Protein AF-A0A7V2K0G4-F1 (afdb_monomer_lite)

Structure (mmCIF, N/CA/C/O backbone):
data_AF-A0A7V2K0G4-F1
#
_entry.id   AF-A0A7V2K0G4-F1
#
loop_
_atom_site.group_PDB
_atom_site.id
_atom_site.type_symbol
_atom_site.label_atom_id
_atom_site.label_alt_id
_atom_site.label_comp_id
_atom_site.label_asym_id
_atom_site.label_entity_id
_atom_site.label_seq_id
_atom_site.pdbx_PDB_ins_code
_atom_site.Cartn_x
_atom_site.Cartn_y
_atom_site.Cartn_z
_atom_site.occupancy
_atom_site.B_iso_or_equiv
_atom_site.auth_seq_id
_atom_site.auth_comp_id
_atom_site.auth_asym_id
_atom_site.auth_atom_id
_atom_site.pdbx_PDB_model_num
ATOM 1 N N . MET A 1 1 ? -8.821 -52.535 33.078 1.00 44.94 1 MET A N 1
ATOM 2 C CA . MET A 1 1 ? -9.977 -51.606 33.142 1.00 44.94 1 MET A CA 1
ATOM 3 C C . MET A 1 1 ? -10.225 -50.986 34.520 1.00 44.94 1 MET A C 1
ATOM 5 O O . MET A 1 1 ? -10.432 -49.785 34.563 1.00 44.94 1 MET A O 1
ATOM 9 N N . LYS A 1 2 ? -10.141 -51.710 35.651 1.00 36.44 2 LYS A N 1
ATOM 10 C CA . LYS A 1 2 ? -10.401 -51.117 36.988 1.00 36.44 2 LYS A CA 1
ATOM 11 C C . LYS A 1 2 ? -9.396 -50.042 37.465 1.00 36.44 2 LYS A C 1
ATOM 13 O O . LYS A 1 2 ? -9.764 -49.226 38.295 1.00 36.44 2 LYS A O 1
ATOM 18 N N . LYS A 1 3 ? -8.167 -49.990 36.927 1.00 36.97 3 LYS A N 1
ATOM 19 C CA . LYS A 1 3 ? -7.173 -48.943 37.264 1.00 36.97 3 LYS A CA 1
ATOM 20 C C . LYS A 1 3 ? -7.423 -47.587 36.581 1.00 36.97 3 LYS A C 1
ATOM 22 O O . LYS A 1 3 ? -7.094 -46.567 37.168 1.00 36.97 3 LYS A O 1
ATOM 27 N N . ASN A 1 4 ? -8.066 -47.559 35.411 1.00 40.53 4 ASN A N 1
ATOM 28 C CA . ASN A 1 4 ? -8.295 -46.307 34.672 1.00 40.53 4 ASN A CA 1
ATOM 29 C C . ASN A 1 4 ? -9.521 -45.541 35.190 1.00 40.53 4 ASN A C 1
ATOM 31 O O . ASN A 1 4 ? -9.543 -44.320 35.137 1.00 40.53 4 ASN A O 1
ATOM 35 N N . ILE A 1 5 ? -10.499 -46.247 35.766 1.00 45.12 5 ILE A N 1
ATOM 36 C CA . ILE A 1 5 ? -11.686 -45.627 36.374 1.00 45.12 5 ILE A CA 1
ATOM 37 C C . ILE A 1 5 ? -11.309 -44.877 37.660 1.00 45.12 5 ILE A C 1
ATOM 39 O O . ILE A 1 5 ? -11.819 -43.795 37.904 1.00 45.12 5 ILE A O 1
ATOM 43 N N . ILE A 1 6 ? -10.361 -45.396 38.448 1.00 45.94 6 ILE A N 1
ATOM 44 C CA . ILE A 1 6 ? -9.917 -44.735 39.685 1.00 45.94 6 ILE A CA 1
ATOM 45 C C . ILE A 1 6 ? -9.150 -43.443 39.369 1.00 45.94 6 ILE A C 1
ATOM 47 O O . ILE A 1 6 ? -9.389 -42.426 40.010 1.00 45.94 6 ILE A O 1
ATOM 51 N N . ILE A 1 7 ? -8.290 -43.453 38.344 1.00 52.94 7 ILE A N 1
ATOM 52 C CA . ILE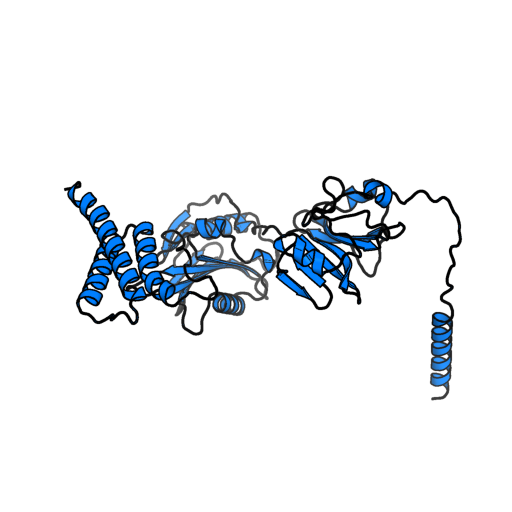 A 1 7 ? -7.558 -42.253 37.906 1.00 52.94 7 ILE A CA 1
ATOM 53 C C . ILE A 1 7 ? -8.528 -41.213 37.328 1.00 52.94 7 ILE A C 1
ATOM 55 O O . ILE A 1 7 ? -8.430 -40.044 37.682 1.00 52.94 7 ILE A O 1
ATOM 59 N N . PHE A 1 8 ? -9.514 -41.635 36.529 1.00 47.16 8 PHE A N 1
ATOM 60 C CA . PHE A 1 8 ? -10.543 -40.741 35.991 1.00 47.16 8 PHE A CA 1
ATOM 61 C C . PHE A 1 8 ? -11.424 -40.131 37.092 1.00 47.16 8 PHE A C 1
ATOM 63 O O . PHE A 1 8 ? -11.693 -38.936 37.067 1.00 47.16 8 PHE A O 1
ATOM 70 N N . CYS A 1 9 ? -11.809 -40.907 38.111 1.00 46.84 9 CYS A N 1
ATOM 71 C CA . CYS A 1 9 ? -12.566 -40.384 39.249 1.00 46.84 9 CYS A CA 1
ATOM 72 C C . CYS A 1 9 ? -11.743 -39.407 40.100 1.00 46.84 9 CYS A C 1
ATOM 74 O O . CYS A 1 9 ? -12.295 -38.408 40.547 1.00 46.84 9 CYS A O 1
ATOM 76 N N . ILE A 1 10 ? -10.438 -39.637 40.296 1.00 55.34 10 ILE A N 1
ATOM 77 C CA . ILE A 1 10 ? -9.559 -38.695 41.014 1.00 55.34 10 ILE A CA 1
ATOM 78 C C . ILE A 1 10 ? -9.403 -37.393 40.214 1.00 55.34 10 ILE A C 1
ATOM 80 O O . ILE A 1 10 ? -9.505 -36.316 40.794 1.00 55.34 10 ILE A O 1
ATOM 84 N N . TYR A 1 11 ? -9.244 -37.482 38.890 1.00 44.19 11 TYR A N 1
ATOM 85 C CA . TYR A 1 11 ? -9.133 -36.315 38.008 1.00 44.19 11 TYR A CA 1
ATOM 86 C C . TYR A 1 11 ? -10.432 -35.496 37.962 1.00 44.19 11 TYR A C 1
ATOM 88 O O . TYR A 1 11 ? -10.399 -34.273 38.063 1.00 44.19 11 TYR A O 1
ATOM 96 N N . LEU A 1 12 ? -11.587 -36.167 37.902 1.00 48.09 12 LEU A N 1
ATOM 97 C CA . LEU A 1 12 ? -12.902 -35.524 37.938 1.00 48.09 12 LEU A CA 1
ATOM 98 C C . LEU A 1 12 ? -13.208 -34.912 39.315 1.00 48.09 12 LEU A C 1
ATOM 100 O O . LEU A 1 12 ? -13.829 -33.858 39.390 1.00 48.09 12 LEU A O 1
ATOM 104 N N . SER A 1 13 ? -12.728 -35.528 40.401 1.00 42.12 13 SER A N 1
ATOM 105 C CA . SER A 1 13 ? -12.844 -34.977 41.761 1.00 42.12 13 SER A CA 1
ATOM 106 C C . SER A 1 13 ? -11.972 -33.733 41.945 1.00 42.12 13 SER A C 1
ATOM 108 O O . SER A 1 13 ? -12.404 -32.790 42.598 1.00 42.12 13 SER A O 1
ATOM 110 N N . PHE A 1 14 ? -10.775 -33.703 41.344 1.00 44.56 14 PHE A N 1
ATOM 111 C CA . PHE A 1 14 ? -9.916 -32.516 41.325 1.00 44.56 14 PHE A CA 1
ATOM 112 C C . PHE A 1 14 ? -10.513 -31.395 40.471 1.00 44.56 14 PHE A C 1
ATOM 114 O O . PHE A 1 14 ? -10.528 -30.260 40.925 1.00 44.56 14 PHE A O 1
ATOM 121 N N . MET A 1 15 ? -11.076 -31.707 39.299 1.00 40.72 15 MET A N 1
ATOM 122 C CA . MET A 1 15 ? -11.791 -30.737 38.457 1.00 40.72 15 MET A CA 1
ATOM 123 C C . MET A 1 15 ? -13.026 -30.160 39.159 1.00 40.72 15 MET A C 1
ATOM 125 O O . MET A 1 15 ? -13.210 -28.950 39.176 1.00 40.72 15 MET A O 1
ATOM 129 N N . LEU A 1 16 ? -13.843 -30.995 39.809 1.00 42.31 16 LEU A N 1
ATOM 130 C CA . LEU A 1 16 ? -15.018 -30.526 40.551 1.00 42.31 16 LEU A CA 1
ATOM 131 C C . LEU A 1 16 ? -14.640 -29.747 41.818 1.00 42.31 16 LEU A C 1
ATOM 133 O O . LEU A 1 16 ? -15.332 -28.793 42.154 1.00 42.31 16 LEU A O 1
ATOM 137 N N . ALA A 1 17 ? -13.538 -30.095 42.491 1.00 42.75 17 ALA A N 1
ATOM 138 C CA . ALA A 1 17 ? -13.001 -29.292 43.588 1.00 42.75 17 ALA A CA 1
ATOM 139 C C . ALA A 1 17 ? -12.455 -27.944 43.088 1.00 42.75 17 ALA A C 1
ATOM 141 O O . ALA A 1 17 ? -12.709 -26.931 43.724 1.00 42.75 17 ALA A O 1
ATOM 142 N N . TYR A 1 18 ? -11.795 -27.912 41.925 1.00 40.47 18 TYR A N 1
ATOM 143 C CA . TYR A 1 18 ? -11.271 -26.690 41.307 1.00 40.47 18 TYR A CA 1
ATOM 144 C C . TYR A 1 18 ? -12.393 -25.760 40.815 1.00 40.47 18 TYR A C 1
ATOM 146 O O . TYR A 1 18 ? -12.318 -24.552 41.009 1.00 40.47 18 TYR A O 1
ATOM 154 N N . CYS A 1 19 ? -13.487 -26.314 40.278 1.00 39.72 19 CYS A N 1
ATOM 155 C CA . CYS A 1 19 ? -14.686 -25.548 39.921 1.00 39.72 19 CYS A CA 1
ATOM 156 C C . CYS A 1 19 ? -15.515 -25.110 41.144 1.00 39.72 19 CYS A C 1
ATOM 158 O O . CYS A 1 19 ? -16.218 -24.107 41.068 1.00 39.72 19 CYS A O 1
ATOM 160 N N . ALA A 1 20 ? -15.448 -25.835 42.267 1.00 38.56 20 ALA A N 1
ATOM 161 C CA . ALA A 1 20 ? -16.166 -25.498 43.502 1.00 38.56 20 ALA A CA 1
ATOM 162 C C . ALA A 1 20 ? -15.373 -24.580 44.452 1.00 38.56 20 ALA A C 1
ATOM 164 O O . ALA A 1 20 ? -15.945 -24.047 45.402 1.00 38.56 20 ALA A O 1
ATOM 165 N N . THR A 1 21 ? -14.079 -24.365 44.206 1.00 37.62 21 THR A N 1
ATOM 166 C CA . THR A 1 21 ? -13.251 -23.400 44.937 1.00 37.62 21 THR A CA 1
ATOM 167 C C . THR A 1 21 ? -12.673 -22.358 43.990 1.00 37.62 21 THR A C 1
ATOM 169 O O . THR A 1 21 ? -11.459 -22.230 43.863 1.00 37.62 21 THR A O 1
ATOM 172 N N . SER A 1 22 ? -13.542 -21.565 43.366 1.00 31.09 22 SER A N 1
ATOM 173 C CA . SER A 1 22 ? -13.212 -20.151 43.223 1.00 31.09 22 SER A CA 1
ATOM 174 C C . SER A 1 22 ? -13.743 -19.472 44.482 1.00 31.09 22 SER A C 1
ATOM 176 O O . SER A 1 22 ? -14.961 -19.358 44.643 1.00 31.09 22 SER A O 1
ATOM 178 N N . PRO A 1 23 ? -12.890 -19.099 45.451 1.00 32.84 23 PRO A N 1
ATOM 179 C CA . PRO A 1 23 ? -13.336 -18.162 46.451 1.00 32.84 23 PRO A CA 1
ATOM 180 C C . PRO A 1 23 ? -13.654 -16.872 45.699 1.00 32.84 23 PRO A C 1
ATOM 182 O O . PRO A 1 23 ? -12.751 -16.232 45.158 1.00 32.84 23 PRO A O 1
ATOM 185 N N . GLN A 1 24 ? -14.928 -16.471 45.717 1.00 39.94 24 GLN A N 1
ATOM 186 C CA . GLN A 1 24 ? -15.249 -15.056 45.828 1.00 39.94 24 GLN A CA 1
ATOM 187 C C . GLN A 1 24 ? -14.396 -14.523 46.978 1.00 39.94 24 GLN A C 1
ATOM 189 O O . GLN A 1 24 ? -14.715 -14.680 48.156 1.00 39.94 24 GLN A O 1
ATOM 194 N N . LYS A 1 25 ? -13.251 -13.938 46.634 1.00 31.59 25 LYS A N 1
ATOM 195 C CA . LYS A 1 25 ? -12.659 -12.919 47.471 1.00 31.59 25 LYS A CA 1
ATOM 196 C C . LYS A 1 25 ? -13.595 -11.733 47.337 1.00 31.59 25 LYS A C 1
ATOM 198 O O . LYS A 1 25 ? -13.432 -10.897 46.454 1.00 31.59 25 LYS A O 1
ATOM 203 N N . ASP A 1 26 ? -14.572 -11.686 48.236 1.00 35.06 26 ASP A N 1
ATOM 204 C CA . ASP A 1 26 ? -15.063 -10.417 48.742 1.00 35.06 26 ASP A CA 1
ATOM 205 C C . ASP A 1 26 ? -13.840 -9.668 49.278 1.00 35.06 26 ASP A C 1
ATOM 207 O O . ASP A 1 26 ? -13.447 -9.783 50.440 1.00 35.06 26 ASP A O 1
ATOM 211 N N . HIS A 1 27 ? -13.192 -8.907 48.402 1.00 35.25 27 HIS A N 1
ATOM 212 C CA . HIS A 1 27 ? -12.350 -7.803 48.808 1.00 35.25 27 HIS A CA 1
ATOM 213 C C . HIS A 1 27 ? -13.270 -6.650 49.218 1.00 35.25 27 HIS A C 1
ATOM 215 O O . HIS A 1 27 ? -13.238 -5.565 48.654 1.00 35.25 27 HIS A O 1
ATOM 221 N N . SER A 1 28 ? -14.036 -6.855 50.295 1.00 37.47 28 SER A N 1
ATOM 222 C CA . SER A 1 28 ? -14.344 -5.764 51.217 1.00 37.47 28 SER A CA 1
ATOM 223 C C . SER A 1 28 ? -13.085 -5.495 52.052 1.00 37.47 28 SER A C 1
ATOM 225 O O . SER A 1 28 ? -13.043 -5.711 53.262 1.00 37.47 28 SER A O 1
ATOM 227 N N . ALA A 1 29 ? -12.011 -5.095 51.375 1.00 34.16 29 ALA A N 1
ATOM 228 C CA . ALA A 1 29 ? -10.875 -4.444 51.991 1.00 34.16 29 ALA A CA 1
ATOM 229 C C . ALA A 1 29 ? -11.018 -2.976 51.616 1.00 34.16 29 ALA A C 1
ATOM 231 O O . ALA A 1 29 ? -10.592 -2.523 50.561 1.00 34.16 29 ALA A O 1
ATOM 232 N N . GLN A 1 30 ? -11.718 -2.269 52.491 1.00 39.50 30 GLN A N 1
ATOM 233 C CA . GLN A 1 30 ? -11.756 -0.824 52.556 1.00 39.50 30 GLN A CA 1
ATOM 234 C C . GLN A 1 30 ? -10.331 -0.354 52.882 1.00 39.50 30 GLN A C 1
ATOM 236 O O . GLN A 1 30 ? -9.963 -0.182 54.041 1.00 39.50 30 GLN A O 1
ATOM 241 N N . SER A 1 31 ? -9.492 -0.271 51.856 1.00 34.03 31 SER A N 1
ATOM 242 C CA . SER A 1 31 ? -8.237 0.460 51.882 1.00 34.03 31 SER A CA 1
ATOM 243 C C . SER A 1 31 ? -8.454 1.711 51.056 1.00 34.03 31 SER A C 1
ATOM 245 O O . SER A 1 31 ? -8.855 1.607 49.897 1.00 34.03 31 SER A O 1
ATOM 247 N N . ASP A 1 32 ? -8.176 2.866 51.646 1.00 42.59 32 ASP A N 1
ATOM 248 C CA . ASP A 1 32 ? -7.944 4.113 50.925 1.00 42.59 32 ASP A CA 1
ATOM 249 C C . ASP A 1 32 ? -6.703 3.926 50.021 1.00 42.59 32 ASP A C 1
ATOM 251 O O . ASP A 1 32 ? -5.602 4.364 50.346 1.00 42.59 32 ASP A O 1
ATOM 255 N N . LEU A 1 33 ? -6.852 3.157 48.938 1.00 48.91 33 LEU A N 1
ATOM 256 C CA . LEU A 1 33 ? -5.844 2.964 47.905 1.00 48.91 33 LEU A CA 1
ATOM 257 C C . LEU A 1 33 ? -5.934 4.172 46.983 1.00 48.91 33 LEU A C 1
ATOM 259 O O . LEU A 1 33 ? -6.966 4.410 46.355 1.00 48.91 33 LEU A O 1
ATOM 263 N N . GLU A 1 34 ? -4.857 4.950 46.934 1.00 68.00 34 GLU A N 1
ATOM 264 C CA . GLU A 1 34 ? -4.667 5.958 45.897 1.00 68.00 34 GLU A CA 1
ATOM 265 C C . GLU A 1 34 ? -4.908 5.307 44.527 1.00 68.00 34 GLU A C 1
ATOM 267 O O . GLU A 1 34 ? -4.416 4.206 44.271 1.00 68.00 34 GLU A O 1
ATOM 272 N N . SER A 1 35 ? -5.690 5.966 43.662 1.00 77.50 35 SER A N 1
ATOM 273 C CA . SER A 1 35 ? -5.949 5.481 42.301 1.00 77.50 35 SER A CA 1
ATOM 274 C C . SER A 1 35 ? -4.628 5.116 41.612 1.00 77.50 35 SER A C 1
ATOM 276 O O . SER A 1 35 ? -3.656 5.861 41.770 1.00 77.50 35 SER A O 1
ATOM 278 N N . PRO A 1 36 ? -4.555 4.025 40.835 1.00 89.94 36 PRO A N 1
ATOM 279 C CA . PRO A 1 36 ? -3.327 3.653 40.144 1.00 89.94 36 PRO A CA 1
ATOM 280 C C . PRO A 1 36 ? -2.845 4.776 39.213 1.00 89.94 36 PRO A C 1
ATOM 282 O O . PRO A 1 36 ? -3.631 5.580 38.710 1.00 89.94 36 PRO A O 1
ATOM 285 N N . GLN A 1 37 ? -1.532 4.854 38.992 1.00 91.81 37 GLN A N 1
ATOM 286 C CA . GLN A 1 37 ? -0.899 5.990 38.311 1.00 91.81 37 GLN A CA 1
ATOM 287 C C . GLN A 1 37 ? -1.486 6.256 36.916 1.00 91.81 37 GLN A C 1
ATOM 289 O O . GLN A 1 37 ? -1.812 7.403 36.606 1.00 91.81 37 GLN A O 1
ATOM 294 N N . TYR A 1 38 ? -1.676 5.219 36.093 1.00 91.75 38 TYR A N 1
ATOM 295 C CA . TYR A 1 38 ? -2.274 5.374 34.763 1.00 91.75 38 TYR A CA 1
ATOM 296 C C . TYR A 1 38 ? -3.666 6.014 34.832 1.00 91.75 38 TYR A C 1
ATOM 298 O O . TYR A 1 38 ? -3.990 6.879 34.020 1.00 91.75 38 TYR A O 1
ATOM 306 N N . GLU A 1 39 ? -4.465 5.652 35.837 1.00 91.44 39 GLU A N 1
ATOM 307 C CA . GLU A 1 39 ? -5.792 6.213 36.044 1.00 91.44 39 GLU A CA 1
ATOM 308 C C . GLU A 1 39 ? -5.697 7.702 36.375 1.00 91.44 39 GLU A C 1
ATOM 310 O O . GLU A 1 39 ? -6.388 8.511 35.763 1.00 91.44 39 GLU A O 1
ATOM 315 N N . GLN A 1 40 ? -4.790 8.096 37.271 1.00 90.94 40 GLN A N 1
ATOM 316 C CA . GLN A 1 40 ? -4.571 9.509 37.597 1.00 90.94 40 GLN A CA 1
ATOM 317 C C . GLN A 1 40 ? -4.154 10.337 36.369 1.00 90.94 40 GLN A C 1
ATOM 319 O O . GLN A 1 40 ? -4.568 11.488 36.221 1.00 90.94 40 GLN A O 1
ATOM 324 N N . VAL A 1 41 ? -3.343 9.756 35.480 1.00 91.38 41 VAL A N 1
ATOM 325 C CA . VAL A 1 41 ? -2.816 10.428 34.282 1.00 91.38 41 VAL A CA 1
ATOM 326 C C . VAL A 1 41 ? -3.869 10.546 33.176 1.00 91.38 41 VAL A C 1
ATOM 328 O O . VAL A 1 41 ? -3.955 11.586 32.510 1.00 91.38 41 VAL A O 1
ATOM 331 N N . LEU A 1 42 ? -4.661 9.492 32.966 1.00 92.44 42 LEU A N 1
ATOM 332 C CA . LEU A 1 42 ? -5.564 9.355 31.820 1.00 92.44 42 LEU A CA 1
ATOM 333 C C . LEU A 1 42 ? -7.021 9.731 32.131 1.00 92.44 42 LEU A C 1
ATOM 335 O O . LEU A 1 42 ? -7.791 10.000 31.207 1.00 92.44 42 LEU A O 1
ATOM 339 N N . ARG A 1 43 ? -7.410 9.823 33.408 1.00 91.50 43 ARG A N 1
ATOM 340 C CA . ARG A 1 43 ? -8.768 10.209 33.816 1.00 91.50 43 ARG A CA 1
ATOM 341 C C . ARG A 1 43 ? -9.165 11.571 33.235 1.00 91.50 43 ARG A C 1
ATOM 343 O O . ARG A 1 43 ? -8.437 12.561 33.338 1.00 91.50 43 ARG A O 1
ATOM 350 N N . GLY A 1 44 ? -10.354 11.619 32.629 1.00 90.00 44 GLY A N 1
ATOM 351 C CA . GLY A 1 44 ? -10.913 12.827 32.013 1.00 90.00 44 GLY A CA 1
ATOM 352 C C . GLY A 1 44 ? -10.202 13.276 30.732 1.00 90.00 44 GLY A C 1
ATOM 353 O O . GLY A 1 44 ? -10.464 14.377 30.241 1.00 90.00 44 GLY A O 1
ATOM 354 N N . LYS A 1 45 ? -9.268 12.478 30.200 1.00 93.88 45 LYS A N 1
ATOM 355 C CA . LYS A 1 45 ? -8.609 12.767 28.925 1.00 93.88 45 LYS A CA 1
ATOM 356 C C . LYS A 1 45 ? -9.484 12.331 27.756 1.00 93.88 45 LYS A C 1
ATOM 358 O O . LYS A 1 45 ? -10.343 11.463 27.870 1.00 93.88 45 LYS A O 1
ATOM 363 N N . ILE A 1 46 ? -9.227 12.962 26.616 1.00 93.69 46 ILE A N 1
ATOM 364 C CA . ILE A 1 46 ? -9.915 12.666 25.364 1.00 93.69 46 ILE A CA 1
ATOM 365 C C . ILE A 1 46 ? -9.094 11.645 24.581 1.00 93.69 46 ILE A C 1
ATOM 367 O O . ILE A 1 46 ? -7.903 11.854 24.332 1.00 93.69 46 ILE A O 1
ATOM 371 N N . LEU A 1 47 ? -9.756 10.574 24.157 1.00 93.56 47 LEU A N 1
ATOM 372 C CA . LEU A 1 47 ? -9.208 9.544 23.292 1.00 93.56 47 LEU A CA 1
ATOM 373 C C . LEU A 1 47 ? -9.403 9.948 21.822 1.00 93.56 47 LEU A C 1
ATOM 375 O O . LEU A 1 47 ? -10.522 10.151 21.348 1.00 93.56 47 LEU A O 1
ATOM 379 N N . LYS A 1 48 ? -8.315 10.123 21.076 1.00 93.31 48 LYS A N 1
ATOM 380 C CA . LYS A 1 48 ? -8.373 10.546 19.672 1.00 93.31 48 LYS A CA 1
ATOM 381 C C . LYS A 1 48 ? -8.227 9.338 18.746 1.00 93.31 48 LYS A C 1
ATOM 383 O O . LYS A 1 48 ? -7.250 8.603 18.855 1.00 93.31 48 LYS A O 1
ATOM 388 N N . ALA A 1 49 ? -9.166 9.182 17.812 1.00 90.19 49 ALA A N 1
ATOM 389 C CA . ALA A 1 49 ? -9.117 8.164 16.758 1.00 90.19 49 ALA A CA 1
ATOM 390 C C . ALA A 1 49 ? -7.770 8.195 16.002 1.00 90.19 49 ALA A C 1
ATOM 392 O O . ALA A 1 49 ? -7.234 9.282 15.752 1.00 90.19 49 ALA A O 1
ATOM 393 N N . GLY A 1 50 ? -7.194 7.019 15.731 1.00 86.31 50 GLY A N 1
ATOM 394 C CA . GLY A 1 50 ? -5.933 6.853 14.998 1.00 86.31 50 GLY A CA 1
ATOM 395 C C . GLY A 1 50 ? -4.672 7.329 15.713 1.00 86.31 50 GLY A C 1
ATOM 396 O O . GLY A 1 50 ? -3.588 7.338 15.123 1.00 86.31 50 GLY A O 1
ATOM 397 N N . VAL A 1 51 ? -4.806 7.786 16.963 1.00 88.75 51 VAL A N 1
ATOM 398 C CA . VAL A 1 51 ? -3.715 8.391 17.732 1.00 88.75 51 VAL A CA 1
ATOM 399 C C . VAL A 1 51 ? -3.655 7.848 19.153 1.00 88.75 51 VAL A C 1
ATOM 401 O O . VAL A 1 51 ? -2.599 7.392 19.561 1.00 88.75 51 VAL A O 1
ATOM 404 N N . GLY A 1 52 ? -4.740 7.904 19.922 1.00 92.06 52 GLY A N 1
ATOM 405 C CA . GLY A 1 52 ? -4.757 7.586 21.352 1.00 92.06 52 GLY A CA 1
ATOM 406 C C . GLY A 1 52 ? -4.900 8.835 22.224 1.00 92.06 52 GLY A C 1
ATOM 407 O O . GLY A 1 52 ? -5.569 9.804 21.852 1.00 92.06 52 GLY A O 1
ATOM 408 N N . PHE A 1 53 ? -4.261 8.842 23.392 1.00 90.50 53 PHE A N 1
ATOM 409 C CA . PHE A 1 53 ? -4.259 9.971 24.322 1.00 90.50 53 PHE A CA 1
ATOM 410 C C . PHE A 1 53 ? -3.164 10.968 23.935 1.00 90.50 53 PHE A C 1
ATOM 412 O O . PHE A 1 53 ? -1.997 10.839 24.313 1.00 90.50 53 PHE A O 1
ATOM 419 N N . THR A 1 54 ? -3.542 11.979 23.149 1.00 85.38 54 THR A N 1
ATOM 420 C CA . THR A 1 54 ? -2.593 12.935 22.553 1.00 85.38 54 THR A CA 1
ATOM 421 C C . THR A 1 54 ? -1.705 13.595 23.616 1.00 85.38 54 THR A C 1
ATOM 423 O O . THR A 1 54 ? -2.203 14.177 24.578 1.00 85.38 54 THR A O 1
ATOM 426 N N . GLY A 1 55 ? -0.384 13.522 23.420 1.00 80.06 55 GLY A N 1
ATOM 427 C CA . GLY A 1 55 ? 0.616 14.086 24.335 1.00 80.06 55 GLY A CA 1
ATOM 428 C C . GLY A 1 55 ? 0.912 13.239 25.579 1.00 80.06 55 GLY A C 1
ATOM 429 O O . GLY A 1 55 ? 1.730 13.653 26.395 1.00 80.06 55 GLY A O 1
ATOM 430 N N . LEU A 1 56 ? 0.275 12.073 25.726 1.00 87.75 56 LEU A N 1
ATOM 431 C CA . LEU A 1 56 ? 0.472 11.158 26.853 1.00 87.75 56 LEU A CA 1
ATOM 432 C C . LEU A 1 56 ? 0.925 9.787 26.355 1.00 87.75 56 LEU A C 1
ATOM 434 O O . LEU A 1 56 ? 2.089 9.426 26.521 1.00 87.75 56 LEU A O 1
ATOM 438 N N . VAL A 1 57 ? 0.040 9.054 25.684 1.00 88.44 57 VAL A N 1
ATOM 439 C CA . VAL A 1 57 ? 0.333 7.747 25.087 1.00 88.44 57 VAL A CA 1
ATOM 440 C C . VAL A 1 57 ? -0.426 7.595 23.780 1.00 88.44 57 VAL A C 1
ATOM 442 O O . VAL A 1 57 ? -1.625 7.865 23.699 1.00 88.44 57 VAL A O 1
ATOM 445 N N . THR A 1 58 ? 0.295 7.187 22.748 1.00 90.38 58 THR A N 1
ATOM 446 C CA . THR A 1 58 ? -0.209 7.060 21.390 1.00 90.38 58 THR A CA 1
ATOM 447 C C . THR A 1 58 ? 0.168 5.717 20.782 1.00 90.38 58 THR A C 1
ATOM 449 O O . THR A 1 58 ? 1.150 5.097 21.183 1.00 90.38 58 THR A O 1
ATOM 452 N N . VAL A 1 59 ? -0.563 5.318 19.743 1.00 86.81 59 VAL A N 1
ATOM 453 C CA . VAL A 1 59 ? -0.276 4.154 18.876 1.00 86.81 59 VAL A CA 1
ATOM 454 C C . VAL A 1 59 ? 0.979 4.330 17.996 1.00 86.81 59 VAL A C 1
ATOM 456 O O . VAL A 1 59 ? 1.162 3.653 16.990 1.00 86.81 59 VAL A O 1
ATOM 459 N N . TYR A 1 60 ? 1.836 5.298 18.318 1.00 81.06 60 TYR A N 1
ATOM 460 C CA . TYR A 1 60 ? 3.128 5.518 17.661 1.00 81.06 60 TYR A CA 1
ATOM 461 C C . TYR A 1 60 ? 4.288 5.491 18.659 1.00 81.06 60 TYR A C 1
ATOM 463 O O . TYR A 1 60 ? 5.445 5.633 18.265 1.00 81.06 60 TYR A O 1
ATOM 471 N N . ASP A 1 61 ? 3.986 5.336 19.946 1.00 83.81 61 ASP A N 1
ATOM 472 C CA . ASP A 1 61 ? 4.980 5.314 21.003 1.00 83.81 61 ASP A CA 1
ATOM 473 C C . ASP A 1 61 ? 5.552 3.907 21.225 1.00 83.81 61 ASP A C 1
ATOM 475 O O . ASP A 1 61 ? 4.952 2.892 20.865 1.00 83.81 61 ASP A O 1
ATOM 479 N N . THR A 1 62 ? 6.715 3.848 21.875 1.00 82.50 62 THR A N 1
ATOM 480 C CA . THR A 1 62 ? 7.308 2.597 22.357 1.00 82.50 62 THR A CA 1
ATOM 481 C C . THR A 1 62 ? 6.899 2.332 23.815 1.00 82.50 62 THR A C 1
ATOM 483 O O . THR A 1 62 ? 6.833 3.278 24.610 1.00 82.50 62 THR A O 1
ATOM 486 N N . PRO A 1 63 ? 6.665 1.066 24.215 1.00 75.00 63 PRO A N 1
ATOM 487 C CA . PRO A 1 63 ? 6.242 0.718 25.579 1.00 75.00 63 PRO A CA 1
ATOM 488 C C . PRO A 1 63 ? 7.200 1.220 26.664 1.00 75.00 63 PRO A C 1
ATOM 490 O O . PRO A 1 63 ? 6.769 1.748 27.688 1.00 75.00 63 PRO A O 1
ATOM 493 N N . ALA A 1 64 ? 8.509 1.150 26.395 1.00 71.56 64 ALA A N 1
ATOM 494 C CA . ALA A 1 64 ? 9.556 1.552 27.333 1.00 71.56 64 ALA A CA 1
ATOM 495 C C . ALA A 1 64 ? 9.415 3.008 27.811 1.00 71.56 64 ALA A C 1
ATOM 497 O O . ALA A 1 64 ? 9.666 3.297 28.975 1.00 71.56 64 ALA A O 1
ATOM 498 N N . VAL A 1 65 ? 8.964 3.920 26.942 1.00 66.94 65 VAL A N 1
ATOM 499 C CA . VAL A 1 65 ? 8.772 5.341 27.286 1.00 66.94 65 VAL A CA 1
ATOM 500 C C . VAL A 1 65 ? 7.522 5.551 28.152 1.00 66.94 65 VAL A C 1
ATOM 502 O O . VAL A 1 65 ? 7.379 6.586 28.803 1.00 66.94 65 VAL A O 1
ATOM 505 N N . LYS A 1 66 ? 6.590 4.592 28.167 1.00 80.19 66 LYS A N 1
ATOM 506 C CA . LYS A 1 66 ? 5.271 4.745 28.798 1.00 80.19 66 LYS A CA 1
ATOM 507 C C . LYS A 1 66 ? 5.156 4.097 30.165 1.00 80.19 66 LYS A C 1
ATOM 509 O O . LYS A 1 66 ? 4.330 4.562 30.945 1.00 80.19 66 LYS A O 1
ATOM 514 N N . HIS A 1 67 ? 6.009 3.130 30.498 1.00 82.38 67 HIS A N 1
ATOM 515 C CA . HIS A 1 67 ? 6.044 2.553 31.846 1.00 82.38 67 HIS A CA 1
ATOM 516 C C . HIS A 1 67 ? 6.353 3.619 32.911 1.00 82.38 67 HIS A C 1
ATOM 518 O O . HIS A 1 67 ? 5.697 3.660 33.947 1.00 82.38 67 HIS A O 1
ATOM 524 N N . ASP A 1 68 ? 7.261 4.556 32.622 1.00 81.31 68 ASP A N 1
ATOM 525 C CA . ASP A 1 68 ? 7.576 5.663 33.538 1.00 81.31 68 ASP A CA 1
ATOM 526 C C . ASP A 1 68 ? 6.376 6.602 33.760 1.00 81.31 68 ASP A C 1
ATOM 528 O O . ASP A 1 68 ? 6.182 7.149 34.848 1.00 81.31 68 ASP A O 1
ATOM 532 N N . LEU A 1 69 ? 5.552 6.791 32.723 1.00 87.56 69 LEU A N 1
ATOM 533 C CA . LEU A 1 69 ? 4.402 7.693 32.756 1.00 87.56 69 LEU A CA 1
ATOM 534 C C . LEU A 1 69 ? 3.175 7.057 33.419 1.00 87.56 69 LEU A C 1
ATOM 536 O O . LEU A 1 69 ? 2.483 7.728 34.183 1.00 87.56 69 LEU A O 1
ATOM 540 N N . LEU A 1 70 ? 2.882 5.797 33.101 1.00 89.25 70 LEU A N 1
ATOM 541 C CA . LEU A 1 70 ? 1.632 5.119 33.465 1.00 89.25 70 LEU A CA 1
ATOM 542 C C . LEU A 1 70 ? 1.797 4.154 34.647 1.00 89.25 70 LEU A C 1
ATOM 544 O O . LEU A 1 70 ? 0.806 3.734 35.241 1.00 89.25 70 LEU A O 1
ATOM 548 N N . GLY A 1 71 ? 3.034 3.842 35.023 1.00 89.25 71 GLY A N 1
ATOM 549 C CA . GLY A 1 71 ? 3.365 2.795 35.980 1.00 89.25 71 GLY A CA 1
ATOM 550 C C . GLY A 1 71 ? 3.626 1.449 35.300 1.00 89.25 71 GLY A C 1
ATOM 551 O O . GLY A 1 71 ? 3.561 1.309 34.073 1.00 89.25 71 GLY A O 1
ATOM 552 N N . THR A 1 72 ? 3.940 0.449 36.123 1.00 89.31 72 THR A N 1
ATOM 553 C CA . THR A 1 72 ? 4.262 -0.908 35.670 1.00 89.31 72 THR A CA 1
ATOM 554 C C . THR A 1 72 ? 2.993 -1.645 35.229 1.00 89.31 72 THR A C 1
ATOM 556 O O . THR A 1 72 ? 2.100 -1.809 36.061 1.00 89.31 72 THR A O 1
ATOM 559 N N . PRO A 1 73 ? 2.902 -2.110 33.972 1.00 91.25 73 PRO A N 1
ATOM 560 C CA . PRO A 1 73 ? 1.778 -2.925 33.525 1.00 91.25 73 PRO A CA 1
ATOM 561 C C . PRO A 1 73 ? 1.859 -4.356 34.065 1.00 91.25 73 PRO A C 1
ATOM 563 O O . PRO A 1 73 ? 2.934 -4.852 34.417 1.00 91.25 73 PRO A O 1
ATOM 566 N N . ARG A 1 74 ? 0.726 -5.056 34.041 1.00 92.94 74 ARG A N 1
ATOM 567 C CA . ARG A 1 74 ? 0.692 -6.518 34.084 1.00 92.94 74 ARG A CA 1
ATOM 568 C C . ARG A 1 74 ? 1.024 -7.060 32.692 1.00 92.94 74 ARG A C 1
ATOM 570 O O . ARG A 1 74 ? 0.483 -6.596 31.693 1.00 92.94 74 ARG A O 1
ATOM 577 N N . GLU A 1 75 ? 1.894 -8.061 32.633 1.00 89.88 75 GLU A N 1
ATOM 578 C CA . GLU A 1 75 ? 2.226 -8.799 31.409 1.00 89.88 75 GLU A CA 1
ATOM 579 C C . GLU A 1 75 ? 1.676 -10.226 31.512 1.00 89.88 75 GLU A C 1
ATOM 581 O O . GLU A 1 75 ? 1.677 -10.819 32.596 1.00 89.88 75 GLU A O 1
ATOM 586 N N . ASP A 1 76 ? 1.204 -10.776 30.393 1.00 86.94 76 ASP A N 1
ATOM 587 C CA . ASP A 1 76 ? 0.691 -12.144 30.303 1.00 86.94 76 ASP A CA 1
ATOM 588 C C . ASP A 1 76 ? 1.503 -12.951 29.284 1.00 86.94 76 ASP A C 1
ATOM 590 O O . ASP A 1 76 ? 1.779 -12.487 28.179 1.00 86.94 76 ASP A O 1
ATOM 594 N N . LEU A 1 77 ? 1.887 -14.174 29.650 1.00 83.12 77 LEU A N 1
ATOM 595 C CA . LEU A 1 77 ? 2.646 -15.060 28.768 1.00 83.12 77 LEU A CA 1
ATOM 596 C C . LEU A 1 77 ? 1.794 -15.603 27.616 1.00 83.12 77 LEU A C 1
ATOM 598 O O . LEU A 1 77 ? 2.354 -15.984 26.589 1.00 83.12 77 LEU A O 1
ATOM 602 N N . GLU A 1 78 ? 0.470 -15.647 27.777 1.00 86.12 78 GLU A N 1
ATOM 603 C CA . GLU A 1 78 ? -0.448 -16.046 26.705 1.00 86.12 78 GLU A CA 1
ATOM 604 C C . GLU A 1 78 ? -0.605 -14.946 25.642 1.00 86.12 78 GLU A C 1
ATOM 606 O O . GLU A 1 78 ? -0.885 -15.250 24.482 1.00 86.12 78 GLU A O 1
ATOM 611 N N . PHE A 1 79 ? -0.341 -13.687 26.009 1.00 81.69 79 PHE A N 1
ATOM 612 C CA . PHE A 1 79 ? -0.436 -12.514 25.137 1.00 81.69 79 PHE A CA 1
ATOM 613 C C . PHE A 1 79 ? 0.894 -11.747 25.120 1.00 81.69 79 PHE A C 1
ATOM 615 O O . PHE A 1 79 ? 1.007 -10.665 25.705 1.00 81.69 79 PHE A O 1
ATOM 622 N N . PRO A 1 80 ? 1.935 -12.293 24.463 1.00 80.19 80 PRO A N 1
ATOM 623 C CA . PRO A 1 80 ? 3.241 -11.650 24.429 1.00 80.19 80 PRO A CA 1
ATOM 624 C C . PRO A 1 80 ? 3.143 -10.243 23.824 1.00 80.19 80 PRO A C 1
ATOM 626 O O . PRO A 1 80 ? 2.376 -10.004 22.894 1.00 80.19 80 PRO A O 1
ATOM 629 N N . PHE A 1 81 ? 3.941 -9.313 24.358 1.00 85.75 81 PHE A N 1
ATOM 630 C CA . PHE A 1 81 ? 3.982 -7.903 23.930 1.00 85.75 81 PHE A CA 1
ATOM 631 C C . PHE A 1 81 ? 2.657 -7.146 24.110 1.00 85.75 81 PHE A C 1
ATOM 633 O O . PHE A 1 81 ? 2.429 -6.113 23.477 1.00 85.75 81 PHE A O 1
ATOM 640 N N . THR A 1 82 ? 1.802 -7.647 25.002 1.00 90.44 82 THR A N 1
ATOM 641 C CA . THR A 1 82 ? 0.574 -6.984 25.431 1.00 90.44 82 THR A CA 1
ATOM 642 C C . THR A 1 82 ? 0.706 -6.560 26.889 1.00 90.44 82 THR A C 1
ATOM 644 O O . THR A 1 82 ? 1.101 -7.352 27.747 1.00 90.44 82 THR A O 1
ATOM 647 N N . TYR A 1 83 ? 0.393 -5.297 27.161 1.00 92.06 83 TYR A N 1
ATOM 648 C CA . TYR A 1 83 ? 0.571 -4.668 28.467 1.00 92.06 83 TYR A CA 1
ATOM 649 C C . TYR A 1 83 ? -0.783 -4.237 29.024 1.00 92.06 83 TYR A C 1
ATOM 651 O O . TYR A 1 83 ? -1.467 -3.416 28.410 1.00 92.06 83 TYR A O 1
ATOM 659 N N . PHE A 1 84 ? -1.156 -4.778 30.182 1.00 93.69 84 PHE A N 1
ATOM 660 C CA . PHE A 1 84 ? -2.461 -4.573 30.805 1.00 93.69 84 PHE A CA 1
ATOM 661 C C . PHE A 1 84 ? -2.361 -3.599 31.985 1.00 93.69 84 PHE A C 1
ATOM 663 O O . PHE A 1 84 ? -1.530 -3.761 32.880 1.00 93.69 84 PHE A O 1
ATOM 670 N N . TYR A 1 85 ? -3.234 -2.596 31.988 1.00 93.44 85 TYR A N 1
ATOM 671 C CA . TYR A 1 85 ? -3.456 -1.646 33.075 1.00 93.44 85 TYR A CA 1
ATOM 672 C C . TYR A 1 85 ? -4.904 -1.796 33.550 1.00 93.44 85 TYR A C 1
ATOM 674 O O . TYR A 1 85 ? -5.786 -1.085 33.075 1.00 93.44 85 TYR A O 1
ATOM 682 N N . ASP A 1 86 ? -5.160 -2.765 34.429 1.00 92.75 86 ASP A N 1
ATOM 683 C CA . ASP A 1 86 ? -6.501 -3.276 34.756 1.00 92.75 86 ASP A CA 1
ATOM 684 C C . ASP A 1 86 ? -6.868 -3.235 36.257 1.00 92.75 86 ASP A C 1
ATOM 686 O O . ASP A 1 86 ? -7.941 -3.700 36.653 1.00 92.75 86 ASP A O 1
ATOM 690 N N . ASP A 1 87 ? -6.022 -2.618 37.087 1.00 88.81 87 ASP A N 1
ATOM 691 C CA . ASP A 1 87 ? -6.200 -2.517 38.546 1.00 88.81 87 ASP A CA 1
ATOM 692 C C . ASP A 1 87 ? -7.113 -1.356 39.004 1.00 88.81 87 ASP A C 1
ATOM 694 O O . ASP A 1 87 ? -7.481 -1.267 40.178 1.00 88.81 87 ASP A O 1
ATOM 698 N N . GLY A 1 88 ? -7.454 -0.432 38.104 1.00 86.62 88 GLY A N 1
ATOM 699 C CA . GLY A 1 88 ? -8.184 0.806 38.393 1.00 86.62 88 GLY A CA 1
ATOM 700 C C . GLY A 1 88 ? -9.695 0.748 38.165 1.00 86.62 88 GLY A C 1
ATOM 701 O O . GLY A 1 88 ? -10.307 -0.310 37.998 1.00 86.62 88 GLY A O 1
ATOM 702 N N . SER A 1 89 ? -10.317 1.932 38.166 1.00 87.12 89 SER A N 1
ATOM 703 C CA . SER A 1 89 ? -11.732 2.097 37.800 1.00 87.12 89 SER A CA 1
ATOM 704 C C . SER A 1 89 ? -11.987 1.807 36.324 1.00 87.12 89 SER A C 1
ATOM 706 O O . SER A 1 89 ? -13.085 1.353 35.999 1.00 87.12 89 SER A O 1
ATOM 708 N N . PHE A 1 90 ? -10.964 1.996 35.480 1.00 90.75 90 PHE A N 1
ATOM 709 C CA . PHE A 1 90 ? -10.977 1.552 34.097 1.00 90.75 90 PHE A CA 1
ATOM 710 C C . PHE A 1 90 ? -9.769 0.757 33.653 1.00 90.75 90 PHE A C 1
ATOM 712 O O . PHE A 1 90 ? -8.701 0.884 34.242 1.00 90.75 90 PHE A O 1
ATOM 719 N N . SER A 1 91 ? -9.945 -0.052 32.611 1.00 93.00 91 SER A N 1
ATOM 720 C CA . SER A 1 91 ? -8.921 -0.947 32.082 1.00 93.00 91 SER A CA 1
ATOM 721 C C . SER A 1 91 ? -8.396 -0.443 30.741 1.00 93.00 91 SER A C 1
ATOM 723 O O . SER A 1 91 ? -9.164 -0.082 29.852 1.00 93.00 91 SER A O 1
ATOM 725 N N . ILE A 1 92 ? -7.074 -0.407 30.584 1.00 93.88 92 ILE A N 1
ATOM 726 C CA . ILE A 1 92 ? -6.429 -0.107 29.304 1.00 93.88 92 ILE A CA 1
ATOM 727 C C . ILE A 1 92 ? -5.436 -1.203 28.963 1.00 93.88 92 ILE A C 1
ATOM 729 O O . ILE A 1 92 ? -4.585 -1.557 29.775 1.00 93.88 92 ILE A O 1
ATOM 733 N N . THR A 1 93 ? -5.497 -1.666 27.724 1.00 94.94 93 THR A N 1
ATOM 734 C CA . THR A 1 93 ? -4.563 -2.643 27.177 1.00 94.94 93 THR A CA 1
ATOM 735 C C . THR A 1 93 ? -3.803 -2.025 26.011 1.00 94.94 93 THR A C 1
ATOM 737 O O . THR A 1 93 ? -4.395 -1.422 25.114 1.00 94.94 93 THR A O 1
ATOM 740 N N . PHE A 1 94 ? -2.480 -2.174 26.009 1.00 93.31 94 PHE A N 1
ATOM 741 C CA . PHE A 1 94 ? -1.635 -1.817 24.872 1.00 93.31 94 PHE A CA 1
ATOM 742 C C . PHE A 1 94 ? -1.130 -3.079 24.189 1.00 93.31 94 PHE A C 1
ATOM 744 O O . PHE A 1 94 ? -0.297 -3.791 24.751 1.00 93.31 94 PHE A O 1
ATOM 751 N N . ALA A 1 95 ? -1.601 -3.331 22.970 1.00 91.44 95 ALA A N 1
ATOM 752 C CA . ALA A 1 95 ? -1.061 -4.387 22.124 1.00 91.44 95 ALA A CA 1
ATOM 753 C C . ALA A 1 95 ? 0.051 -3.807 21.250 1.00 91.44 95 ALA A C 1
ATOM 755 O O . ALA A 1 95 ? -0.139 -2.797 20.558 1.00 91.44 95 ALA A O 1
ATOM 756 N N . CYS A 1 96 ? 1.225 -4.429 21.304 1.00 89.00 96 CYS A N 1
ATOM 757 C CA . CYS A 1 96 ? 2.404 -3.947 20.605 1.00 89.00 96 CYS A CA 1
ATOM 758 C C . CYS A 1 96 ? 2.803 -4.877 19.471 1.00 89.00 96 CYS A C 1
ATOM 760 O O . CYS A 1 96 ? 2.664 -6.093 19.548 1.00 89.00 96 CYS A O 1
ATOM 762 N N . GLU A 1 97 ? 3.371 -4.280 18.435 1.00 82.88 97 GLU A N 1
ATOM 763 C CA . GLU A 1 97 ? 3.914 -4.992 17.293 1.00 82.88 97 GLU A CA 1
ATOM 764 C C . GLU A 1 97 ? 5.409 -4.714 17.174 1.00 82.88 97 GLU A C 1
ATOM 766 O O . GLU A 1 97 ? 5.889 -3.613 17.471 1.00 82.88 97 GLU A O 1
ATOM 771 N N . PHE A 1 98 ? 6.157 -5.733 16.758 1.00 75.62 98 PHE A N 1
ATOM 772 C CA . PHE A 1 98 ? 7.577 -5.588 16.494 1.00 75.62 98 PHE A CA 1
ATOM 773 C C . PHE A 1 98 ? 7.791 -4.839 15.179 1.00 75.62 98 PHE A C 1
ATOM 775 O O . PHE A 1 98 ? 7.517 -5.359 14.097 1.00 75.62 98 PHE A O 1
ATOM 782 N N . ASN A 1 99 ? 8.331 -3.627 15.263 1.00 65.38 99 ASN A N 1
ATOM 783 C CA . ASN A 1 99 ? 8.737 -2.873 14.095 1.00 65.38 99 ASN A CA 1
ATOM 784 C C . ASN A 1 99 ? 10.151 -3.295 13.675 1.00 65.38 99 ASN A C 1
ATOM 786 O O . ASN A 1 99 ? 11.141 -3.054 14.367 1.00 65.38 99 ASN A O 1
ATOM 790 N N . ARG A 1 100 ? 10.244 -3.916 12.498 1.00 57.56 100 ARG A N 1
ATOM 791 C CA . ARG A 1 100 ? 11.516 -4.401 11.949 1.00 57.56 100 ARG A CA 1
ATOM 792 C C . ARG A 1 100 ? 12.456 -3.276 11.501 1.00 57.56 100 ARG A C 1
ATOM 794 O O . ARG A 1 100 ? 13.661 -3.492 11.468 1.00 57.56 100 ARG A O 1
ATOM 801 N N . LYS A 1 101 ? 11.939 -2.083 11.175 1.00 54.47 101 LYS A N 1
ATOM 802 C CA . LYS A 1 101 ? 12.743 -0.964 10.646 1.00 54.47 101 LYS A CA 1
ATOM 803 C C . LYS A 1 101 ? 13.645 -0.341 11.708 1.00 54.47 101 LYS A C 1
ATOM 805 O O . LYS A 1 101 ? 14.761 0.058 11.393 1.00 54.47 101 LYS A O 1
ATOM 810 N N . ASP A 1 102 ? 13.174 -0.244 12.947 1.00 60.81 102 ASP A N 1
ATOM 811 C CA . ASP A 1 102 ? 13.936 0.326 14.064 1.00 60.81 102 ASP A CA 1
ATOM 812 C C . ASP A 1 102 ? 14.250 -0.690 15.170 1.00 60.81 102 ASP A C 1
ATOM 814 O O . ASP A 1 102 ? 14.831 -0.320 16.190 1.00 60.81 102 ASP A O 1
ATOM 818 N N . MET A 1 103 ? 13.901 -1.963 14.952 1.00 64.94 103 MET A N 1
ATOM 819 C CA . MET A 1 103 ? 14.098 -3.075 15.883 1.00 64.94 103 MET A CA 1
ATOM 820 C C . MET A 1 103 ? 13.456 -2.836 17.260 1.00 64.94 103 MET A C 1
ATOM 822 O O . MET A 1 103 ? 13.961 -3.327 18.271 1.00 64.94 103 MET A O 1
ATOM 826 N N . ASN A 1 104 ? 12.343 -2.094 17.314 1.00 70.69 104 ASN A N 1
ATOM 827 C CA . ASN A 1 104 ? 11.621 -1.790 18.549 1.00 70.69 104 ASN A CA 1
ATOM 828 C C . ASN A 1 104 ? 10.173 -2.287 18.518 1.00 70.69 104 ASN A C 1
ATOM 830 O O . ASN A 1 104 ? 9.535 -2.370 17.473 1.00 70.69 104 ASN A O 1
ATOM 834 N N . PHE A 1 105 ? 9.616 -2.550 19.701 1.00 80.00 105 PHE A N 1
ATOM 835 C CA . PHE A 1 105 ? 8.174 -2.721 19.853 1.00 80.00 105 PHE A CA 1
ATOM 836 C C . PHE A 1 105 ? 7.492 -1.360 19.866 1.00 80.00 105 PHE A C 1
ATOM 838 O O . PHE A 1 105 ? 7.914 -0.449 20.585 1.00 80.00 105 PHE A O 1
ATOM 845 N N . ARG A 1 106 ? 6.422 -1.231 19.089 1.00 83.00 106 ARG A N 1
ATOM 846 C CA . ARG A 1 106 ? 5.570 -0.044 19.071 1.00 83.00 106 ARG A CA 1
ATOM 847 C C . ARG A 1 106 ? 4.162 -0.438 19.459 1.00 83.00 106 ARG A C 1
ATOM 849 O O . ARG A 1 106 ? 3.694 -1.504 19.069 1.00 83.00 106 ARG A O 1
ATOM 856 N N . ILE A 1 107 ? 3.493 0.427 20.210 1.00 88.50 107 ILE A N 1
ATOM 857 C CA . ILE A 1 107 ? 2.068 0.268 20.488 1.00 88.50 107 ILE A CA 1
ATOM 858 C C . ILE A 1 107 ? 1.353 0.334 19.141 1.00 88.50 107 ILE A C 1
ATOM 860 O O . ILE A 1 107 ? 1.444 1.352 18.469 1.00 88.50 107 ILE A O 1
ATOM 864 N N . ASN A 1 108 ? 0.674 -0.735 18.736 1.00 86.00 108 ASN A N 1
ATOM 865 C CA . ASN A 1 108 ? -0.139 -0.735 17.521 1.00 86.00 108 ASN A CA 1
ATOM 866 C C . ASN A 1 108 ? -1.616 -0.499 17.862 1.00 86.00 108 ASN A C 1
ATOM 868 O O . ASN A 1 108 ? -2.340 0.136 17.097 1.00 86.00 108 ASN A O 1
ATOM 872 N N . GLN A 1 109 ? -2.049 -0.940 19.048 1.00 92.88 109 GLN A N 1
ATOM 873 C CA . GLN A 1 109 ? -3.420 -0.759 19.513 1.00 92.88 109 GLN A CA 1
ATOM 874 C C . GLN A 1 109 ? -3.478 -0.302 20.972 1.00 92.88 109 GLN A C 1
ATOM 876 O O . GLN A 1 109 ? -2.685 -0.728 21.812 1.00 92.88 109 GLN A O 1
ATOM 881 N N . ILE A 1 110 ? -4.452 0.556 21.262 1.00 94.88 110 ILE A N 1
ATOM 882 C CA . ILE A 1 110 ? -4.887 0.946 22.599 1.00 94.88 110 ILE A CA 1
ATOM 883 C C . ILE A 1 110 ? -6.339 0.500 22.728 1.00 94.88 110 ILE A C 1
ATOM 885 O O . ILE A 1 110 ? -7.201 1.006 22.010 1.00 94.88 110 ILE A O 1
ATOM 889 N N . ILE A 1 111 ? -6.602 -0.419 23.643 1.00 96.12 111 ILE A N 1
ATOM 890 C CA . ILE A 1 111 ? -7.935 -0.941 23.930 1.00 96.12 111 ILE A CA 1
ATOM 891 C C . ILE A 1 111 ? -8.358 -0.360 25.274 1.00 96.12 111 ILE A C 1
ATOM 893 O O . ILE A 1 111 ? -7.616 -0.456 26.251 1.00 96.12 111 ILE A O 1
ATOM 897 N N . LEU A 1 112 ? -9.516 0.291 25.309 1.00 95.62 112 LEU A N 1
ATOM 898 C CA . LEU A 1 112 ? -10.139 0.793 26.527 1.00 95.62 112 LEU A CA 1
ATOM 899 C C . LEU A 1 112 ? -11.347 -0.081 26.852 1.00 95.62 112 LEU A C 1
ATOM 901 O O . LEU A 1 112 ? -12.261 -0.201 26.036 1.00 95.62 112 LEU A O 1
ATOM 905 N N . GLU A 1 113 ? -11.363 -0.612 28.066 1.00 94.00 113 GLU A N 1
ATOM 906 C CA . GLU A 1 113 ? -12.419 -1.459 28.612 1.00 94.00 113 GLU A CA 1
ATOM 907 C C . GLU A 1 113 ? -12.813 -0.944 29.996 1.00 94.00 113 GLU A C 1
ATOM 909 O O . GLU A 1 113 ? -12.022 -0.273 30.660 1.00 94.00 113 GLU A O 1
ATOM 914 N N . ARG A 1 114 ? -14.022 -1.301 30.452 1.00 85.88 114 ARG A N 1
ATOM 915 C CA . ARG A 1 114 ? -14.527 -1.028 31.809 1.00 85.88 114 ARG A CA 1
ATOM 916 C C . ARG A 1 114 ? -14.383 0.450 32.209 1.00 85.88 114 ARG A C 1
ATOM 918 O O . ARG A 1 114 ? -13.401 0.797 32.805 1.00 85.88 114 ARG A O 1
ATOM 925 N N . ASP A 1 115 ? -15.350 1.336 31.999 1.00 85.19 115 ASP A N 1
ATOM 926 C CA . ASP A 1 115 ? -15.305 2.698 32.588 1.00 85.19 115 ASP A CA 1
ATOM 927 C C . ASP A 1 115 ? -16.688 3.038 33.157 1.00 85.19 115 ASP A C 1
ATOM 929 O O . ASP A 1 115 ? -17.542 3.546 32.428 1.00 85.19 115 ASP A O 1
ATOM 933 N N . PRO A 1 116 ? -16.960 2.704 34.434 1.00 80.12 116 PRO A N 1
ATOM 934 C CA . PRO A 1 116 ? -18.302 2.812 35.007 1.00 80.12 116 PRO A CA 1
ATOM 935 C C . PRO A 1 116 ? -18.781 4.263 35.129 1.00 80.12 116 PRO A C 1
ATOM 937 O O . PRO A 1 116 ? -19.984 4.505 35.198 1.00 80.12 116 PRO A O 1
ATOM 940 N N . ASP A 1 117 ? -17.846 5.214 35.141 1.00 84.06 117 ASP A N 1
ATOM 941 C CA . ASP A 1 117 ? -18.116 6.642 35.275 1.00 84.06 117 ASP A CA 1
ATOM 942 C C . ASP A 1 117 ? -18.057 7.373 33.916 1.00 84.06 117 ASP A C 1
ATOM 944 O O . ASP A 1 117 ? -18.286 8.586 33.863 1.00 84.06 117 ASP A O 1
ATOM 948 N N . GLN A 1 118 ? -17.750 6.659 32.822 1.00 83.75 118 GLN A N 1
ATOM 949 C CA . GLN A 1 118 ? -17.635 7.190 31.457 1.00 83.75 118 GLN A CA 1
ATOM 950 C C . GLN A 1 118 ? -16.747 8.443 31.363 1.00 83.75 118 GLN A C 1
ATOM 952 O O . GLN A 1 118 ? -17.060 9.422 30.666 1.00 83.75 118 GLN A O 1
ATOM 957 N N . LEU A 1 119 ? -15.651 8.449 32.120 1.00 86.31 119 LEU A N 1
ATOM 958 C CA . LEU A 1 119 ? -14.777 9.611 32.259 1.00 86.31 119 LEU A CA 1
ATOM 959 C C . LEU A 1 119 ? -13.885 9.803 31.040 1.00 86.31 119 LEU A C 1
ATOM 961 O O . LEU A 1 119 ? -13.465 10.933 30.772 1.00 86.31 119 LEU A O 1
ATOM 965 N N . ILE A 1 120 ? -13.584 8.730 30.312 1.00 92.56 120 ILE A N 1
ATOM 966 C CA . ILE A 1 120 ? -12.810 8.790 29.078 1.00 92.56 120 ILE A CA 1
ATOM 967 C C . ILE A 1 120 ? -13.761 8.742 27.888 1.00 92.56 120 ILE A C 1
ATOM 969 O O . ILE A 1 120 ? -14.530 7.803 27.694 1.00 92.56 120 ILE A O 1
ATOM 973 N N . LYS A 1 121 ? -13.676 9.785 27.061 1.00 95.12 121 LYS A N 1
ATOM 974 C CA . LYS A 1 121 ? -14.492 9.947 25.857 1.00 95.12 121 LYS A CA 1
ATOM 975 C C . LYS A 1 121 ? -13.620 10.093 24.633 1.00 95.12 121 LYS A C 1
ATOM 977 O O . LYS A 1 121 ? -12.532 10.669 24.689 1.00 95.12 121 LYS A O 1
ATOM 982 N N . THR A 1 122 ? -14.133 9.641 23.500 1.00 95.94 122 THR A N 1
ATOM 983 C CA . THR A 1 122 ? -13.555 9.964 22.200 1.00 95.94 122 THR A CA 1
ATOM 984 C C . THR A 1 122 ? -13.673 11.461 21.904 1.00 95.94 122 THR A C 1
ATOM 986 O O . THR A 1 122 ? -14.481 12.175 22.503 1.00 95.94 122 THR A O 1
ATOM 989 N N . SER A 1 123 ? -12.930 11.959 20.914 1.00 92.94 123 SER A N 1
ATOM 990 C CA . SER A 1 123 ? -13.073 13.343 20.431 1.00 92.94 123 SER A CA 1
ATOM 991 C C . SER A 1 123 ? -14.476 13.688 19.913 1.00 92.94 123 SER A C 1
ATOM 993 O O . SER A 1 123 ? -14.826 14.866 19.862 1.00 92.94 123 SER A O 1
ATOM 995 N N . LYS A 1 124 ? -15.286 12.683 19.553 1.00 94.12 124 LYS A N 1
ATOM 996 C CA . LYS A 1 124 ? -16.694 12.846 19.160 1.00 94.12 124 LYS A CA 1
ATOM 997 C C . LYS A 1 124 ? -17.686 12.648 20.316 1.00 94.12 124 LYS A C 1
ATOM 999 O O . LYS A 1 124 ? -18.892 12.700 20.093 1.00 94.12 124 LYS A O 1
ATOM 1004 N N . GLY A 1 125 ? -17.191 12.458 21.540 1.00 94.88 125 GLY A N 1
ATOM 1005 C CA . GLY A 1 125 ? -17.996 12.381 22.759 1.00 94.88 125 GLY A CA 1
ATOM 1006 C C . GLY A 1 125 ? -18.508 10.989 23.133 1.00 94.88 125 GLY A C 1
ATOM 1007 O O . GLY A 1 125 ? -19.220 10.898 24.125 1.00 94.88 125 GLY A O 1
ATOM 1008 N N . ILE A 1 126 ? -18.135 9.945 22.385 1.00 96.44 126 ILE A N 1
ATOM 1009 C CA . ILE A 1 126 ? -18.506 8.545 22.659 1.00 96.44 126 ILE A CA 1
ATOM 1010 C C . ILE A 1 126 ? -17.682 7.980 23.826 1.00 96.44 126 ILE A C 1
ATOM 1012 O O . ILE A 1 126 ? -16.459 8.136 23.808 1.00 96.44 126 ILE A O 1
ATOM 1016 N N . ALA A 1 127 ? -18.324 7.311 24.780 1.00 95.88 127 ALA A N 1
ATOM 1017 C CA . ALA A 1 127 ? -17.727 6.567 25.894 1.00 95.88 127 ALA A CA 1
ATOM 1018 C C . ALA A 1 127 ? -18.159 5.090 25.900 1.00 95.88 127 ALA A C 1
ATOM 1020 O O . ALA A 1 127 ? -19.049 4.677 25.160 1.00 95.88 127 ALA A O 1
ATOM 1021 N N . LEU A 1 128 ? -17.539 4.296 26.777 1.00 94.31 128 LEU A N 1
ATOM 1022 C CA . LEU A 1 128 ? -18.026 2.957 27.109 1.00 94.31 128 LEU A CA 1
ATOM 1023 C C . LEU A 1 128 ? -19.451 3.018 27.677 1.00 94.31 128 LEU A C 1
ATOM 1025 O O . LEU A 1 128 ? -19.780 3.908 28.455 1.00 94.31 128 LEU A O 1
ATOM 1029 N N . GLY A 1 129 ? -20.299 2.070 27.291 1.00 93.31 129 GLY A N 1
ATOM 1030 C CA . GLY A 1 129 ? -21.713 2.003 27.664 1.00 93.31 129 GLY A CA 1
ATOM 1031 C C . GLY A 1 129 ? -22.655 2.880 26.831 1.00 93.31 129 GLY A C 1
ATOM 1032 O O . GLY A 1 129 ? -23.863 2.790 27.031 1.00 93.31 129 GLY A O 1
ATOM 1033 N N . ASP A 1 130 ? -22.152 3.703 25.904 1.00 95.19 130 ASP A N 1
ATOM 1034 C CA . ASP A 1 130 ? -23.012 4.388 24.929 1.00 95.19 130 ASP A CA 1
ATOM 1035 C C . ASP A 1 130 ? -23.580 3.391 23.903 1.00 95.19 130 ASP A C 1
ATOM 1037 O O . ASP A 1 130 ? -22.966 2.366 23.609 1.00 95.19 130 ASP A O 1
ATOM 1041 N N . ASP A 1 131 ? -24.739 3.700 23.318 1.00 94.50 131 ASP A N 1
ATOM 1042 C CA . ASP A 1 131 ? -25.367 2.850 22.300 1.00 94.50 131 ASP A CA 1
ATOM 1043 C C . ASP A 1 131 ? -24.597 2.872 20.971 1.00 94.50 131 ASP A C 1
ATOM 1045 O O . ASP A 1 131 ? -24.186 3.929 20.476 1.00 94.50 131 ASP A O 1
ATOM 1049 N N . ILE A 1 132 ? -24.519 1.723 20.290 1.00 91.75 132 ILE A N 1
ATOM 1050 C CA . ILE A 1 132 ? -23.892 1.627 18.960 1.00 91.75 132 ILE A CA 1
ATOM 1051 C C . ILE A 1 132 ? -24.579 2.525 17.915 1.00 91.75 132 ILE A C 1
ATOM 1053 O O . ILE A 1 132 ? -23.949 3.004 16.970 1.00 91.75 132 ILE A O 1
ATOM 1057 N N . ALA A 1 133 ? -25.872 2.808 18.098 1.00 91.25 133 ALA A N 1
ATOM 1058 C CA . ALA A 1 133 ? -26.618 3.735 17.253 1.00 91.25 133 ALA A CA 1
ATOM 1059 C C . ALA A 1 133 ? -26.043 5.161 17.321 1.00 91.25 133 ALA A C 1
ATOM 1061 O O . ALA A 1 133 ? -25.921 5.825 16.289 1.00 91.25 133 ALA A O 1
ATOM 1062 N N . LEU A 1 134 ? -25.619 5.605 18.510 1.00 94.06 134 LEU A N 1
ATOM 1063 C CA . LEU A 1 134 ? -24.975 6.904 18.697 1.00 94.06 134 LEU A CA 1
ATOM 1064 C C . LEU A 1 134 ? -23.612 6.951 17.995 1.00 94.06 134 LEU A C 1
ATOM 1066 O O . LEU A 1 134 ? -23.252 7.972 17.409 1.00 94.06 134 LEU A O 1
ATOM 1070 N N . VAL A 1 135 ? -22.870 5.839 17.992 1.00 92.62 135 VAL A N 1
ATOM 1071 C CA . VAL A 1 135 ? -21.607 5.730 17.244 1.00 92.62 135 VAL A CA 1
ATOM 1072 C C . VAL A 1 135 ? -21.843 5.967 15.761 1.00 92.62 135 VAL A C 1
ATOM 1074 O O . VAL A 1 135 ? -21.178 6.825 15.181 1.00 92.62 135 VAL A O 1
ATOM 1077 N N . LYS A 1 136 ? -22.809 5.261 15.160 1.00 90.19 136 LYS A N 1
ATOM 1078 C CA . LYS A 1 136 ? -23.155 5.418 13.737 1.00 90.19 136 LYS A CA 1
ATOM 1079 C C . LYS A 1 136 ? -23.619 6.846 13.423 1.00 90.19 136 LYS A C 1
ATOM 1081 O O . LYS A 1 136 ? -23.254 7.398 12.393 1.00 90.19 136 LYS A O 1
ATOM 1086 N N . GLU A 1 137 ? -24.343 7.499 14.333 1.00 92.62 137 GLU A N 1
ATOM 1087 C CA . GLU A 1 137 ? -24.717 8.913 14.178 1.00 92.62 137 GLU A CA 1
ATOM 1088 C C . GLU A 1 137 ? -23.486 9.840 14.157 1.00 92.62 137 GLU A C 1
ATOM 1090 O O . GLU A 1 137 ? -23.382 10.728 13.310 1.00 92.62 137 GLU A O 1
ATOM 1095 N N . LYS A 1 138 ? -22.534 9.655 15.081 1.00 93.12 138 LYS A N 1
ATOM 1096 C CA . LYS A 1 138 ? -21.363 10.540 15.207 1.00 93.12 138 LYS A CA 1
ATOM 1097 C C . LYS A 1 138 ? -20.270 10.254 14.180 1.00 93.12 138 LYS A C 1
ATOM 1099 O O . LYS A 1 138 ? -19.563 11.178 13.763 1.00 93.12 138 LYS A O 1
ATOM 1104 N N . TYR A 1 139 ? -20.073 8.995 13.808 1.00 87.06 139 TYR A N 1
ATOM 1105 C CA . TYR A 1 139 ? -19.004 8.556 12.912 1.00 87.06 139 TYR A CA 1
ATOM 1106 C C . TYR A 1 139 ? -19.459 8.315 11.470 1.00 87.06 139 TYR A C 1
ATOM 1108 O O . TYR A 1 139 ? -18.613 8.383 10.584 1.00 87.06 139 TYR A O 1
ATOM 1116 N N . GLY A 1 140 ? -20.763 8.188 11.221 1.00 86.12 140 GLY A N 1
ATOM 1117 C CA . GLY A 1 140 ? -21.335 7.988 9.894 1.00 86.12 140 GLY A CA 1
ATOM 1118 C C . GLY A 1 140 ? -21.527 6.509 9.556 1.00 86.12 140 GLY A C 1
ATOM 1119 O O . GLY A 1 140 ? -21.706 5.667 10.436 1.00 86.12 140 GLY A O 1
ATOM 1120 N N . LYS A 1 141 ? -21.515 6.196 8.256 1.00 78.69 141 LYS A N 1
ATOM 1121 C CA . LYS A 1 141 ? -21.604 4.815 7.767 1.00 78.69 141 LYS A CA 1
ATOM 1122 C C . LYS A 1 141 ? -20.332 4.065 8.176 1.00 78.69 141 LYS A C 1
ATOM 1124 O O . LYS A 1 141 ? -19.233 4.534 7.890 1.00 78.69 141 LYS A O 1
ATOM 1129 N N . ALA A 1 142 ? -20.489 2.936 8.862 1.00 73.31 142 ALA A N 1
ATOM 1130 C CA . ALA A 1 142 ? -19.369 2.059 9.180 1.00 73.31 142 ALA A CA 1
ATOM 1131 C C . ALA A 1 142 ? -18.802 1.447 7.892 1.00 73.31 142 ALA A C 1
ATOM 1133 O O . ALA A 1 142 ? -19.560 1.157 6.963 1.00 73.31 142 ALA A O 1
ATOM 1134 N N . TYR A 1 143 ? -17.480 1.287 7.845 1.00 62.41 143 TYR A N 1
ATOM 1135 C CA . TYR A 1 143 ? -16.796 0.680 6.701 1.00 62.41 143 TYR A CA 1
ATOM 1136 C C . TYR A 1 143 ? -16.862 -0.843 6.793 1.00 62.41 143 TYR A C 1
ATOM 1138 O O . TYR A 1 143 ? -17.255 -1.480 5.823 1.00 62.41 143 TYR A O 1
ATOM 1146 N N . ASP A 1 144 ? -16.620 -1.381 7.993 1.00 65.94 144 ASP A N 1
ATOM 1147 C CA . ASP A 1 144 ? -16.802 -2.795 8.309 1.00 65.94 144 ASP A CA 1
ATOM 1148 C C . ASP A 1 144 ? -17.726 -2.958 9.522 1.00 65.94 144 ASP A C 1
ATOM 1150 O O . ASP A 1 144 ? -17.493 -2.386 10.596 1.00 65.94 144 ASP A O 1
ATOM 1154 N N . GLU A 1 145 ? -18.786 -3.749 9.352 1.00 72.12 145 GLU A N 1
ATOM 1155 C CA . GLU A 1 145 ? -19.693 -4.153 10.428 1.00 72.12 145 GLU A CA 1
ATOM 1156 C C . GLU A 1 145 ? -19.500 -5.642 10.730 1.00 72.12 145 GLU A C 1
ATOM 1158 O O . GLU A 1 145 ? -19.674 -6.496 9.860 1.00 72.12 145 GLU A O 1
ATOM 1163 N N . TYR A 1 146 ? -19.178 -5.947 11.985 1.00 73.06 146 TYR A N 1
ATOM 1164 C CA . TYR A 1 146 ? -19.056 -7.306 12.504 1.00 73.06 146 TYR A CA 1
ATOM 1165 C C . TYR A 1 146 ? -20.260 -7.632 13.393 1.00 73.06 146 TYR A C 1
ATOM 1167 O O . TYR A 1 146 ? -21.006 -6.746 13.822 1.00 73.06 146 TYR A O 1
ATOM 1175 N N . SER A 1 147 ? -20.470 -8.916 13.702 1.00 69.38 147 SER A N 1
ATOM 1176 C CA . SER A 1 147 ? -21.570 -9.329 14.590 1.00 69.38 147 SER A CA 1
ATOM 1177 C C . SER A 1 147 ? -21.502 -8.674 15.975 1.00 69.38 147 SER A C 1
ATOM 1179 O O . SER A 1 147 ? -22.532 -8.467 16.616 1.00 69.38 147 SER A O 1
ATOM 1181 N N . ASP A 1 148 ? -20.297 -8.329 16.409 1.00 83.12 148 ASP A N 1
ATOM 1182 C CA . ASP A 1 148 ? -19.918 -7.824 17.721 1.00 83.12 148 ASP A CA 1
ATOM 1183 C C . ASP A 1 148 ? -19.391 -6.380 17.690 1.00 83.12 148 ASP A C 1
ATOM 1185 O O . ASP A 1 148 ? -18.984 -5.873 18.729 1.00 83.12 148 ASP A O 1
ATOM 1189 N N . GLY A 1 149 ? -19.439 -5.659 16.562 1.00 88.12 149 GLY A N 1
ATOM 1190 C CA . GLY A 1 149 ? -18.930 -4.286 16.545 1.00 88.12 149 GLY A CA 1
ATOM 1191 C C . GLY A 1 149 ? -18.959 -3.558 15.206 1.00 88.12 149 GLY A C 1
ATOM 1192 O O . GLY A 1 149 ? -19.457 -4.057 14.198 1.00 88.12 149 GLY A O 1
ATOM 1193 N N . VAL A 1 150 ? -18.418 -2.339 15.212 1.00 89.06 150 VAL A N 1
ATOM 1194 C CA . VAL A 1 150 ? -18.229 -1.500 14.017 1.00 89.06 150 VAL A CA 1
ATOM 1195 C C . VAL A 1 150 ? -16.817 -0.930 13.983 1.00 89.06 150 VAL A C 1
ATOM 1197 O O . VAL A 1 150 ? -16.273 -0.530 15.017 1.00 89.06 150 VAL A O 1
ATOM 1200 N N . VAL A 1 151 ? -16.230 -0.857 12.790 1.00 87.75 151 VAL A N 1
ATOM 1201 C CA . VAL A 1 151 ? -14.846 -0.412 12.594 1.00 87.75 151 VAL A CA 1
ATOM 1202 C C . VAL A 1 151 ? -14.775 0.691 11.534 1.00 87.75 151 VAL A C 1
ATOM 1204 O O . VAL A 1 151 ? -15.504 0.685 10.540 1.00 87.75 151 VAL A O 1
ATOM 1207 N N . TYR A 1 152 ? -13.888 1.663 11.770 1.00 85.69 152 TYR A N 1
ATOM 1208 C CA . TYR A 1 152 ? -13.579 2.774 10.867 1.00 85.69 152 TYR A CA 1
ATOM 1209 C C . TYR A 1 152 ? -12.067 2.810 10.565 1.00 85.69 152 TYR A C 1
ATOM 1211 O O . TYR A 1 152 ? -11.359 3.625 11.171 1.00 85.69 152 TYR A O 1
ATOM 1219 N N . PRO A 1 153 ? -11.566 1.944 9.656 1.00 79.56 153 PRO A N 1
ATOM 1220 C CA . PRO A 1 153 ? -10.134 1.750 9.386 1.00 79.56 153 PRO A CA 1
ATOM 1221 C C . PRO A 1 153 ? -9.377 3.049 9.109 1.00 79.56 153 PRO A C 1
ATOM 1223 O O . PRO A 1 153 ? -8.391 3.357 9.778 1.00 79.56 153 PRO A O 1
ATOM 1226 N N . GLU A 1 154 ? -9.929 3.879 8.227 1.00 77.00 154 GLU A N 1
ATOM 1227 C CA . GLU A 1 154 ? -9.361 5.172 7.822 1.00 77.00 154 GLU A CA 1
ATOM 1228 C C . GLU A 1 154 ? -9.239 6.185 8.968 1.00 77.00 154 GLU A C 1
ATOM 1230 O O . GLU A 1 154 ? -8.449 7.128 8.921 1.00 77.00 154 GLU A O 1
ATOM 1235 N N . LEU A 1 155 ? -10.040 6.010 10.021 1.00 83.88 155 LEU A N 1
ATOM 1236 C CA . LEU A 1 155 ? -10.006 6.856 11.209 1.00 83.88 155 LEU A CA 1
ATOM 1237 C C . LEU A 1 155 ? -9.155 6.252 12.329 1.00 83.88 155 LEU A C 1
ATOM 1239 O O . LEU A 1 155 ? -8.873 6.956 13.299 1.00 83.88 155 LEU A O 1
ATOM 1243 N N . GLY A 1 156 ? -8.760 4.981 12.230 1.00 89.31 156 GLY A N 1
ATOM 1244 C CA . GLY A 1 156 ? -7.982 4.296 13.257 1.00 89.31 156 GLY A CA 1
ATOM 1245 C C . GLY A 1 156 ? -8.770 4.035 14.543 1.00 89.31 156 GLY A C 1
ATOM 1246 O O . GLY A 1 156 ? -8.247 4.255 15.640 1.00 89.31 156 GLY A O 1
ATOM 1247 N N . ILE A 1 157 ? -10.058 3.689 14.433 1.00 94.69 157 ILE A N 1
ATOM 1248 C CA . ILE A 1 157 ? -10.927 3.431 15.591 1.00 94.69 157 ILE A CA 1
ATOM 1249 C C . ILE A 1 157 ? -11.947 2.317 15.329 1.00 94.69 157 ILE A C 1
ATOM 1251 O O . ILE A 1 157 ? -12.459 2.166 14.219 1.00 94.69 157 ILE A O 1
ATOM 1255 N N . GLY A 1 158 ? -12.253 1.539 16.362 1.00 94.69 158 GLY A N 1
ATOM 1256 C CA . GLY A 1 158 ? -13.291 0.514 16.377 1.00 94.69 158 GLY A CA 1
ATOM 1257 C C . GLY A 1 158 ? -14.043 0.499 17.705 1.00 94.69 158 GLY A C 1
ATOM 1258 O O . GLY A 1 158 ? -13.545 0.993 18.720 1.00 94.69 158 GLY A O 1
ATOM 1259 N N . PHE A 1 159 ? -15.254 -0.047 17.675 1.00 95.69 159 PHE A N 1
ATOM 1260 C CA . PHE A 1 159 ? -16.147 -0.150 18.825 1.00 95.69 159 PHE A CA 1
ATOM 1261 C C . PHE A 1 159 ? -16.730 -1.560 18.883 1.00 95.69 159 PHE A C 1
ATOM 1263 O O . PHE A 1 159 ? -17.429 -1.966 17.950 1.00 95.69 159 PHE A O 1
ATOM 1270 N N . ILE A 1 160 ? -16.462 -2.277 19.972 1.00 95.00 160 ILE A N 1
ATOM 1271 C CA . ILE A 1 160 ? -17.036 -3.600 20.245 1.00 95.00 160 ILE A CA 1
ATOM 1272 C C . ILE A 1 160 ? -18.233 -3.417 21.173 1.00 95.00 160 ILE A C 1
ATOM 1274 O O . ILE A 1 160 ? -18.177 -2.625 22.118 1.00 95.00 160 ILE A O 1
ATOM 1278 N N . LYS A 1 161 ? -19.330 -4.116 20.886 1.00 92.75 161 LYS A N 1
ATOM 1279 C CA . LYS A 1 161 ? -20.594 -4.015 21.618 1.00 92.75 161 LYS A CA 1
ATOM 1280 C C . LYS A 1 161 ? -20.856 -5.251 22.476 1.00 92.75 161 LYS A C 1
ATOM 1282 O O . LYS A 1 161 ? -20.441 -6.357 22.139 1.00 92.75 161 LYS A O 1
ATOM 1287 N N . ASP A 1 162 ? -21.593 -5.067 23.563 1.00 91.44 162 ASP A N 1
ATOM 1288 C CA . ASP A 1 162 ? -22.120 -6.162 24.371 1.00 91.44 162 ASP A CA 1
ATOM 1289 C C . ASP A 1 162 ? -23.446 -6.711 23.805 1.00 91.44 162 ASP A C 1
ATOM 1291 O O . ASP A 1 162 ? -23.949 -6.292 22.760 1.00 91.44 162 ASP A O 1
ATOM 1295 N N . ALA A 1 163 ? -24.054 -7.658 24.525 1.00 90.69 163 ALA A N 1
ATOM 1296 C CA . ALA A 1 163 ? -25.341 -8.245 24.150 1.00 90.69 163 ALA A CA 1
ATOM 1297 C C . ALA A 1 163 ? -26.519 -7.246 24.145 1.00 90.69 163 ALA A C 1
ATOM 1299 O O . ALA A 1 163 ? -27.591 -7.589 23.646 1.00 90.69 163 ALA A O 1
ATOM 1300 N N . ASN A 1 164 ? -26.342 -6.045 24.702 1.00 91.56 164 ASN A N 1
ATOM 1301 C CA . ASN A 1 164 ? -27.351 -4.990 24.758 1.00 91.56 164 ASN A CA 1
ATOM 1302 C C . ASN A 1 164 ? -27.117 -3.894 23.706 1.00 91.56 164 ASN A C 1
ATOM 1304 O O . ASN A 1 164 ? -27.748 -2.845 23.791 1.00 91.56 164 ASN A O 1
ATOM 1308 N N . ASP A 1 165 ? -26.227 -4.124 22.732 1.00 91.25 165 ASP A N 1
ATOM 1309 C CA . ASP A 1 165 ? -25.813 -3.143 21.717 1.00 91.25 165 ASP A CA 1
ATOM 1310 C C . ASP A 1 165 ? -25.158 -1.870 22.302 1.00 91.25 165 ASP A C 1
ATOM 1312 O O . ASP A 1 165 ? -25.098 -0.827 21.640 1.00 91.25 165 ASP A O 1
ATOM 1316 N N . THR A 1 166 ? -24.609 -1.965 23.516 1.00 94.00 166 THR A N 1
ATOM 1317 C CA . THR A 1 166 ? -23.833 -0.892 24.155 1.00 94.00 166 THR A CA 1
ATOM 1318 C C . THR A 1 166 ? -22.342 -1.138 23.992 1.00 94.00 166 THR A C 1
ATOM 1320 O O . THR A 1 166 ? -21.899 -2.281 23.904 1.00 94.00 166 THR A O 1
ATOM 1323 N N . ILE A 1 167 ? -21.542 -0.078 23.930 1.00 94.62 167 ILE A N 1
ATOM 1324 C CA . ILE A 1 167 ? -20.098 -0.187 23.699 1.00 94.62 167 ILE A CA 1
ATOM 1325 C C . ILE A 1 167 ? -19.419 -0.811 24.922 1.00 94.62 167 ILE A C 1
ATOM 1327 O O . ILE A 1 167 ? -19.338 -0.190 25.982 1.00 94.62 167 ILE A O 1
ATOM 1331 N N . ALA A 1 168 ? -18.887 -2.016 24.758 1.00 94.50 168 ALA A N 1
ATOM 1332 C CA . ALA A 1 168 ? -18.082 -2.702 25.761 1.00 94.50 168 ALA A CA 1
ATOM 1333 C C . ALA A 1 168 ? -16.605 -2.294 25.686 1.00 94.50 168 ALA A C 1
ATOM 1335 O O . ALA A 1 168 ? -15.947 -2.191 26.723 1.00 94.50 168 ALA A O 1
ATOM 1336 N N . GLU A 1 169 ? -16.109 -2.021 24.474 1.00 96.50 169 GLU A N 1
ATOM 1337 C CA . GLU A 1 169 ? -14.699 -1.713 24.228 1.00 96.50 169 GLU A CA 1
ATOM 1338 C C . GLU A 1 169 ? -14.541 -0.631 23.156 1.00 96.50 169 GLU A C 1
ATOM 1340 O O . GLU A 1 169 ? -15.268 -0.600 22.155 1.00 96.50 169 GLU A O 1
ATOM 1345 N N . ILE A 1 170 ? -13.550 0.242 23.345 1.00 96.94 170 ILE A N 1
ATOM 1346 C CA . ILE A 1 170 ? -13.094 1.189 22.321 1.00 96.94 170 ILE A CA 1
ATOM 1347 C C . ILE A 1 170 ? -11.665 0.828 21.951 1.00 96.94 170 ILE A C 1
ATOM 1349 O O . ILE A 1 170 ? -10.769 0.867 22.793 1.00 96.94 170 ILE A O 1
ATOM 1353 N N . ILE A 1 171 ? -11.445 0.543 20.673 1.00 96.44 171 ILE A N 1
ATOM 1354 C CA . ILE A 1 171 ? -10.141 0.163 20.140 1.00 96.44 171 ILE A CA 1
ATOM 1355 C C . ILE A 1 171 ? -9.620 1.317 19.293 1.00 96.44 171 ILE A C 1
ATOM 1357 O O . ILE A 1 171 ? -10.258 1.730 18.327 1.00 96.44 171 ILE A O 1
ATOM 1361 N N . ILE A 1 172 ? -8.447 1.839 19.633 1.00 95.44 172 ILE A N 1
ATOM 1362 C CA . ILE A 1 172 ? -7.694 2.777 18.801 1.00 95.44 172 ILE A CA 1
ATOM 1363 C C . ILE A 1 172 ? -6.523 2.021 18.215 1.00 95.44 172 ILE A C 1
ATOM 1365 O O . ILE A 1 172 ? -5.704 1.497 18.961 1.00 95.44 172 ILE A O 1
ATOM 1369 N N . TYR A 1 173 ? -6.406 2.010 16.900 1.00 91.56 173 TYR A N 1
ATOM 1370 C CA . TYR A 1 173 ? -5.263 1.419 16.221 1.00 91.56 173 TYR A CA 1
ATOM 1371 C C . TYR A 1 173 ? -4.543 2.474 15.402 1.00 91.56 173 TYR A C 1
ATOM 1373 O O . TYR A 1 173 ? -5.095 3.524 15.056 1.00 91.56 173 TYR A O 1
ATOM 1381 N N . ARG A 1 174 ? -3.269 2.212 15.131 1.00 83.88 174 ARG A N 1
ATOM 1382 C CA . ARG A 1 174 ? -2.483 3.019 14.209 1.00 83.88 174 ARG A CA 1
ATOM 1383 C C . ARG A 1 174 ? -3.200 3.061 12.864 1.00 83.88 174 ARG A C 1
ATOM 1385 O O . ARG A 1 174 ? -3.522 2.014 12.318 1.00 83.88 174 ARG A O 1
ATOM 1392 N N . ILE A 1 175 ? -3.423 4.260 12.325 1.00 77.00 175 ILE A N 1
ATOM 1393 C CA . ILE A 1 175 ? -3.781 4.380 10.910 1.00 77.00 175 ILE A CA 1
ATOM 1394 C C . ILE A 1 175 ? -2.517 3.966 10.156 1.00 77.00 175 ILE A C 1
ATOM 1396 O O . ILE A 1 175 ? -1.494 4.654 10.314 1.00 77.00 175 ILE A O 1
ATOM 1400 N N . PRO A 1 176 ? -2.525 2.849 9.409 1.00 58.94 176 PRO A N 1
ATOM 1401 C CA . PRO A 1 176 ? -1.412 2.536 8.539 1.00 58.94 176 PRO A CA 1
ATOM 1402 C C . PRO A 1 176 ? -1.331 3.686 7.539 1.00 58.94 176 PRO A C 1
ATOM 1404 O O . PRO A 1 176 ? -2.188 3.863 6.681 1.00 58.94 176 PRO A O 1
ATOM 1407 N N . LYS A 1 177 ? -0.328 4.550 7.701 1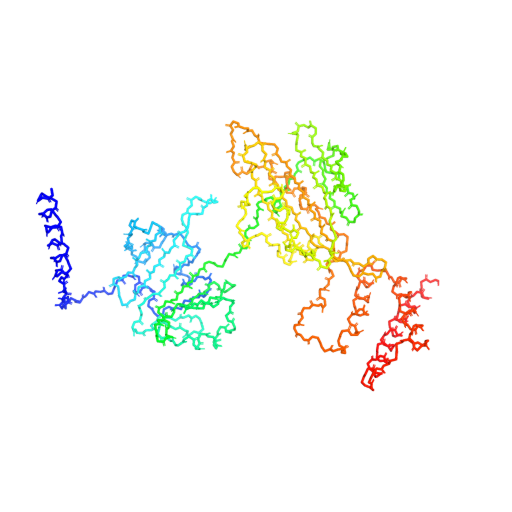.00 55.53 177 LYS A N 1
ATOM 1408 C CA . LYS A 1 177 ? 0.120 5.319 6.550 1.00 55.53 177 LYS A CA 1
ATOM 1409 C C . LYS A 1 177 ? 0.779 4.288 5.654 1.00 55.53 177 LYS A C 1
ATOM 1411 O O . LYS A 1 177 ? 1.648 3.604 6.199 1.00 55.53 177 LYS A O 1
ATOM 1416 N N . PRO A 1 178 ? 0.424 4.207 4.363 1.00 53.44 178 PRO A N 1
ATOM 1417 C CA . PRO A 1 178 ? 1.173 3.394 3.425 1.00 53.44 178 PRO A CA 1
ATOM 1418 C C . PRO A 1 178 ? 2.646 3.754 3.573 1.00 53.44 178 PRO A C 1
ATOM 1420 O O . PRO A 1 178 ? 3.059 4.880 3.274 1.00 53.44 178 PRO A O 1
ATOM 1423 N N . GLU A 1 179 ? 3.426 2.859 4.173 1.00 62.44 179 GLU A N 1
ATOM 1424 C CA . GLU A 1 179 ? 4.859 3.060 4.276 1.00 62.44 179 GLU A CA 1
ATOM 1425 C C . GLU A 1 179 ? 5.415 2.581 2.947 1.00 62.44 179 GLU A C 1
ATOM 1427 O O . GLU A 1 179 ? 5.537 1.380 2.721 1.00 62.44 179 GLU A O 1
ATOM 1432 N N . LEU A 1 180 ? 5.717 3.532 2.060 1.00 66.62 180 LEU A N 1
ATOM 1433 C CA . LEU A 1 180 ? 6.314 3.217 0.770 1.00 66.62 180 LEU A CA 1
ATOM 1434 C C . LEU A 1 180 ? 7.502 2.271 0.975 1.00 66.62 180 LEU A C 1
ATOM 1436 O O . LEU A 1 180 ? 8.353 2.530 1.838 1.00 66.62 180 LEU A O 1
ATOM 1440 N N . PRO A 1 181 ? 7.581 1.169 0.214 1.00 81.75 181 PRO A N 1
ATOM 1441 C CA . PRO A 1 181 ? 8.807 0.401 0.144 1.00 81.75 181 PRO A CA 1
ATOM 1442 C C . PRO A 1 181 ? 9.965 1.332 -0.211 1.00 81.75 181 PRO A C 1
ATOM 1444 O O . PRO A 1 181 ? 9.803 2.236 -1.029 1.00 81.75 181 PRO A O 1
ATOM 1447 N N . LYS A 1 182 ? 11.144 1.104 0.378 1.00 84.75 182 LYS A N 1
ATOM 1448 C CA . LYS A 1 182 ? 12.319 1.971 0.166 1.00 84.75 182 LYS A CA 1
ATOM 1449 C C . LYS A 1 182 ? 12.641 2.167 -1.316 1.00 84.75 182 LYS A C 1
ATOM 1451 O O . LYS A 1 182 ? 12.987 3.257 -1.736 1.00 84.75 182 LYS A O 1
ATOM 1456 N N . TRP A 1 183 ? 12.443 1.135 -2.130 1.00 88.75 183 TRP A N 1
ATOM 1457 C CA . TRP A 1 183 ? 12.673 1.196 -3.572 1.00 88.75 183 TRP A CA 1
ATOM 1458 C C . TRP A 1 183 ? 11.647 2.051 -4.345 1.00 88.75 183 TRP A C 1
ATOM 1460 O O . TRP A 1 183 ? 11.809 2.247 -5.539 1.00 88.75 183 TRP A O 1
ATOM 1470 N N . LEU A 1 184 ? 10.610 2.598 -3.704 1.00 86.38 184 LEU A N 1
ATOM 1471 C CA . LEU A 1 184 ? 9.755 3.656 -4.263 1.00 86.38 184 LEU A CA 1
ATOM 1472 C C . LEU A 1 184 ? 10.087 5.049 -3.706 1.00 86.38 184 LEU A C 1
ATOM 1474 O O . LEU A 1 184 ? 9.514 6.046 -4.155 1.00 86.38 184 LEU A O 1
ATOM 1478 N N . GLU A 1 185 ? 11.014 5.152 -2.753 1.00 85.81 185 GLU A N 1
ATOM 1479 C CA . GLU A 1 185 ? 11.565 6.427 -2.289 1.00 85.81 185 GLU A CA 1
ATOM 1480 C C . GLU A 1 185 ? 12.629 6.946 -3.266 1.00 85.81 185 GLU A C 1
ATOM 1482 O O . GLU A 1 185 ? 12.916 6.328 -4.282 1.00 85.81 185 GLU A O 1
ATOM 1487 N N . TYR A 1 186 ? 13.140 8.168 -3.081 1.00 83.38 186 TYR A N 1
ATOM 1488 C CA . TYR A 1 186 ? 14.141 8.704 -4.016 1.00 83.38 186 TYR A CA 1
ATOM 1489 C C . TYR A 1 186 ? 15.517 8.216 -3.611 1.00 83.38 186 TYR A C 1
ATOM 1491 O O . TYR A 1 186 ? 16.002 8.589 -2.543 1.00 83.38 186 TYR A O 1
ATOM 1499 N N . HIS A 1 187 ? 16.159 7.478 -4.506 1.00 87.62 187 HIS A N 1
ATOM 1500 C CA . HIS A 1 187 ? 17.549 7.087 -4.369 1.00 87.62 187 HIS A CA 1
ATOM 1501 C C . HIS A 1 187 ? 18.365 7.613 -5.547 1.00 87.62 187 HIS A C 1
ATOM 1503 O O . HIS A 1 187 ? 17.919 7.601 -6.694 1.00 87.62 187 HIS A O 1
ATOM 1509 N N . LEU A 1 188 ? 19.562 8.117 -5.245 1.00 85.44 188 LEU A N 1
ATOM 1510 C CA . LEU A 1 188 ? 20.515 8.507 -6.272 1.00 85.44 188 LEU A CA 1
ATOM 1511 C C . LEU A 1 188 ? 21.156 7.236 -6.824 1.00 85.44 188 LEU A C 1
ATOM 1513 O O . LEU A 1 188 ? 21.841 6.541 -6.084 1.00 85.44 188 LEU A O 1
ATOM 1517 N N . TYR A 1 189 ? 20.975 6.972 -8.113 1.00 90.62 189 TYR A N 1
ATOM 1518 C CA . TYR A 1 189 ? 21.666 5.881 -8.786 1.00 90.62 189 TYR A CA 1
ATOM 1519 C C . TYR A 1 189 ? 22.912 6.419 -9.509 1.00 90.62 189 TYR A C 1
ATOM 1521 O O . TYR A 1 189 ? 22.815 7.436 -10.203 1.00 90.62 189 TYR A O 1
ATOM 1529 N N . PRO A 1 190 ? 24.099 5.821 -9.298 1.00 87.88 190 PRO A N 1
ATOM 1530 C CA . PRO A 1 190 ? 25.366 6.410 -9.732 1.00 87.88 190 PRO A CA 1
ATOM 1531 C C . PRO A 1 190 ? 25.692 6.201 -11.216 1.00 87.88 190 PRO A C 1
ATOM 1533 O O . PRO A 1 190 ? 26.599 6.863 -11.724 1.00 87.88 190 PRO A O 1
ATOM 1536 N N . GLU A 1 191 ? 25.011 5.280 -11.899 1.00 90.31 191 GLU A N 1
ATOM 1537 C CA . GLU A 1 191 ? 25.296 4.943 -13.295 1.00 90.31 191 GLU A CA 1
ATOM 1538 C C . GLU A 1 191 ? 24.469 5.776 -14.281 1.00 90.31 191 GLU A C 1
ATOM 1540 O O . GLU A 1 191 ? 23.464 6.399 -13.934 1.00 90.31 191 GLU A O 1
ATOM 1545 N N . GLU A 1 192 ? 24.918 5.804 -15.536 1.00 92.56 192 GLU A N 1
ATOM 1546 C CA . GLU A 1 192 ? 24.208 6.491 -16.610 1.00 92.56 192 GLU A CA 1
ATOM 1547 C C . GLU A 1 192 ? 22.939 5.722 -16.988 1.00 92.56 192 GLU A C 1
ATOM 1549 O O . GLU A 1 192 ? 22.985 4.535 -17.322 1.00 92.56 192 GLU A O 1
ATOM 1554 N N . LEU A 1 193 ? 21.808 6.425 -16.961 1.00 94.94 193 LEU A N 1
ATOM 1555 C CA . LEU A 1 193 ? 20.517 5.894 -17.366 1.00 94.94 193 LEU A CA 1
ATOM 1556 C C . LEU A 1 193 ? 20.190 6.325 -18.798 1.00 94.94 193 LEU A C 1
ATOM 1558 O O . LEU A 1 193 ? 20.349 7.489 -19.170 1.00 94.94 193 LEU A O 1
ATOM 1562 N N . GLN A 1 194 ? 19.683 5.387 -19.588 1.00 95.31 194 GLN A N 1
ATOM 1563 C CA . GLN A 1 194 ? 19.092 5.637 -20.894 1.00 95.31 194 GLN A CA 1
ATOM 1564 C C . GLN A 1 194 ? 17.571 5.619 -20.787 1.00 95.31 194 GLN A C 1
ATOM 1566 O O . GLN A 1 194 ? 16.989 4.747 -20.143 1.00 95.31 194 GLN A O 1
ATOM 1571 N N . ARG A 1 195 ? 16.916 6.567 -21.458 1.00 95.44 195 ARG A N 1
ATOM 1572 C CA . ARG A 1 195 ? 15.460 6.575 -21.581 1.00 95.44 195 ARG A CA 1
ATOM 1573 C C . ARG A 1 195 ? 15.020 5.678 -22.726 1.00 95.44 195 ARG A C 1
ATOM 1575 O O . ARG A 1 195 ? 15.516 5.804 -23.844 1.00 95.44 195 ARG A O 1
ATOM 1582 N N . ILE A 1 196 ? 14.037 4.841 -22.443 1.00 94.31 196 ILE A N 1
ATOM 1583 C CA . ILE A 1 196 ? 13.440 3.887 -23.363 1.00 94.31 196 ILE A CA 1
ATOM 1584 C C . ILE A 1 196 ? 11.947 4.181 -23.459 1.00 94.31 196 ILE A C 1
ATOM 1586 O O . ILE A 1 196 ? 11.283 4.452 -22.457 1.00 94.31 196 ILE A O 1
ATOM 1590 N N . GLU A 1 197 ? 11.420 4.120 -24.678 1.00 92.00 197 GLU A N 1
ATOM 1591 C CA . GLU A 1 197 ? 9.987 4.213 -24.935 1.00 92.00 197 GLU A CA 1
ATOM 1592 C C . GLU A 1 197 ? 9.449 2.828 -25.291 1.00 92.00 197 GLU A C 1
ATOM 1594 O O . GLU A 1 197 ? 9.839 2.232 -26.295 1.00 92.00 197 GLU A O 1
ATOM 1599 N N . VAL A 1 198 ? 8.541 2.315 -24.462 1.00 87.69 198 VAL A N 1
ATOM 1600 C CA . VAL A 1 198 ? 7.849 1.046 -24.693 1.00 87.69 198 VAL A CA 1
ATOM 1601 C C . VAL A 1 198 ? 6.372 1.358 -24.883 1.00 87.69 198 VAL A C 1
ATOM 1603 O O . VAL A 1 198 ? 5.644 1.619 -23.925 1.00 87.69 198 VAL A O 1
ATOM 1606 N N . LEU A 1 199 ? 5.930 1.340 -26.143 1.00 83.12 199 LEU A N 1
ATOM 1607 C CA . LEU A 1 199 ? 4.616 1.830 -26.571 1.00 83.12 199 LEU A CA 1
ATOM 1608 C C . LEU A 1 199 ? 4.413 3.308 -26.202 1.00 83.12 199 LEU A C 1
ATOM 1610 O O . LEU A 1 199 ? 4.828 4.194 -26.936 1.00 83.12 199 LEU A O 1
ATOM 1614 N N . ASP A 1 200 ? 3.756 3.573 -25.083 1.00 79.38 200 ASP A N 1
ATOM 1615 C CA . ASP A 1 200 ? 3.405 4.899 -24.576 1.00 79.38 200 ASP A CA 1
ATOM 1616 C C . ASP A 1 200 ? 3.840 5.098 -23.115 1.00 79.38 200 ASP A C 1
ATOM 1618 O O . ASP A 1 200 ? 3.412 6.036 -22.442 1.00 79.38 200 ASP A O 1
ATOM 1622 N N . MET A 1 201 ? 4.673 4.182 -22.635 1.00 91.00 201 MET A N 1
ATOM 1623 C CA . MET A 1 201 ? 5.352 4.253 -21.359 1.00 91.00 201 MET A CA 1
ATOM 1624 C C . MET A 1 201 ? 6.799 4.670 -21.608 1.00 91.00 201 MET A C 1
ATOM 1626 O O . MET A 1 201 ? 7.470 4.129 -22.490 1.00 91.00 201 MET A O 1
ATOM 1630 N N . GLN A 1 202 ? 7.282 5.617 -20.815 1.00 94.25 202 GLN A N 1
ATOM 1631 C CA . GLN A 1 202 ? 8.699 5.923 -20.691 1.00 94.25 202 GLN A CA 1
ATOM 1632 C C . GLN A 1 202 ? 9.247 5.216 -19.456 1.00 94.25 202 GLN A C 1
ATOM 1634 O O . GLN A 1 202 ? 8.583 5.169 -18.422 1.00 94.25 202 GLN A O 1
ATOM 1639 N N . ILE A 1 203 ? 10.447 4.662 -19.581 1.00 95.44 203 ILE A N 1
ATOM 1640 C CA . ILE A 1 203 ? 11.203 4.063 -18.483 1.00 95.44 203 ILE A CA 1
ATOM 1641 C C . ILE A 1 203 ? 12.690 4.348 -18.698 1.00 95.44 203 ILE A C 1
ATOM 1643 O O . ILE A 1 203 ? 13.154 4.447 -19.833 1.00 95.44 203 ILE A O 1
ATOM 1647 N N . GLU A 1 204 ? 13.442 4.521 -17.623 1.00 95.62 204 GLU A N 1
ATOM 1648 C CA . GLU A 1 204 ? 14.884 4.740 -17.636 1.00 95.62 204 GLU A CA 1
ATOM 1649 C C . GLU A 1 204 ? 15.588 3.507 -17.063 1.00 95.62 204 GLU A C 1
ATOM 1651 O O . GLU A 1 204 ? 15.276 3.058 -15.961 1.00 95.62 204 GLU A O 1
ATOM 1656 N N . LEU A 1 205 ? 16.527 2.948 -17.828 1.00 96.38 205 LEU A N 1
ATOM 1657 C CA . LEU A 1 205 ? 17.315 1.764 -17.463 1.00 96.38 205 LEU A CA 1
ATOM 1658 C C . LEU A 1 205 ? 18.808 2.090 -17.519 1.00 96.38 205 LEU A C 1
ATOM 1660 O O . LEU A 1 205 ? 19.183 3.021 -18.234 1.00 96.38 205 LEU A O 1
ATOM 1664 N N . PRO A 1 206 ? 19.687 1.332 -16.845 1.00 96.12 206 PRO A N 1
ATOM 1665 C CA . PRO A 1 206 ? 21.123 1.495 -17.031 1.00 96.12 206 PRO A CA 1
ATOM 1666 C C . PRO A 1 206 ? 21.516 1.330 -18.506 1.00 96.12 206 PRO A C 1
ATOM 1668 O O . PRO A 1 206 ? 21.010 0.461 -19.223 1.00 96.12 206 PRO A O 1
ATOM 1671 N N . ALA A 1 207 ? 22.420 2.185 -18.986 1.00 94.25 207 ALA A N 1
ATOM 1672 C CA . ALA A 1 207 ? 22.825 2.213 -20.394 1.00 94.25 207 ALA A CA 1
ATOM 1673 C C . ALA A 1 207 ? 23.492 0.906 -20.874 1.00 94.25 207 ALA A C 1
ATOM 1675 O O . ALA A 1 207 ? 23.546 0.641 -22.074 1.00 94.25 207 ALA A O 1
ATOM 1676 N N . SER A 1 208 ? 24.002 0.095 -19.944 1.00 94.12 208 SER A N 1
ATOM 1677 C CA . SER A 1 208 ? 24.634 -1.204 -20.195 1.00 94.12 208 SER A CA 1
ATOM 1678 C C . SER A 1 208 ? 23.646 -2.344 -20.466 1.00 94.12 208 SER A C 1
ATOM 1680 O O . SER A 1 208 ? 24.068 -3.386 -20.965 1.00 94.12 208 SER A O 1
ATOM 1682 N N . TRP A 1 209 ? 22.361 -2.176 -20.137 1.00 95.94 209 TRP A N 1
ATOM 1683 C CA . TRP A 1 209 ? 21.366 -3.241 -20.260 1.00 95.94 209 TRP A CA 1
ATOM 1684 C C . TRP A 1 209 ? 21.006 -3.510 -21.720 1.00 95.94 209 TRP A C 1
ATOM 1686 O O . TRP A 1 209 ? 20.846 -2.590 -22.528 1.00 95.94 209 TRP A O 1
ATOM 1696 N N . GLU A 1 210 ? 20.850 -4.789 -22.054 1.00 94.31 210 GLU A N 1
ATOM 1697 C CA . GLU A 1 210 ? 20.580 -5.241 -23.415 1.00 94.31 210 GLU A CA 1
ATOM 1698 C C . GLU A 1 210 ? 19.126 -5.679 -23.573 1.00 94.31 210 GLU A C 1
ATOM 1700 O O . GLU A 1 210 ? 18.610 -6.460 -22.775 1.00 94.31 210 GLU A O 1
ATOM 1705 N N . GLU A 1 211 ? 18.480 -5.243 -24.655 1.00 93.25 211 GLU A N 1
ATOM 1706 C CA . GLU A 1 211 ? 17.149 -5.731 -25.015 1.00 93.25 211 GLU A CA 1
ATOM 1707 C C . GLU A 1 211 ? 17.186 -7.226 -25.373 1.00 93.25 211 GLU A C 1
ATOM 1709 O O . GLU A 1 211 ? 18.058 -7.703 -26.113 1.00 93.25 211 GLU A O 1
ATOM 1714 N N . LYS A 1 212 ? 16.198 -7.972 -24.877 1.00 88.25 212 LYS A N 1
ATOM 1715 C CA . LYS A 1 212 ? 15.985 -9.388 -25.177 1.00 88.25 212 LYS A CA 1
ATOM 1716 C C . LYS A 1 212 ? 14.566 -9.618 -25.673 1.00 88.25 212 LYS A C 1
ATOM 1718 O O . LYS A 1 212 ? 13.597 -9.039 -25.193 1.00 88.25 212 LYS A O 1
ATOM 1723 N N . ILE A 1 213 ? 14.443 -10.536 -26.627 1.00 75.19 213 ILE A N 1
ATOM 1724 C CA . ILE A 1 213 ? 13.148 -10.964 -27.156 1.00 75.19 213 ILE A CA 1
ATOM 1725 C C . ILE A 1 213 ? 12.643 -12.127 -26.297 1.00 75.19 213 ILE A C 1
ATOM 1727 O O . ILE A 1 213 ? 13.095 -13.262 -26.464 1.00 75.19 213 ILE A O 1
ATOM 1731 N N . TYR A 1 214 ? 11.696 -11.852 -25.403 1.00 71.00 214 TYR A N 1
ATOM 1732 C CA . TYR A 1 214 ? 10.932 -12.882 -24.692 1.00 71.00 214 TYR A CA 1
ATOM 1733 C C . TYR A 1 214 ? 9.670 -13.250 -25.511 1.00 71.00 214 TYR A C 1
ATOM 1735 O O . TYR A 1 214 ? 9.175 -12.446 -26.301 1.00 71.00 214 TYR A O 1
ATOM 1743 N N . GLN A 1 215 ? 9.202 -14.503 -25.434 1.00 65.06 215 GLN A N 1
ATOM 1744 C CA . GLN A 1 215 ? 8.118 -15.027 -26.291 1.00 65.06 215 GLN A CA 1
ATOM 1745 C C . GLN A 1 215 ? 6.685 -14.717 -25.791 1.00 65.06 215 GLN A C 1
ATOM 1747 O O . GLN A 1 215 ? 6.445 -14.488 -24.609 1.00 65.06 215 GLN A O 1
ATOM 1752 N N . GLU A 1 216 ? 5.759 -14.751 -26.762 1.00 56.16 216 GLU A N 1
ATOM 1753 C CA . GLU A 1 216 ? 4.279 -14.653 -26.826 1.00 56.16 216 GLU A CA 1
ATOM 1754 C C . GLU A 1 216 ? 3.482 -13.627 -25.990 1.00 56.16 216 GLU A C 1
ATOM 1756 O O . GLU A 1 216 ? 2.458 -13.193 -26.506 1.00 56.16 216 GLU A O 1
ATOM 1761 N N . ASN A 1 217 ? 3.918 -13.139 -24.821 1.00 62.91 217 ASN A N 1
ATOM 1762 C CA . ASN A 1 217 ? 3.092 -12.209 -24.008 1.00 62.91 217 ASN A CA 1
ATOM 1763 C C . ASN A 1 217 ? 3.816 -10.965 -23.450 1.00 62.91 217 ASN A C 1
ATOM 1765 O O . ASN A 1 217 ? 3.182 -10.099 -22.844 1.00 62.91 217 ASN A O 1
ATOM 1769 N N . SER A 1 218 ? 5.125 -10.844 -23.665 1.00 76.56 218 SER A N 1
ATOM 1770 C CA . SER A 1 218 ? 5.912 -9.664 -23.292 1.00 76.56 218 SER A CA 1
ATOM 1771 C C . SER A 1 218 ? 5.985 -8.660 -24.437 1.00 76.56 218 SER A C 1
ATOM 1773 O O . SER A 1 218 ? 6.223 -9.048 -25.582 1.00 76.56 218 SER A O 1
ATOM 1775 N N . ILE A 1 219 ? 5.857 -7.370 -24.135 1.00 87.44 219 ILE A N 1
ATOM 1776 C CA . ILE A 1 219 ? 6.079 -6.309 -25.128 1.00 87.44 219 ILE A CA 1
ATOM 1777 C C . ILE A 1 219 ? 7.566 -5.977 -25.243 1.00 87.44 219 ILE A C 1
ATOM 1779 O O . ILE A 1 219 ? 8.044 -5.697 -26.337 1.00 87.44 219 ILE A O 1
ATOM 1783 N N . ALA A 1 220 ? 8.280 -5.988 -24.119 1.00 91.38 220 ALA A N 1
ATOM 1784 C CA . ALA A 1 220 ? 9.704 -5.696 -24.063 1.00 91.38 220 ALA A CA 1
ATOM 1785 C C . ALA A 1 220 ? 10.340 -6.417 -22.875 1.00 91.38 220 ALA A C 1
ATOM 1787 O O . ALA A 1 220 ? 9.668 -6.715 -21.882 1.00 91.38 220 ALA A O 1
ATOM 1788 N N . GLY A 1 221 ? 11.642 -6.653 -22.956 1.00 93.94 221 GLY A N 1
ATOM 1789 C CA . GLY A 1 221 ? 12.416 -7.037 -21.791 1.00 93.94 221 GLY A CA 1
ATOM 1790 C C . GLY A 1 221 ? 13.905 -6.789 -21.983 1.00 93.94 221 GLY A C 1
ATOM 1791 O O . GLY A 1 221 ? 14.390 -6.652 -23.107 1.00 93.94 221 GLY A O 1
ATOM 1792 N N . TYR A 1 222 ? 14.606 -6.696 -20.862 1.00 95.81 222 TYR A N 1
ATOM 1793 C CA . TYR A 1 222 ? 15.985 -6.236 -20.793 1.00 95.81 222 TYR A CA 1
ATOM 1794 C C . TYR A 1 222 ? 16.746 -7.043 -19.752 1.00 95.81 222 TYR A C 1
ATOM 1796 O O . TYR A 1 222 ? 16.235 -7.243 -18.654 1.00 95.81 222 TYR A O 1
ATOM 1804 N N . ASP A 1 223 ? 17.965 -7.451 -20.085 1.00 95.88 223 ASP A N 1
ATOM 1805 C CA . ASP A 1 223 ? 18.867 -8.137 -19.162 1.00 95.88 223 ASP A CA 1
ATOM 1806 C C . ASP A 1 223 ? 20.083 -7.259 -18.853 1.00 95.88 223 ASP A C 1
ATOM 1808 O O . ASP A 1 223 ? 20.665 -6.630 -19.744 1.00 95.88 223 ASP A O 1
ATOM 1812 N N . ASP A 1 224 ? 20.511 -7.297 -17.598 1.00 95.06 224 ASP A N 1
ATOM 1813 C CA . ASP A 1 224 ? 21.822 -6.836 -17.169 1.00 95.06 224 ASP A CA 1
ATOM 1814 C C . ASP A 1 224 ? 22.881 -7.909 -17.481 1.00 95.06 224 ASP A C 1
ATOM 1816 O O . ASP A 1 224 ? 22.847 -8.999 -16.892 1.00 95.06 224 ASP A O 1
ATOM 1820 N N . PRO A 1 225 ? 23.855 -7.637 -18.367 1.00 91.06 225 PRO A N 1
ATOM 1821 C CA . PRO A 1 225 ? 24.907 -8.598 -18.680 1.00 91.06 225 PRO A CA 1
ATOM 1822 C C . PRO A 1 225 ? 25.872 -8.866 -17.511 1.00 91.06 225 PRO A C 1
ATOM 1824 O O . PRO A 1 225 ? 26.555 -9.893 -17.530 1.00 91.06 225 PRO A O 1
ATOM 1827 N N . GLU A 1 226 ? 25.969 -7.973 -16.521 1.00 89.62 226 GLU A N 1
ATOM 1828 C CA . GLU A 1 226 ? 26.897 -8.110 -15.394 1.00 89.62 226 GLU A CA 1
ATOM 1829 C C . GLU A 1 226 ? 26.276 -8.865 -14.219 1.00 89.62 226 GLU A C 1
ATOM 1831 O O . GLU A 1 226 ? 26.892 -9.789 -13.680 1.00 89.62 226 GLU A O 1
ATOM 1836 N N . THR A 1 227 ? 25.065 -8.477 -13.818 1.00 89.06 227 THR A N 1
ATOM 1837 C CA . THR A 1 227 ? 24.409 -9.036 -12.625 1.00 89.06 227 THR A CA 1
ATOM 1838 C C . THR A 1 227 ? 23.453 -10.181 -12.944 1.00 89.06 227 THR A C 1
ATOM 1840 O O . THR A 1 227 ? 23.161 -10.992 -12.067 1.00 89.06 227 THR A O 1
ATOM 1843 N N . GLY A 1 228 ? 22.977 -10.278 -14.190 1.00 90.94 228 GLY A N 1
ATOM 1844 C CA . GLY A 1 228 ? 21.905 -11.193 -14.574 1.00 90.94 228 GLY A CA 1
ATOM 1845 C C . GLY A 1 228 ? 20.520 -10.756 -14.087 1.00 90.94 228 GLY A C 1
ATOM 1846 O O . GLY A 1 228 ? 19.599 -11.575 -14.098 1.00 90.94 228 GLY A O 1
ATOM 1847 N N . ALA A 1 229 ? 20.373 -9.507 -13.629 1.00 95.00 229 ALA A N 1
ATOM 1848 C CA . ALA A 1 229 ? 19.071 -8.894 -13.407 1.00 95.00 229 ALA A CA 1
ATOM 1849 C C . ALA A 1 229 ? 18.271 -8.839 -14.711 1.00 95.00 229 ALA A C 1
ATOM 1851 O O . ALA A 1 229 ? 18.844 -8.643 -15.781 1.00 95.00 229 ALA A O 1
ATOM 1852 N N . SER A 1 230 ? 16.954 -9.008 -14.624 1.00 95.12 230 SER A N 1
ATOM 1853 C CA . SER A 1 230 ? 16.087 -9.024 -15.803 1.00 95.12 230 SER A CA 1
ATOM 1854 C C . SER A 1 230 ? 14.805 -8.243 -15.565 1.00 95.12 230 SER A C 1
ATOM 1856 O O . SER A 1 230 ? 14.093 -8.496 -14.594 1.00 95.12 230 SER A O 1
ATOM 1858 N N . LEU A 1 231 ? 14.486 -7.330 -16.476 1.00 95.56 231 LEU A N 1
ATOM 1859 C CA . LEU A 1 231 ? 13.236 -6.584 -16.514 1.00 95.56 231 LEU A CA 1
ATOM 1860 C C . LEU A 1 231 ? 12.328 -7.149 -17.606 1.00 95.56 231 LEU A C 1
ATOM 1862 O O . LEU A 1 231 ? 12.733 -7.265 -18.761 1.00 95.56 231 LEU A O 1
ATOM 1866 N N . LEU A 1 232 ? 11.073 -7.410 -17.262 1.00 93.75 232 LEU A N 1
ATOM 1867 C CA . LEU A 1 232 ? 10.034 -7.842 -18.183 1.00 93.75 232 LEU A CA 1
ATOM 1868 C C . LEU A 1 232 ? 8.852 -6.875 -18.140 1.00 93.75 232 LEU A C 1
ATOM 1870 O O . LEU A 1 232 ? 8.335 -6.555 -17.070 1.00 93.75 232 LEU A O 1
ATOM 1874 N N . ILE A 1 233 ? 8.394 -6.451 -19.317 1.00 93.31 233 ILE A N 1
ATOM 1875 C CA . ILE A 1 233 ? 7.221 -5.594 -19.479 1.00 93.31 233 ILE A CA 1
ATOM 1876 C C . ILE A 1 233 ? 6.173 -6.356 -20.285 1.00 93.31 233 ILE A C 1
ATOM 1878 O O . ILE A 1 233 ? 6.405 -6.750 -21.431 1.00 93.31 233 ILE A O 1
ATOM 1882 N N . SER A 1 234 ? 4.998 -6.534 -19.693 1.00 90.50 234 SER A N 1
ATOM 1883 C CA . SER A 1 234 ? 3.857 -7.226 -20.298 1.00 90.50 234 SER A CA 1
ATOM 1884 C C . SER A 1 234 ? 2.616 -6.342 -20.291 1.00 90.50 234 SER A C 1
ATOM 1886 O O . SER A 1 234 ? 2.519 -5.387 -19.517 1.00 90.50 234 SER A O 1
ATOM 1888 N N . LYS A 1 235 ? 1.658 -6.661 -21.164 1.00 87.56 235 LYS A N 1
ATOM 1889 C CA . LYS A 1 235 ? 0.395 -5.930 -21.269 1.00 87.56 235 LYS A CA 1
ATOM 1890 C C . LYS A 1 235 ? -0.774 -6.860 -21.521 1.00 87.56 235 LYS A C 1
ATOM 1892 O O . LYS A 1 235 ? -0.676 -7.779 -22.328 1.00 87.56 235 LYS A O 1
ATOM 1897 N N . ALA A 1 236 ? -1.895 -6.529 -20.902 1.00 84.88 236 ALA A N 1
ATOM 1898 C CA . ALA A 1 236 ? -3.208 -7.062 -21.210 1.00 84.88 236 ALA A CA 1
ATOM 1899 C C . ALA A 1 236 ? -4.193 -5.911 -21.473 1.00 84.88 236 ALA A C 1
ATOM 1901 O O . ALA A 1 236 ? -3.876 -4.732 -21.287 1.00 84.88 236 ALA A O 1
ATOM 1902 N N . TYR A 1 237 ? -5.379 -6.257 -21.950 1.00 78.56 237 TYR A N 1
ATOM 1903 C CA . TYR A 1 237 ? -6.497 -5.336 -22.108 1.00 78.56 237 TYR A CA 1
ATOM 1904 C C . TYR A 1 237 ? -7.716 -5.915 -21.403 1.00 78.56 237 TYR A C 1
ATOM 1906 O O . TYR A 1 237 ? -7.853 -7.136 -21.324 1.00 78.56 237 TYR A O 1
ATOM 1914 N N . GLU A 1 238 ? -8.572 -5.038 -20.891 1.00 71.94 238 GLU A N 1
ATOM 1915 C CA . GLU A 1 238 ? -9.845 -5.441 -20.304 1.00 71.94 238 GLU A CA 1
ATOM 1916 C C . GLU A 1 238 ? -10.759 -6.099 -21.350 1.00 71.94 238 GLU A C 1
ATOM 1918 O O . GLU A 1 238 ? -10.832 -5.668 -22.508 1.00 71.94 238 GLU A O 1
ATOM 1923 N N . ASP A 1 239 ? -11.459 -7.147 -20.917 1.00 70.69 239 ASP A N 1
ATOM 1924 C CA . ASP A 1 239 ? -12.607 -7.739 -21.599 1.00 70.69 239 ASP A CA 1
ATOM 1925 C C . ASP A 1 239 ? -13.758 -7.963 -20.596 1.00 70.69 239 ASP A C 1
ATOM 1927 O O . ASP A 1 239 ? -13.615 -7.701 -19.402 1.00 70.69 239 ASP A O 1
ATOM 1931 N N . GLU A 1 240 ? -14.913 -8.451 -21.063 1.00 62.28 240 GLU A N 1
ATOM 1932 C CA . GLU A 1 240 ? -16.125 -8.644 -20.240 1.00 62.28 240 GLU A CA 1
ATOM 1933 C C . GLU A 1 240 ? -15.931 -9.562 -19.009 1.00 62.28 240 GLU A C 1
ATOM 1935 O O . GLU A 1 240 ? -16.828 -9.678 -18.167 1.00 62.28 240 GLU A O 1
ATOM 1940 N N . HIS A 1 241 ? -14.792 -10.247 -18.890 1.00 62.41 241 HIS A N 1
ATOM 1941 C CA . HIS A 1 241 ? -14.467 -11.169 -17.806 1.00 62.41 241 HIS A CA 1
ATOM 1942 C C . HIS A 1 241 ? -13.163 -10.817 -17.072 1.00 62.41 241 HIS A C 1
ATOM 1944 O O . HIS A 1 241 ? -12.741 -11.588 -16.205 1.00 62.41 241 HIS A O 1
ATOM 1950 N N . PHE A 1 242 ? -12.529 -9.678 -17.377 1.00 72.81 242 PHE A N 1
ATOM 1951 C CA . PHE A 1 242 ? -11.149 -9.417 -16.973 1.00 72.81 242 PHE A CA 1
ATOM 1952 C C . PHE A 1 242 ? -10.912 -8.012 -16.412 1.00 72.81 242 PHE A C 1
ATOM 1954 O O . PHE A 1 242 ? -10.479 -7.120 -17.125 1.00 72.81 242 PHE A O 1
ATOM 1961 N N . SER A 1 243 ? -11.134 -7.839 -15.105 1.00 81.50 243 SER A N 1
ATOM 1962 C CA . SER A 1 243 ? -10.899 -6.573 -14.391 1.00 81.50 243 SER A CA 1
ATOM 1963 C C . SER A 1 243 ? -9.466 -6.420 -13.865 1.00 81.50 243 SER A C 1
ATOM 1965 O O . SER A 1 243 ? -8.759 -7.414 -13.676 1.00 81.50 243 SER A O 1
ATOM 1967 N N . PHE A 1 244 ? -9.073 -5.198 -13.479 1.00 82.19 244 PHE A N 1
ATOM 1968 C CA . PHE A 1 244 ? -7.778 -4.919 -12.833 1.00 82.19 244 PHE A CA 1
ATOM 1969 C C . PHE A 1 244 ? -7.489 -5.832 -11.633 1.00 82.19 244 PHE A C 1
ATOM 1971 O O . PHE A 1 244 ? -6.395 -6.370 -11.502 1.00 82.19 244 PHE A O 1
ATOM 1978 N N . VAL A 1 245 ? -8.480 -6.048 -10.763 1.00 82.00 245 VAL A N 1
ATOM 1979 C CA . VAL A 1 245 ? -8.329 -6.908 -9.576 1.00 82.00 245 VAL A CA 1
ATOM 1980 C C . VAL A 1 245 ? -8.052 -8.355 -9.989 1.00 82.00 245 VAL A C 1
ATOM 1982 O O . VAL A 1 245 ? -7.167 -9.005 -9.438 1.00 82.00 245 VAL A O 1
ATOM 1985 N N . THR A 1 246 ? -8.764 -8.846 -11.004 1.00 78.81 246 THR A N 1
ATOM 1986 C CA . THR A 1 246 ? -8.552 -10.192 -11.555 1.00 78.81 246 THR A CA 1
ATOM 1987 C C . THR A 1 246 ? -7.165 -10.313 -12.182 1.00 78.81 246 THR A C 1
ATOM 1989 O O . THR A 1 246 ? -6.490 -11.326 -11.995 1.00 78.81 246 THR A O 1
ATOM 1992 N N . PHE A 1 247 ? -6.711 -9.266 -12.877 1.00 85.38 247 PHE A N 1
ATOM 1993 C CA . PHE A 1 247 ? -5.374 -9.207 -13.452 1.00 85.38 247 PHE A CA 1
ATOM 1994 C C . PHE A 1 247 ? -4.284 -9.241 -12.381 1.00 85.38 247 PHE A C 1
ATOM 1996 O O . PHE A 1 247 ? -3.354 -10.032 -12.506 1.00 85.38 247 PHE A O 1
ATOM 2003 N N . VAL A 1 248 ? -4.418 -8.449 -11.313 1.00 86.81 248 VAL A N 1
ATOM 2004 C CA . VAL A 1 248 ? -3.484 -8.462 -10.177 1.00 86.81 248 VAL A CA 1
ATOM 2005 C C . VAL A 1 248 ? -3.383 -9.864 -9.586 1.00 86.81 248 VAL A C 1
ATOM 2007 O O . VAL A 1 248 ? -2.279 -10.394 -9.497 1.00 86.81 248 VAL A O 1
ATOM 2010 N N . TYR A 1 249 ? -4.510 -10.513 -9.276 1.00 83.44 249 TYR A N 1
ATOM 2011 C CA . TYR A 1 249 ? -4.490 -11.874 -8.732 1.00 83.44 249 TYR A CA 1
ATOM 2012 C C . TYR A 1 249 ? -3.836 -12.888 -9.673 1.00 83.44 249 TYR A C 1
ATOM 2014 O O . TYR A 1 249 ? -3.122 -13.780 -9.215 1.00 83.44 249 TYR A O 1
ATOM 2022 N N . LEU A 1 250 ? -4.058 -12.761 -10.983 1.00 83.81 250 LEU A N 1
ATOM 2023 C CA . LEU A 1 250 ? -3.420 -13.625 -11.971 1.00 83.81 250 LEU A CA 1
ATOM 2024 C C . LEU A 1 250 ? -1.902 -13.408 -12.009 1.00 83.81 250 LEU A C 1
ATOM 2026 O O . LEU A 1 250 ? -1.152 -14.380 -12.019 1.00 83.81 250 LEU A O 1
ATOM 2030 N N . GLN A 1 251 ? -1.451 -12.152 -12.032 1.00 85.06 251 GLN A N 1
ATOM 2031 C CA . GLN A 1 251 ? -0.026 -11.819 -12.060 1.00 85.06 251 GLN A CA 1
ATOM 2032 C C . GLN A 1 251 ? 0.674 -12.263 -10.780 1.00 85.06 251 GLN A C 1
ATOM 2034 O O . GLN A 1 251 ? 1.737 -12.873 -10.861 1.00 85.06 251 GLN A O 1
ATOM 2039 N N . GLU A 1 252 ? 0.054 -12.050 -9.617 1.00 82.50 252 GLU A N 1
ATOM 2040 C CA . GLU A 1 252 ? 0.577 -12.582 -8.364 1.00 82.50 252 GLU A CA 1
ATOM 2041 C C . GLU A 1 252 ? 0.688 -14.103 -8.421 1.00 82.50 252 GLU A C 1
ATOM 2043 O O . GLU A 1 252 ? 1.762 -14.632 -8.185 1.00 82.50 252 GLU A O 1
ATOM 2048 N N . ALA A 1 253 ? -0.353 -14.816 -8.850 1.00 80.69 253 ALA A N 1
ATOM 2049 C CA . ALA A 1 253 ? -0.309 -16.275 -8.916 1.00 80.69 253 ALA A CA 1
ATOM 2050 C C . ALA A 1 253 ? 0.750 -16.835 -9.890 1.00 80.69 253 ALA A C 1
ATOM 2052 O O . ALA A 1 253 ? 1.207 -17.964 -9.705 1.00 80.69 253 ALA A O 1
ATOM 2053 N N . ILE A 1 254 ? 1.111 -16.092 -10.943 1.00 78.50 254 ILE A N 1
ATOM 2054 C CA . ILE A 1 254 ? 2.093 -16.530 -11.949 1.00 78.50 254 ILE A CA 1
ATOM 2055 C C . ILE A 1 254 ? 3.526 -16.201 -11.523 1.00 78.50 254 ILE A C 1
ATOM 2057 O O . ILE A 1 254 ? 4.425 -17.014 -11.739 1.00 78.50 254 ILE A O 1
ATOM 2061 N N . PHE A 1 255 ? 3.748 -15.011 -10.968 1.00 72.75 255 PHE A N 1
ATOM 2062 C CA . PHE A 1 255 ? 5.086 -14.449 -10.779 1.00 72.75 255 PHE A CA 1
ATOM 2063 C C . PHE A 1 255 ? 5.497 -14.312 -9.307 1.00 72.75 255 PHE A C 1
ATOM 2065 O O . PHE A 1 255 ? 6.676 -14.091 -9.037 1.00 72.75 255 PHE A O 1
ATOM 2072 N N . ILE A 1 256 ? 4.563 -14.422 -8.356 1.00 72.12 256 ILE A N 1
ATOM 2073 C CA . ILE A 1 256 ? 4.799 -14.135 -6.938 1.00 72.12 256 ILE A CA 1
ATOM 2074 C C . ILE A 1 256 ? 4.314 -15.293 -6.063 1.00 72.12 256 ILE A C 1
ATOM 2076 O O . ILE A 1 256 ? 3.129 -15.594 -5.972 1.00 72.12 256 ILE A O 1
ATOM 2080 N N . GLU A 1 257 ? 5.242 -15.916 -5.341 1.00 72.62 257 GLU A N 1
ATOM 2081 C CA . GLU A 1 257 ? 4.888 -16.964 -4.377 1.00 72.62 257 GLU A CA 1
ATOM 2082 C C . GLU A 1 257 ? 4.271 -16.386 -3.094 1.00 72.62 257 GLU A C 1
ATOM 2084 O O . GLU A 1 257 ? 3.228 -16.849 -2.636 1.00 72.62 257 GLU A O 1
ATOM 2089 N N . GLU A 1 258 ? 4.900 -15.352 -2.526 1.00 80.75 258 GLU A N 1
ATOM 2090 C CA . GLU A 1 258 ? 4.413 -14.627 -1.352 1.00 80.75 258 GLU A CA 1
ATOM 2091 C C . GLU A 1 258 ? 4.810 -13.149 -1.453 1.00 80.75 258 GLU A C 1
ATOM 2093 O O . GLU A 1 258 ? 5.985 -12.816 -1.627 1.00 80.75 258 GLU A O 1
ATOM 2098 N N . ASN A 1 259 ? 3.830 -12.248 -1.344 1.00 80.69 25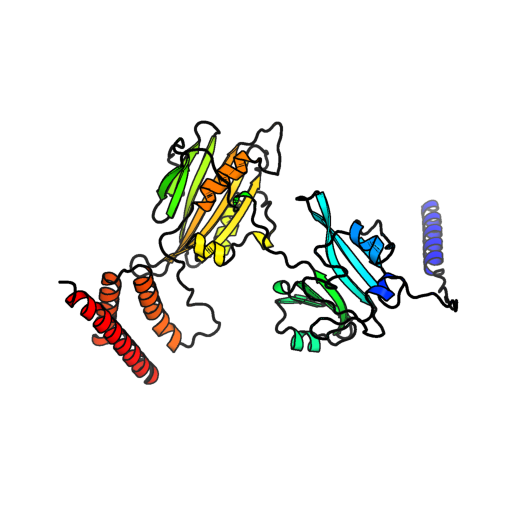9 ASN A N 1
ATOM 2099 C CA . ASN A 1 259 ? 4.077 -10.811 -1.397 1.00 80.69 259 ASN A CA 1
ATOM 2100 C C . ASN A 1 259 ? 4.461 -10.280 -0.007 1.00 80.69 259 ASN A C 1
ATOM 2102 O O . ASN A 1 259 ? 3.653 -10.263 0.922 1.00 80.69 259 ASN A O 1
ATOM 2106 N N . LEU A 1 260 ? 5.706 -9.822 0.100 1.00 83.25 260 LEU A N 1
ATOM 2107 C CA . LEU A 1 260 ? 6.346 -9.312 1.311 1.00 83.25 260 LEU A CA 1
ATOM 2108 C C . LEU A 1 260 ? 5.849 -7.916 1.715 1.00 83.25 260 LEU A C 1
ATOM 2110 O O . LEU A 1 260 ? 6.155 -7.458 2.816 1.00 83.25 260 LEU A O 1
ATOM 2114 N N . ILE A 1 261 ? 5.104 -7.232 0.841 1.00 81.31 261 ILE A N 1
ATOM 2115 C CA . ILE A 1 261 ? 4.463 -5.953 1.154 1.00 81.31 261 ILE A CA 1
ATOM 2116 C C . ILE A 1 261 ? 3.144 -6.236 1.896 1.00 81.31 261 ILE A C 1
ATOM 2118 O O . ILE A 1 261 ? 2.353 -7.064 1.426 1.00 81.31 261 ILE A O 1
ATOM 2122 N N . PRO A 1 262 ? 2.866 -5.570 3.035 1.00 74.62 262 PRO A N 1
ATOM 2123 C CA . PRO A 1 262 ? 1.587 -5.698 3.733 1.00 74.62 262 PRO A CA 1
ATOM 2124 C C . PRO A 1 262 ? 0.410 -5.377 2.812 1.00 74.62 262 PRO A C 1
ATOM 2126 O O . PRO A 1 262 ? 0.483 -4.419 2.054 1.00 74.62 262 PRO A O 1
ATOM 2129 N N . GLU A 1 263 ? -0.679 -6.146 2.892 1.00 73.19 263 GLU A N 1
ATOM 2130 C CA . GLU A 1 263 ? -1.838 -6.047 1.984 1.00 73.19 263 GLU A CA 1
ATOM 2131 C C . GLU A 1 263 ? -2.382 -4.616 1.826 1.00 73.19 263 GLU A C 1
ATOM 2133 O O . GLU A 1 263 ? -2.623 -4.165 0.707 1.00 73.19 263 GLU A O 1
ATOM 2138 N N . ASN A 1 264 ? -2.461 -3.867 2.928 1.00 69.38 264 ASN A N 1
ATOM 2139 C CA . ASN A 1 264 ? -2.958 -2.487 2.943 1.00 69.38 264 ASN A CA 1
ATOM 2140 C C . ASN A 1 264 ? -2.028 -1.473 2.248 1.00 69.38 264 ASN A C 1
ATOM 2142 O O . ASN A 1 264 ? -2.472 -0.380 1.908 1.00 69.38 264 ASN A O 1
ATOM 2146 N N . ASP A 1 265 ? -0.762 -1.827 2.017 1.00 76.62 265 ASP A N 1
ATOM 2147 C CA . ASP A 1 265 ? 0.252 -0.940 1.435 1.00 76.62 265 ASP A CA 1
ATOM 2148 C C . ASP A 1 265 ? 0.509 -1.242 -0.053 1.00 76.62 265 ASP A C 1
ATOM 2150 O O . ASP A 1 265 ? 1.335 -0.590 -0.694 1.00 76.62 265 ASP A O 1
ATOM 2154 N N . ARG A 1 266 ? -0.177 -2.246 -0.620 1.00 85.81 266 ARG A N 1
ATOM 2155 C CA . ARG A 1 266 ? 0.074 -2.712 -1.993 1.00 85.81 266 ARG A CA 1
ATOM 2156 C C . ARG A 1 266 ? -0.588 -1.853 -3.059 1.00 85.81 266 ARG A C 1
ATOM 2158 O O . ARG A 1 266 ? -0.148 -1.873 -4.202 1.00 85.81 266 ARG A O 1
ATOM 2165 N N . LEU A 1 267 ? -1.646 -1.120 -2.721 1.00 88.00 267 LEU A N 1
ATOM 2166 C CA . LEU A 1 267 ? -2.310 -0.210 -3.653 1.00 88.00 267 LEU A CA 1
ATOM 2167 C C . LEU A 1 267 ? -1.657 1.171 -3.607 1.00 88.00 267 LEU A C 1
ATOM 2169 O O . LEU A 1 267 ? -1.425 1.738 -2.541 1.00 88.00 267 LEU A O 1
ATOM 2173 N N . LEU A 1 268 ? -1.377 1.726 -4.785 1.00 86.25 268 LEU A N 1
ATOM 2174 C CA . LEU A 1 268 ? -0.786 3.054 -4.894 1.00 86.25 268 LEU A CA 1
ATOM 2175 C C . LEU A 1 268 ? -1.815 4.145 -4.586 1.00 86.25 268 LEU A C 1
ATOM 2177 O O . LEU A 1 268 ? -2.965 4.087 -5.015 1.00 86.25 268 LEU A O 1
ATOM 2181 N N . THR A 1 269 ? -1.365 5.179 -3.879 1.00 82.00 269 THR A N 1
ATOM 2182 C CA . THR A 1 269 ? -2.190 6.354 -3.557 1.00 82.00 269 THR A CA 1
ATOM 2183 C C . THR A 1 269 ? -2.390 7.260 -4.776 1.00 82.00 269 THR A C 1
ATOM 2185 O O . THR A 1 269 ? -1.566 7.269 -5.693 1.00 82.00 269 THR A O 1
ATOM 2188 N N . GLU A 1 270 ? -3.436 8.092 -4.771 1.00 77.69 270 GLU A N 1
ATOM 2189 C CA . GLU A 1 270 ? -3.741 9.020 -5.876 1.00 77.69 270 GLU A CA 1
ATOM 2190 C C . GLU A 1 270 ? -2.561 9.915 -6.282 1.00 77.69 270 GLU A C 1
ATOM 2192 O O . GLU A 1 270 ? -2.337 10.162 -7.467 1.00 77.69 270 GLU A O 1
ATOM 2197 N N . ASP A 1 271 ? -1.785 10.413 -5.319 1.00 78.06 271 ASP A N 1
ATOM 2198 C CA . ASP A 1 271 ? -0.653 11.296 -5.614 1.00 78.06 271 ASP A CA 1
ATOM 2199 C C . ASP A 1 271 ? 0.490 10.558 -6.319 1.00 78.06 271 ASP A C 1
ATOM 2201 O O . ASP A 1 271 ? 1.153 11.125 -7.189 1.00 78.06 271 ASP A O 1
ATOM 2205 N N . MET A 1 272 ? 0.681 9.273 -6.012 1.00 83.50 272 MET A N 1
ATOM 2206 C CA . MET A 1 272 ? 1.620 8.426 -6.746 1.00 83.50 272 MET A CA 1
ATOM 2207 C C . MET A 1 272 ? 1.097 8.104 -8.140 1.00 83.50 272 MET A C 1
ATOM 2209 O O . MET A 1 272 ? 1.843 8.161 -9.111 1.00 83.50 272 MET A O 1
ATOM 2213 N N . LEU A 1 273 ? -0.194 7.811 -8.261 1.00 87.50 273 LEU A N 1
ATOM 2214 C CA . LEU A 1 273 ? -0.827 7.528 -9.546 1.00 87.50 273 LEU A CA 1
ATOM 2215 C C . LEU A 1 273 ? -0.712 8.716 -10.510 1.00 87.50 273 LEU A C 1
ATOM 2217 O O . LEU A 1 273 ? -0.386 8.522 -11.680 1.00 87.50 273 LEU A O 1
ATOM 2221 N N . LYS A 1 274 ? -0.844 9.954 -10.012 1.00 81.50 274 LYS A N 1
ATOM 2222 C CA . LYS A 1 274 ? -0.567 11.179 -10.787 1.00 81.50 274 LYS A CA 1
ATOM 2223 C C . LYS A 1 274 ? 0.879 11.259 -11.270 1.00 81.50 274 LYS A C 1
ATOM 2225 O O . LYS A 1 274 ? 1.105 11.711 -12.388 1.00 81.50 274 LYS A O 1
ATOM 2230 N N . TYR A 1 275 ? 1.839 10.843 -10.443 1.00 85.12 275 TYR A N 1
ATOM 2231 C CA . TYR A 1 275 ? 3.254 10.808 -10.821 1.00 85.12 275 TYR A CA 1
ATOM 2232 C C . TYR A 1 275 ? 3.509 9.816 -11.961 1.00 85.12 275 TYR A C 1
ATOM 2234 O O . TYR A 1 275 ? 4.153 10.171 -12.946 1.00 85.12 275 TYR A O 1
ATOM 2242 N N . PHE A 1 276 ? 2.942 8.612 -11.865 1.00 90.19 276 PHE A N 1
ATOM 2243 C CA . PHE A 1 276 ? 3.064 7.591 -12.907 1.00 90.19 276 PHE A CA 1
ATOM 2244 C C . PHE A 1 276 ? 2.192 7.874 -14.136 1.00 90.19 276 PHE A C 1
ATOM 2246 O O . PHE A 1 276 ? 2.444 7.320 -15.199 1.00 90.19 276 PHE A O 1
ATOM 2253 N N . GLY A 1 277 ? 1.172 8.725 -14.022 1.00 87.25 277 GLY A N 1
ATOM 2254 C CA . GLY A 1 277 ? 0.186 8.932 -15.080 1.00 87.25 277 GLY A CA 1
ATOM 2255 C C . GLY A 1 277 ? -0.817 7.777 -15.209 1.00 87.25 277 GLY A C 1
ATOM 2256 O O . GLY A 1 277 ? -1.363 7.586 -16.293 1.00 87.25 277 GLY A O 1
ATOM 2257 N N . ALA A 1 278 ? -1.056 7.003 -14.147 1.00 90.31 278 ALA A N 1
ATOM 2258 C CA . ALA A 1 278 ? -1.893 5.797 -14.143 1.00 90.31 278 ALA A CA 1
ATOM 2259 C C . ALA A 1 278 ? -3.233 6.010 -13.414 1.00 90.31 278 ALA A C 1
ATOM 2261 O O . ALA A 1 278 ? -3.339 6.882 -12.556 1.00 90.31 278 ALA A O 1
ATOM 2262 N N . ASN A 1 279 ? -4.245 5.207 -13.751 1.00 86.00 279 ASN A N 1
ATOM 2263 C CA . ASN A 1 279 ? -5.576 5.228 -13.134 1.00 86.00 279 ASN A CA 1
ATOM 2264 C C . ASN A 1 279 ? -5.597 4.439 -11.822 1.00 86.00 279 ASN A C 1
ATOM 2266 O O . ASN A 1 279 ? -6.064 4.937 -10.802 1.00 86.00 279 ASN A O 1
ATOM 2270 N N . ARG A 1 280 ? -5.006 3.241 -11.834 1.00 89.81 280 ARG A N 1
ATOM 2271 C CA . ARG A 1 280 ? -4.804 2.385 -10.659 1.00 89.81 280 ARG A CA 1
ATOM 2272 C C . ARG A 1 280 ? -3.412 1.781 -10.686 1.00 89.81 280 ARG A C 1
ATOM 2274 O O . ARG A 1 280 ? -2.762 1.718 -11.730 1.00 89.81 280 ARG A O 1
ATOM 2281 N N . GLY A 1 281 ? -2.947 1.352 -9.520 1.00 92.75 281 GLY A N 1
ATOM 2282 C CA . GLY A 1 281 ? -1.586 0.876 -9.343 1.00 92.75 281 GLY A CA 1
ATOM 2283 C C . GLY A 1 281 ? -1.484 -0.099 -8.187 1.00 92.75 281 GLY A C 1
ATOM 2284 O O . GLY A 1 281 ? -2.091 0.112 -7.137 1.00 92.75 281 GLY A O 1
ATOM 2285 N N . TYR A 1 282 ? -0.710 -1.151 -8.396 1.00 93.88 282 TYR A N 1
ATOM 2286 C CA . TYR A 1 282 ? -0.429 -2.194 -7.428 1.00 93.88 282 TYR A CA 1
ATOM 2287 C C . TYR A 1 282 ? 1.066 -2.484 -7.402 1.00 93.88 282 TYR A C 1
ATOM 2289 O O . TYR A 1 282 ? 1.722 -2.456 -8.445 1.00 93.88 282 TYR A O 1
ATOM 2297 N N . ILE A 1 283 ? 1.598 -2.769 -6.221 1.00 94.19 283 ILE A N 1
ATOM 2298 C CA . ILE A 1 283 ? 3.004 -3.092 -6.018 1.00 94.19 283 ILE A CA 1
ATOM 2299 C C . ILE A 1 283 ? 3.164 -4.408 -5.277 1.00 94.19 283 ILE A C 1
ATOM 2301 O O . ILE A 1 283 ? 2.390 -4.759 -4.385 1.00 94.19 283 ILE A O 1
ATOM 2305 N N . ALA A 1 284 ? 4.221 -5.123 -5.632 1.00 92.12 284 ALA A N 1
ATOM 2306 C CA . ALA A 1 284 ? 4.595 -6.348 -4.962 1.00 92.12 284 ALA A CA 1
ATOM 2307 C C . ALA A 1 284 ? 6.109 -6.499 -4.877 1.00 92.12 284 ALA A C 1
ATOM 2309 O O . ALA A 1 284 ? 6.861 -6.008 -5.721 1.00 92.12 284 ALA A O 1
ATOM 2310 N N . GLN A 1 285 ? 6.536 -7.212 -3.842 1.00 91.88 285 GLN A N 1
ATOM 2311 C CA . GLN A 1 285 ? 7.911 -7.650 -3.673 1.00 91.88 285 GLN A CA 1
ATOM 2312 C C . GLN A 1 285 ? 7.888 -9.084 -3.167 1.00 91.88 285 GLN A C 1
ATOM 2314 O O . GLN A 1 285 ? 7.173 -9.382 -2.215 1.00 91.88 285 GLN A O 1
ATOM 2319 N N . SER A 1 286 ? 8.684 -9.966 -3.755 1.00 90.19 286 SER A N 1
ATOM 2320 C CA . SER A 1 286 ? 8.776 -11.354 -3.305 1.00 90.19 286 SER A CA 1
ATOM 2321 C C . SER A 1 286 ? 10.184 -11.906 -3.443 1.00 90.19 286 SER A C 1
ATOM 2323 O O . SER A 1 286 ? 11.050 -11.305 -4.078 1.00 90.19 286 SER A O 1
ATOM 2325 N N . VAL A 1 287 ? 10.428 -13.045 -2.807 1.00 86.00 287 VAL A N 1
ATOM 2326 C CA . VAL A 1 287 ? 11.624 -13.859 -3.020 1.00 86.00 287 VAL A CA 1
ATOM 2327 C C . VAL A 1 287 ? 11.139 -15.214 -3.513 1.00 86.00 287 VAL A C 1
ATOM 2329 O O . VAL A 1 287 ? 10.235 -15.791 -2.916 1.00 86.00 287 VAL A O 1
ATOM 2332 N N . SER A 1 288 ? 11.717 -15.688 -4.614 1.00 84.00 288 SER A N 1
ATOM 2333 C CA . SER A 1 288 ? 11.460 -17.029 -5.162 1.00 84.00 288 SER A CA 1
ATOM 2334 C C . SER A 1 288 ? 11.635 -18.119 -4.099 1.00 84.00 288 SER A C 1
ATOM 2336 O O . SER A 1 288 ? 12.474 -17.989 -3.206 1.00 84.00 288 SER A O 1
ATOM 2338 N N . GLY A 1 289 ? 10.886 -19.218 -4.200 1.00 74.44 289 GLY A N 1
ATOM 2339 C CA . GLY A 1 289 ? 10.885 -20.271 -3.181 1.00 74.44 289 GLY A CA 1
ATOM 2340 C C . GLY A 1 289 ? 12.221 -20.996 -3.026 1.00 74.44 289 GLY A C 1
ATOM 2341 O O . GLY A 1 289 ? 12.513 -21.541 -1.961 1.00 74.44 289 GLY A O 1
ATOM 2342 N N . ASP A 1 290 ? 13.063 -20.979 -4.064 1.00 79.06 290 ASP A N 1
ATOM 2343 C CA . ASP A 1 290 ? 14.443 -21.473 -4.004 1.00 79.06 290 ASP A CA 1
ATOM 2344 C C . ASP A 1 290 ? 15.452 -20.428 -3.483 1.00 79.06 290 ASP A C 1
ATOM 2346 O O . ASP A 1 290 ? 16.627 -20.744 -3.289 1.00 79.06 290 ASP A O 1
ATOM 2350 N N . GLY A 1 291 ? 14.994 -19.200 -3.220 1.00 79.75 291 GLY A N 1
ATOM 2351 C CA . GLY A 1 291 ? 15.779 -18.090 -2.692 1.00 79.75 291 GLY A CA 1
ATOM 2352 C C . GLY A 1 291 ? 16.800 -17.518 -3.671 1.00 79.75 291 GLY A C 1
ATOM 2353 O O . GLY A 1 291 ? 17.670 -16.755 -3.253 1.00 79.75 291 GLY A O 1
ATOM 2354 N N . THR A 1 292 ? 16.738 -17.889 -4.952 1.00 86.81 292 THR A N 1
ATOM 2355 C CA . THR A 1 292 ? 17.751 -17.504 -5.948 1.00 86.81 292 THR A CA 1
ATOM 2356 C C . THR A 1 292 ? 17.517 -16.123 -6.542 1.00 86.81 292 THR A C 1
ATOM 2358 O O . THR A 1 292 ? 18.425 -15.552 -7.143 1.00 86.81 292 THR A O 1
ATOM 2361 N N . LYS A 1 293 ? 16.304 -15.586 -6.404 1.00 90.00 293 LYS A N 1
ATOM 2362 C CA . LYS A 1 293 ? 15.888 -14.313 -6.996 1.00 90.00 293 LYS A CA 1
ATOM 2363 C C . LYS A 1 293 ? 14.920 -13.559 -6.102 1.00 90.00 293 LYS A C 1
ATOM 2365 O O . LYS A 1 293 ? 14.026 -14.172 -5.507 1.00 90.00 293 LYS A O 1
ATOM 2370 N N . ARG A 1 294 ? 15.053 -12.235 -6.089 1.00 92.00 294 ARG A N 1
ATOM 2371 C CA . ARG A 1 294 ? 14.028 -11.307 -5.618 1.00 92.00 294 ARG A CA 1
ATOM 2372 C C . ARG A 1 294 ? 13.281 -10.727 -6.807 1.00 92.00 294 ARG A C 1
ATOM 2374 O O . ARG A 1 294 ? 13.908 -10.323 -7.778 1.00 92.00 294 ARG A O 1
ATOM 2381 N N . ASN A 1 295 ? 11.963 -10.665 -6.704 1.00 93.94 295 ASN A N 1
ATOM 2382 C CA . ASN A 1 295 ? 11.099 -10.047 -7.695 1.00 93.94 295 ASN A CA 1
ATOM 2383 C C . ASN A 1 295 ? 10.511 -8.746 -7.139 1.00 93.94 295 ASN A C 1
ATOM 2385 O O . ASN A 1 295 ? 10.032 -8.706 -6.002 1.00 93.94 295 ASN A O 1
ATOM 2389 N N . TYR A 1 296 ? 10.531 -7.705 -7.963 1.00 95.69 296 TYR A N 1
ATOM 2390 C CA . TYR A 1 296 ? 9.815 -6.454 -7.757 1.00 95.69 296 TYR A CA 1
ATOM 2391 C C . TYR A 1 296 ? 8.814 -6.278 -8.878 1.00 95.69 296 TYR A C 1
ATOM 2393 O O . TYR A 1 296 ? 9.177 -6.371 -10.050 1.00 95.69 296 TYR A O 1
ATOM 2401 N N . MET A 1 297 ? 7.573 -5.963 -8.532 1.00 95.44 297 MET A N 1
ATOM 2402 C CA . MET A 1 297 ? 6.526 -5.816 -9.525 1.00 95.44 297 MET A CA 1
ATOM 2403 C C . MET A 1 297 ? 5.723 -4.549 -9.304 1.00 95.44 297 MET A C 1
ATOM 2405 O O . MET A 1 297 ? 5.326 -4.227 -8.183 1.00 95.44 297 MET A O 1
ATOM 2409 N N . MET A 1 298 ? 5.441 -3.868 -10.409 1.00 96.38 298 MET A N 1
ATOM 2410 C CA . MET A 1 298 ? 4.426 -2.831 -10.491 1.00 96.38 298 MET A CA 1
ATOM 2411 C C . MET A 1 298 ? 3.389 -3.230 -11.532 1.00 96.38 298 MET A C 1
ATOM 2413 O O . MET A 1 298 ? 3.730 -3.606 -12.656 1.00 96.38 298 MET A O 1
ATOM 2417 N N . ILE A 1 299 ? 2.118 -3.137 -11.158 1.00 95.25 299 ILE A N 1
ATOM 2418 C CA . ILE A 1 299 ? 0.988 -3.345 -12.055 1.00 95.25 299 ILE A CA 1
ATOM 2419 C C . ILE A 1 299 ? 0.217 -2.039 -12.140 1.00 95.25 299 ILE A C 1
ATOM 2421 O O . ILE A 1 299 ? -0.147 -1.473 -11.113 1.00 95.25 299 ILE A O 1
ATOM 2425 N N . PHE A 1 300 ? -0.055 -1.570 -13.351 1.00 94.62 300 PHE A N 1
ATOM 2426 C CA . PHE A 1 300 ? -0.789 -0.332 -13.577 1.00 94.62 300 PHE A CA 1
ATOM 2427 C C . PHE A 1 300 ? -1.992 -0.552 -14.475 1.00 94.62 300 PHE A C 1
ATOM 2429 O O . PHE A 1 300 ? -1.934 -1.319 -15.434 1.00 94.62 300 PHE A O 1
ATOM 2436 N N . GLU A 1 301 ? -3.058 0.179 -14.189 1.00 91.44 301 GLU A N 1
ATOM 2437 C CA . GLU A 1 301 ? -4.158 0.401 -15.116 1.00 91.44 301 GLU A CA 1
ATOM 2438 C C . GLU A 1 301 ? -3.992 1.768 -15.765 1.00 91.44 301 GLU A C 1
ATOM 2440 O O . GLU A 1 301 ? -3.734 2.771 -15.091 1.00 91.44 301 GLU A O 1
ATOM 2445 N N . LYS A 1 302 ? -4.168 1.810 -17.081 1.00 87.56 302 LYS A N 1
ATOM 2446 C CA . LYS A 1 302 ? -4.231 3.049 -17.841 1.00 87.56 302 LYS A CA 1
ATOM 2447 C C . LYS A 1 302 ? -5.429 3.009 -18.772 1.00 87.56 302 LYS A C 1
ATOM 2449 O O . LYS A 1 302 ? -5.431 2.272 -19.760 1.00 87.56 302 LYS A O 1
ATOM 2454 N N . THR A 1 303 ? -6.386 3.878 -18.494 1.00 80.00 303 THR A N 1
ATOM 2455 C CA . THR A 1 303 ? -7.546 4.099 -19.348 1.00 80.00 303 THR A CA 1
ATOM 2456 C C . THR A 1 303 ? -7.154 4.838 -20.614 1.00 80.00 303 THR A C 1
ATOM 2458 O O . THR A 1 303 ? -6.417 5.833 -20.575 1.00 80.00 303 THR A O 1
ATOM 2461 N N . ARG A 1 304 ? -7.658 4.362 -21.757 1.00 70.38 304 ARG A N 1
ATOM 2462 C CA . ARG A 1 304 ? -7.399 4.961 -23.071 1.00 70.38 304 ARG A CA 1
ATOM 2463 C C . ARG A 1 304 ? -8.598 4.918 -23.998 1.00 70.38 304 ARG A C 1
ATOM 2465 O O . ARG A 1 304 ? -9.583 4.232 -23.754 1.00 70.38 304 ARG A O 1
ATOM 2472 N N . TYR A 1 305 ? -8.429 5.630 -25.113 1.00 62.91 305 TYR A N 1
ATOM 2473 C CA . TYR A 1 305 ? -9.415 5.738 -26.178 1.00 62.91 305 TYR A CA 1
ATOM 2474 C C . TYR A 1 305 ? -8.849 5.434 -27.582 1.00 62.91 305 TYR A C 1
ATOM 2476 O O . TYR A 1 305 ? -8.886 6.290 -28.470 1.00 62.91 305 TYR A O 1
ATOM 2484 N N . PRO A 1 306 ? -8.259 4.249 -27.830 1.00 60.28 306 PRO A N 1
ATOM 2485 C CA . PRO A 1 306 ? -7.822 3.913 -29.178 1.00 60.28 306 PRO A CA 1
ATOM 2486 C C . PRO A 1 306 ? -9.033 3.723 -30.095 1.00 60.28 306 PRO A C 1
ATOM 2488 O O . PRO A 1 306 ? -9.963 2.990 -29.770 1.00 60.28 306 PRO A O 1
ATOM 2491 N N . ASN A 1 307 ? -9.005 4.352 -31.273 1.00 56.84 307 ASN A N 1
ATOM 2492 C CA . ASN A 1 307 ? -10.045 4.219 -32.305 1.00 56.84 307 ASN A CA 1
ATOM 2493 C C . ASN A 1 307 ? -11.469 4.542 -31.820 1.00 56.84 307 ASN A C 1
ATOM 2495 O O . ASN A 1 307 ? -12.433 3.936 -32.282 1.00 56.84 307 ASN A O 1
ATOM 2499 N N . ASN A 1 308 ? -11.598 5.498 -30.906 1.00 48.16 308 ASN A N 1
ATOM 2500 C CA . ASN A 1 308 ? -12.867 5.904 -30.313 1.00 48.16 308 ASN A CA 1
ATOM 2501 C C . ASN A 1 308 ? -13.572 4.848 -29.442 1.00 48.16 308 ASN A C 1
ATOM 2503 O O . ASN A 1 308 ? -14.798 4.845 -29.338 1.00 48.16 308 ASN A O 1
ATOM 2507 N N . ILE A 1 309 ? -12.822 3.930 -28.828 1.00 55.25 309 ILE A N 1
ATOM 2508 C CA . ILE A 1 309 ? -13.372 2.923 -27.913 1.00 55.25 309 ILE A CA 1
ATOM 2509 C C . ILE A 1 309 ? -12.674 3.046 -26.564 1.00 55.25 309 ILE A C 1
ATOM 2511 O O . ILE A 1 309 ? -11.448 3.082 -26.505 1.00 55.25 309 ILE A O 1
ATOM 2515 N N . TYR A 1 310 ? -13.461 3.100 -25.488 1.00 66.12 310 TYR A N 1
ATOM 2516 C CA . TYR A 1 310 ? -12.947 3.077 -24.123 1.00 66.12 310 TYR A CA 1
ATOM 2517 C C . TYR A 1 310 ? -12.329 1.714 -23.844 1.00 66.12 310 TYR A C 1
ATOM 2519 O O . TYR A 1 310 ? -12.998 0.690 -23.996 1.00 66.12 310 TYR A O 1
ATOM 2527 N N . GLN A 1 311 ? -11.055 1.703 -23.474 1.00 72.38 311 GLN A N 1
ATOM 2528 C CA . GLN A 1 311 ? -10.360 0.470 -23.157 1.00 72.38 311 GLN A CA 1
ATOM 2529 C C . GLN A 1 311 ? -9.345 0.700 -22.047 1.00 72.38 311 GLN A C 1
ATOM 2531 O O . GLN A 1 311 ? -8.437 1.530 -22.183 1.00 72.38 311 GLN A O 1
ATOM 2536 N N . ASP A 1 312 ? -9.477 -0.087 -20.985 1.00 82.62 312 ASP A N 1
ATOM 2537 C CA . ASP A 1 312 ? -8.480 -0.164 -19.936 1.00 82.62 312 ASP A CA 1
ATOM 2538 C C . ASP A 1 312 ? -7.360 -1.113 -20.343 1.00 82.62 312 ASP A C 1
ATOM 2540 O O . ASP A 1 312 ? -7.559 -2.229 -20.839 1.00 82.62 312 ASP A O 1
ATOM 2544 N N . TYR A 1 313 ? -6.143 -0.612 -20.176 1.00 86.69 313 TYR A N 1
ATOM 2545 C CA . TYR A 1 313 ? -4.931 -1.362 -20.422 1.00 86.69 313 TYR A CA 1
ATOM 2546 C C . TYR A 1 313 ? -4.237 -1.659 -19.113 1.00 86.69 313 TYR A C 1
ATOM 2548 O O . TYR A 1 313 ? -3.983 -0.757 -18.314 1.00 86.69 313 TYR A O 1
ATOM 2556 N N . TYR A 1 314 ? -3.858 -2.918 -18.953 1.00 90.94 314 TYR A N 1
ATOM 2557 C CA . TYR A 1 314 ? -3.134 -3.377 -17.787 1.00 90.94 314 TYR A CA 1
ATOM 2558 C C . TYR A 1 314 ? -1.684 -3.631 -18.152 1.00 90.94 314 TYR A C 1
ATOM 2560 O O . TYR A 1 314 ? -1.394 -4.370 -19.092 1.00 90.94 314 TYR A O 1
ATOM 2568 N N . TYR A 1 315 ? -0.780 -3.005 -17.416 1.00 92.56 315 TYR A N 1
ATOM 2569 C CA . TYR A 1 315 ? 0.660 -3.110 -17.594 1.00 92.56 315 TYR A CA 1
ATOM 2570 C C . TYR A 1 315 ? 1.256 -3.835 -16.404 1.00 92.56 315 TYR A C 1
ATOM 2572 O O . TYR A 1 315 ? 0.957 -3.473 -15.272 1.00 92.56 315 TYR A O 1
ATOM 2580 N N . THR A 1 316 ? 2.129 -4.806 -16.657 1.00 93.62 316 THR A N 1
ATOM 2581 C CA . THR A 1 316 ? 2.954 -5.435 -15.621 1.00 93.62 316 THR A CA 1
ATOM 2582 C C . THR A 1 316 ? 4.411 -5.156 -15.930 1.00 93.62 316 THR A C 1
ATOM 2584 O O . THR A 1 316 ? 4.886 -5.488 -17.017 1.00 93.62 316 THR A O 1
ATOM 2587 N N . ILE A 1 317 ? 5.111 -4.557 -14.972 1.00 95.44 317 ILE A N 1
ATOM 2588 C CA . ILE A 1 317 ? 6.549 -4.325 -15.005 1.00 95.44 317 ILE A CA 1
ATOM 2589 C C . ILE A 1 317 ? 7.151 -5.156 -13.880 1.00 95.44 317 ILE A C 1
ATOM 2591 O O . ILE A 1 317 ? 6.849 -4.925 -12.712 1.00 95.44 317 ILE A O 1
ATOM 2595 N N . SER A 1 318 ? 7.964 -6.141 -14.244 1.00 94.75 318 SER A N 1
ATOM 2596 C CA . SER A 1 318 ? 8.551 -7.113 -13.327 1.00 94.75 318 SER A CA 1
ATOM 2597 C C . SER A 1 318 ? 10.067 -7.062 -13.433 1.00 94.75 318 SER A C 1
ATOM 2599 O O . SER A 1 318 ? 10.603 -7.241 -14.522 1.00 94.75 318 SER A O 1
ATOM 2601 N N . LEU A 1 319 ? 10.752 -6.828 -12.320 1.00 95.88 319 LEU A N 1
ATOM 2602 C CA . LEU A 1 319 ? 12.206 -6.792 -12.222 1.00 95.88 319 LEU A CA 1
ATOM 2603 C C . LEU A 1 319 ? 12.680 -7.913 -11.300 1.00 95.88 319 LEU A C 1
ATOM 2605 O O . LEU A 1 319 ? 12.397 -7.898 -10.102 1.00 95.88 319 LEU A O 1
ATOM 2609 N N . ASP A 1 320 ? 13.431 -8.849 -11.864 1.00 94.56 320 ASP A N 1
ATOM 2610 C CA . ASP A 1 320 ? 14.071 -9.931 -11.129 1.00 94.56 320 ASP A CA 1
ATOM 2611 C C . ASP A 1 320 ? 15.535 -9.585 -10.865 1.00 94.56 320 ASP A C 1
ATOM 2613 O O . ASP A 1 320 ? 16.295 -9.322 -11.798 1.00 94.56 320 ASP A O 1
ATOM 2617 N N . ILE A 1 321 ? 15.944 -9.648 -9.600 1.00 95.00 321 ILE A N 1
ATOM 2618 C CA . ILE A 1 321 ? 17.327 -9.477 -9.156 1.00 95.00 321 ILE A CA 1
ATOM 2619 C C . ILE A 1 321 ? 17.842 -10.822 -8.621 1.00 95.00 321 ILE A C 1
ATOM 2621 O O . ILE A 1 321 ? 17.275 -11.352 -7.659 1.00 95.00 321 ILE A O 1
ATOM 2625 N N . PRO A 1 322 ? 18.899 -11.408 -9.213 1.00 92.69 322 PRO A N 1
ATOM 2626 C CA . PRO A 1 322 ? 19.553 -12.588 -8.663 1.00 92.69 322 PRO A CA 1
ATOM 2627 C C . PRO A 1 322 ? 20.096 -12.332 -7.255 1.00 92.69 322 PRO A C 1
ATOM 2629 O O . PRO A 1 322 ? 20.745 -11.321 -6.997 1.00 92.69 322 PRO A O 1
ATOM 2632 N N . LEU A 1 323 ? 19.862 -13.279 -6.350 1.00 87.69 323 LEU A N 1
ATOM 2633 C CA . LEU A 1 323 ? 20.362 -13.260 -4.981 1.00 87.69 323 LEU A CA 1
ATOM 2634 C C . LEU A 1 323 ? 21.500 -14.267 -4.807 1.00 87.69 323 LEU A C 1
ATOM 2636 O O . LEU A 1 323 ? 21.521 -15.341 -5.415 1.00 87.69 323 LEU A O 1
ATOM 2640 N N . ASP A 1 324 ? 22.432 -13.949 -3.911 1.00 78.06 324 ASP A N 1
ATOM 2641 C CA . ASP A 1 324 ? 23.423 -14.923 -3.469 1.00 78.06 324 ASP A CA 1
ATOM 2642 C C . ASP A 1 324 ? 22.749 -15.997 -2.602 1.00 78.06 324 ASP A C 1
ATOM 2644 O O . ASP A 1 324 ? 22.373 -15.766 -1.451 1.00 78.06 324 ASP A O 1
ATOM 2648 N N . THR A 1 325 ? 22.646 -17.205 -3.156 1.00 68.38 325 THR A N 1
ATOM 2649 C CA . THR A 1 325 ? 22.087 -18.391 -2.486 1.00 68.38 325 THR A CA 1
ATOM 2650 C C . THR A 1 325 ? 22.753 -18.737 -1.148 1.00 68.38 325 THR A C 1
ATOM 2652 O O . THR A 1 325 ? 22.157 -19.442 -0.335 1.00 68.38 325 THR A O 1
ATOM 2655 N N . LEU A 1 326 ? 23.978 -18.259 -0.891 1.00 61.81 326 LEU A N 1
ATOM 2656 C CA . LEU A 1 326 ? 24.682 -18.488 0.373 1.00 61.81 326 LEU A CA 1
ATOM 2657 C C . LEU A 1 326 ? 24.269 -17.509 1.482 1.00 61.81 326 LEU A C 1
ATOM 2659 O O . LEU A 1 326 ? 24.551 -17.779 2.651 1.00 61.81 326 LEU A O 1
ATOM 2663 N N . ASN A 1 327 ? 23.611 -16.396 1.143 1.00 60.72 327 ASN A N 1
ATOM 2664 C CA . ASN A 1 327 ? 23.219 -15.356 2.090 1.00 60.72 327 ASN A CA 1
ATOM 2665 C C . ASN A 1 327 ? 21.875 -14.718 1.698 1.00 60.72 327 ASN A C 1
ATOM 2667 O O . ASN A 1 327 ? 21.795 -13.531 1.381 1.00 60.72 327 ASN A O 1
ATOM 2671 N N . ILE A 1 328 ? 20.816 -15.534 1.718 1.00 65.50 328 ILE A N 1
ATOM 2672 C CA . ILE A 1 328 ? 19.452 -15.123 1.367 1.00 65.50 328 ILE A CA 1
ATOM 2673 C C . ILE A 1 328 ? 18.937 -14.135 2.423 1.00 65.50 328 ILE A C 1
ATOM 2675 O O . ILE A 1 328 ? 18.479 -14.523 3.500 1.00 65.50 328 ILE A O 1
ATOM 2679 N N . SER A 1 329 ? 19.023 -12.842 2.116 1.00 69.25 329 SER A N 1
ATOM 2680 C CA . SER A 1 329 ? 18.367 -11.779 2.877 1.00 69.25 329 SER A CA 1
ATOM 2681 C C . SER A 1 329 ? 16.972 -11.534 2.312 1.00 69.25 329 SER A C 1
ATOM 2683 O O . SER A 1 329 ? 16.793 -11.468 1.099 1.00 69.25 329 SER A O 1
ATOM 2685 N N . ILE A 1 330 ? 15.975 -11.345 3.177 1.00 69.94 330 ILE A N 1
ATOM 2686 C CA . ILE A 1 330 ? 14.639 -10.880 2.762 1.00 69.94 330 ILE A CA 1
ATOM 2687 C C . ILE A 1 330 ? 14.653 -9.365 2.516 1.00 69.94 330 ILE A C 1
ATOM 2689 O O . ILE A 1 330 ? 13.852 -8.864 1.734 1.00 69.94 330 ILE A O 1
ATOM 2693 N N . GLU A 1 331 ? 15.592 -8.642 3.121 1.00 78.81 331 GLU A N 1
ATOM 2694 C CA . GLU A 1 331 ? 15.768 -7.210 2.900 1.00 78.81 331 GLU A CA 1
ATOM 2695 C C . GLU A 1 331 ? 16.761 -6.972 1.759 1.00 78.81 331 GLU A C 1
ATOM 2697 O O . GLU A 1 331 ? 17.832 -7.597 1.764 1.00 78.81 331 GLU A O 1
ATOM 2702 N N . PRO A 1 332 ? 16.438 -6.089 0.803 1.00 85.50 332 PRO A N 1
ATOM 2703 C CA . PRO A 1 332 ? 17.378 -5.711 -0.237 1.00 85.50 332 PRO A CA 1
ATOM 2704 C C . PRO A 1 332 ? 18.523 -4.872 0.324 1.00 85.50 332 PRO A C 1
ATOM 2706 O O . PRO A 1 332 ? 18.354 -4.134 1.302 1.00 85.50 332 PRO A O 1
ATOM 2709 N N . ASP A 1 333 ? 19.693 -4.987 -0.297 1.00 87.88 333 ASP A N 1
ATOM 2710 C CA . ASP A 1 333 ? 20.819 -4.120 0.039 1.00 87.88 333 ASP A CA 1
ATOM 2711 C C . ASP A 1 333 ? 20.672 -2.719 -0.581 1.00 87.88 333 ASP A C 1
ATOM 2713 O O . ASP A 1 333 ? 19.744 -2.433 -1.337 1.00 87.88 333 ASP A O 1
ATOM 2717 N N . GLU A 1 334 ? 21.567 -1.802 -0.211 1.00 88.19 334 GLU A N 1
ATOM 2718 C CA . GLU A 1 334 ? 21.493 -0.405 -0.651 1.00 88.19 334 GLU A CA 1
ATOM 2719 C C . GLU A 1 334 ? 21.610 -0.259 -2.175 1.00 88.19 334 GLU A C 1
ATOM 2721 O O . GLU A 1 334 ? 20.876 0.531 -2.761 1.00 88.19 334 GLU A O 1
ATOM 2726 N N . LYS A 1 335 ? 22.457 -1.062 -2.830 1.00 90.12 335 LYS A N 1
ATOM 2727 C CA . LYS A 1 335 ? 22.648 -0.991 -4.285 1.00 90.12 335 LYS A CA 1
ATOM 2728 C C . LYS A 1 335 ? 21.438 -1.531 -5.032 1.00 90.12 335 LYS A C 1
ATOM 2730 O O . LYS A 1 335 ? 21.034 -0.960 -6.041 1.00 90.12 335 LYS A O 1
ATOM 2735 N N . GLU A 1 336 ? 20.863 -2.619 -4.528 1.00 92.38 336 GLU A N 1
ATOM 2736 C CA . GLU A 1 336 ? 19.617 -3.178 -5.043 1.00 92.38 336 GLU A CA 1
ATOM 2737 C C . GLU A 1 336 ? 18.489 -2.141 -4.940 1.00 92.38 336 GLU A C 1
ATOM 2739 O O . GLU A 1 336 ? 17.810 -1.870 -5.928 1.00 92.38 336 GLU A O 1
ATOM 2744 N N . VAL A 1 337 ? 18.342 -1.480 -3.785 1.00 92.50 337 VAL A N 1
ATOM 2745 C CA . VAL A 1 337 ? 17.344 -0.414 -3.598 1.00 92.50 337 VAL A CA 1
ATOM 2746 C C . VAL A 1 337 ? 17.579 0.762 -4.548 1.00 92.50 337 VAL A C 1
ATOM 2748 O O . VAL A 1 337 ? 16.615 1.251 -5.135 1.00 92.50 337 VAL A O 1
ATOM 2751 N N . GLU A 1 338 ? 18.823 1.214 -4.720 1.00 93.19 338 GLU A N 1
ATOM 2752 C CA . GLU A 1 338 ? 19.169 2.306 -5.638 1.00 93.19 338 GLU A CA 1
ATOM 2753 C C . GLU A 1 338 ? 18.790 1.979 -7.091 1.00 93.19 338 GLU A C 1
ATOM 2755 O O . GLU A 1 338 ? 18.144 2.798 -7.750 1.00 93.19 338 GLU A O 1
ATOM 2760 N N . LEU A 1 339 ? 19.135 0.778 -7.570 1.00 95.19 339 LEU A N 1
ATOM 2761 C CA . LEU A 1 339 ? 18.810 0.308 -8.920 1.00 95.19 339 LEU A CA 1
ATOM 2762 C C . LEU A 1 339 ? 17.296 0.196 -9.129 1.00 95.19 339 LEU A C 1
ATOM 2764 O O . LEU A 1 339 ? 16.752 0.756 -10.082 1.00 95.19 339 LEU A O 1
ATOM 2768 N N . VAL A 1 340 ? 16.607 -0.512 -8.229 1.00 96.19 340 VAL A N 1
ATOM 2769 C CA . VAL A 1 340 ? 15.160 -0.744 -8.336 1.00 96.19 340 VAL A CA 1
ATOM 2770 C C . VAL A 1 340 ? 14.418 0.588 -8.266 1.00 96.19 340 VAL A C 1
ATOM 2772 O O . VAL A 1 340 ? 13.506 0.814 -9.057 1.00 96.19 340 VAL A O 1
ATOM 2775 N N . SER A 1 341 ? 14.844 1.500 -7.389 1.00 94.69 341 SER A N 1
ATOM 2776 C CA . SER A 1 341 ? 14.298 2.856 -7.314 1.00 94.69 341 SER A CA 1
ATOM 2777 C C . SER A 1 341 ? 14.483 3.630 -8.606 1.00 94.69 341 SER A C 1
ATOM 2779 O O . SER A 1 341 ? 13.527 4.250 -9.068 1.00 94.69 341 SER A O 1
ATOM 2781 N N . ALA A 1 342 ? 15.681 3.628 -9.190 1.00 94.19 342 ALA A N 1
ATOM 2782 C CA . ALA A 1 342 ? 15.927 4.333 -10.443 1.00 94.19 342 ALA A CA 1
ATOM 2783 C C . ALA A 1 342 ? 15.005 3.835 -11.560 1.00 94.19 342 ALA A C 1
ATOM 2785 O O . ALA A 1 342 ? 14.347 4.642 -12.215 1.00 94.19 342 ALA A O 1
ATOM 2786 N N . ILE A 1 343 ? 14.887 2.514 -11.709 1.00 96.38 343 ILE A N 1
ATOM 2787 C CA . ILE A 1 343 ? 14.057 1.901 -12.747 1.00 96.38 343 ILE A CA 1
ATOM 2788 C C . ILE A 1 343 ? 12.571 2.139 -12.465 1.00 96.38 343 ILE A C 1
ATOM 2790 O O . ILE A 1 343 ? 11.883 2.767 -13.267 1.00 96.38 343 ILE A O 1
ATOM 2794 N N . MET A 1 344 ? 12.059 1.688 -11.320 1.00 95.75 344 MET A N 1
ATOM 2795 C CA . MET A 1 344 ? 10.619 1.675 -11.042 1.00 95.75 344 MET A CA 1
ATOM 2796 C C . MET A 1 344 ? 10.023 3.077 -10.959 1.00 95.75 344 MET A C 1
ATOM 2798 O O . MET A 1 344 ? 8.900 3.304 -11.403 1.00 95.75 344 MET A O 1
ATOM 2802 N N . ARG A 1 345 ? 10.772 4.055 -10.443 1.00 93.19 345 ARG A N 1
ATOM 2803 C CA . ARG A 1 345 ? 10.285 5.436 -10.380 1.00 93.19 345 ARG A CA 1
ATOM 2804 C C . ARG A 1 345 ? 10.361 6.181 -11.698 1.00 93.19 345 ARG A C 1
ATOM 2806 O O . ARG A 1 345 ? 9.629 7.145 -11.876 1.00 93.19 345 ARG A O 1
ATOM 2813 N N . SER A 1 346 ? 11.238 5.777 -12.606 1.00 94.19 346 SER A N 1
ATOM 2814 C CA . SER A 1 346 ? 11.321 6.418 -13.919 1.00 94.19 346 SER A CA 1
ATOM 2815 C C . SER A 1 346 ? 10.116 6.115 -14.814 1.00 94.19 346 SER A C 1
ATOM 2817 O O . SER A 1 346 ? 9.930 6.789 -15.827 1.00 94.19 346 SER A O 1
ATOM 2819 N N . ILE A 1 347 ? 9.302 5.120 -14.437 1.00 95.19 347 ILE A N 1
ATOM 2820 C CA . ILE A 1 347 ? 8.094 4.740 -15.160 1.00 95.19 347 ILE A CA 1
ATOM 2821 C C . ILE A 1 347 ? 7.154 5.942 -15.242 1.00 95.19 347 ILE A C 1
ATOM 2823 O O . ILE A 1 347 ? 6.792 6.551 -14.237 1.00 95.19 347 ILE A O 1
ATOM 2827 N N . SER A 1 348 ? 6.723 6.274 -16.452 1.00 92.25 348 SER A N 1
ATOM 2828 C CA . SER A 1 348 ? 5.716 7.303 -16.679 1.00 92.25 348 SER A CA 1
ATOM 2829 C C . SER A 1 348 ? 4.892 6.966 -17.912 1.00 92.25 348 SER A C 1
ATOM 2831 O O . SER A 1 348 ? 5.438 6.708 -18.984 1.00 92.25 348 SER A O 1
ATOM 2833 N N . PHE A 1 349 ? 3.571 6.962 -17.768 1.00 90.00 349 PHE A N 1
ATOM 2834 C CA . PHE A 1 349 ? 2.642 6.833 -18.882 1.00 90.00 349 PHE A CA 1
ATOM 2835 C C . PHE A 1 349 ? 2.362 8.202 -19.490 1.00 90.00 349 PHE A C 1
ATOM 2837 O O . PHE A 1 349 ? 2.157 9.193 -18.785 1.00 90.00 349 PHE A O 1
ATOM 2844 N N . ASN A 1 350 ? 2.306 8.251 -20.818 1.00 78.94 350 ASN A N 1
ATOM 2845 C CA . ASN A 1 350 ? 2.013 9.487 -21.523 1.00 78.94 350 ASN A CA 1
ATOM 2846 C C . ASN A 1 350 ? 0.613 10.025 -21.170 1.00 78.94 350 ASN A C 1
ATOM 2848 O O . ASN A 1 350 ? -0.407 9.340 -21.284 1.00 78.94 350 ASN A O 1
ATOM 2852 N N . GLY A 1 351 ? 0.591 11.304 -20.788 1.00 67.56 351 GLY A N 1
ATOM 2853 C CA . GLY A 1 351 ? -0.594 12.066 -20.398 1.00 67.56 351 GLY A CA 1
ATOM 2854 C C . GLY A 1 351 ? -1.161 11.710 -19.019 1.00 67.56 351 GLY A C 1
ATOM 2855 O O . GLY A 1 351 ? -0.926 10.622 -18.492 1.00 67.56 351 GLY A O 1
ATOM 2856 N N . PRO A 1 352 ? -1.924 12.628 -18.405 1.00 63.19 352 PRO A N 1
ATOM 2857 C CA . PRO A 1 352 ? -2.428 12.446 -17.051 1.00 63.19 352 PRO A CA 1
ATOM 2858 C C . PRO A 1 352 ? -3.450 11.297 -16.972 1.00 63.19 352 PRO A C 1
ATOM 2860 O O . PRO A 1 352 ? -3.983 10.861 -18.002 1.00 63.19 352 PRO A O 1
ATOM 2863 N N . PRO A 1 353 ? -3.729 10.782 -15.763 1.00 63.66 353 PRO A N 1
ATOM 2864 C CA . PRO A 1 353 ? -4.853 9.877 -15.561 1.00 63.66 353 PRO A CA 1
ATOM 2865 C C . PRO A 1 353 ? -6.146 10.553 -16.017 1.00 63.66 353 PRO A C 1
ATOM 2867 O O . PRO A 1 353 ? -6.375 11.733 -15.734 1.00 63.66 353 PRO A O 1
ATOM 2870 N N . LEU A 1 354 ? -6.969 9.819 -16.763 1.00 60.81 354 LEU A N 1
ATOM 2871 C CA . LEU A 1 354 ? -8.293 10.303 -17.135 1.00 60.81 354 LEU A CA 1
ATOM 2872 C C . LEU A 1 354 ? -9.220 10.153 -15.922 1.00 60.81 354 LEU A C 1
ATOM 2874 O O . LEU A 1 354 ? -9.172 9.105 -15.280 1.00 60.81 354 LEU A O 1
ATOM 2878 N N . PRO A 1 355 ? -10.033 11.168 -15.579 1.00 54.75 355 PRO A N 1
ATOM 2879 C CA . PRO A 1 355 ? -10.997 11.033 -14.496 1.00 54.75 355 PRO A CA 1
ATOM 2880 C C . PRO A 1 355 ? -11.992 9.916 -14.830 1.00 54.75 355 PRO A C 1
ATOM 2882 O O . PRO A 1 355 ? -12.558 9.894 -15.922 1.00 54.75 355 PRO A O 1
ATOM 2885 N N . GLU A 1 356 ? -12.209 8.999 -13.888 1.00 50.31 356 GLU A N 1
ATOM 2886 C CA . GLU A 1 356 ? -13.286 8.015 -13.978 1.00 50.31 356 GLU A CA 1
ATOM 2887 C C . GLU A 1 356 ? -14.625 8.752 -13.853 1.00 50.31 356 GLU A C 1
ATOM 2889 O O . GLU A 1 356 ? -14.987 9.224 -12.778 1.00 50.31 356 GLU A O 1
ATOM 2894 N N . LEU A 1 357 ? -15.366 8.890 -14.955 1.00 48.75 357 LEU A N 1
ATOM 2895 C CA . LEU A 1 357 ? -16.707 9.489 -14.926 1.00 48.75 357 LEU A CA 1
ATOM 2896 C C . LEU A 1 357 ? -17.800 8.477 -14.540 1.00 48.75 357 LEU A C 1
ATOM 2898 O O . LEU A 1 357 ? -18.933 8.867 -14.261 1.00 48.75 357 LEU A O 1
ATOM 2902 N N . LYS A 1 358 ? -17.462 7.184 -14.458 1.00 46.41 358 LYS A N 1
ATOM 2903 C CA . LYS A 1 358 ? -18.352 6.113 -13.995 1.00 46.41 358 LYS A CA 1
ATOM 2904 C C . LYS A 1 358 ? -18.021 5.713 -12.565 1.00 46.41 358 LYS A C 1
ATOM 2906 O O . LYS A 1 358 ? -17.368 4.701 -12.357 1.00 46.41 358 LYS A O 1
ATOM 2911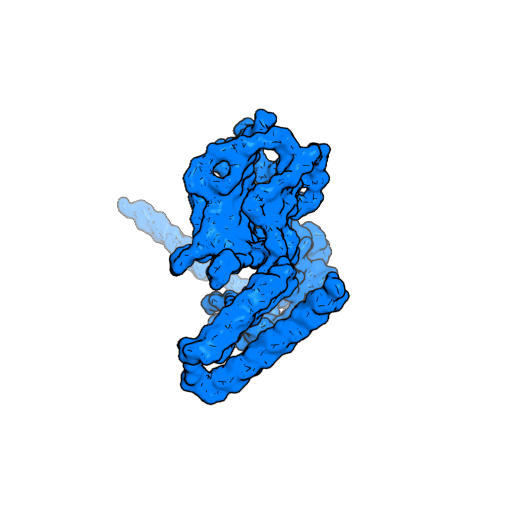 N N . ASN A 1 359 ? -18.484 6.471 -11.579 1.00 41.72 359 ASN A N 1
ATOM 2912 C CA . ASN A 1 359 ? -18.476 5.956 -10.211 1.00 41.72 359 ASN A CA 1
ATOM 2913 C C . ASN A 1 359 ? -19.549 6.599 -9.326 1.00 41.72 359 ASN A C 1
ATOM 2915 O O . ASN A 1 359 ? -19.224 7.167 -8.298 1.00 41.72 359 ASN A O 1
ATOM 2919 N N . GLU A 1 360 ? -20.834 6.483 -9.690 1.00 37.69 360 GLU A N 1
ATOM 2920 C CA . GLU A 1 360 ? -21.921 6.530 -8.697 1.00 37.69 360 GLU A CA 1
ATOM 2921 C C . GLU A 1 360 ? -23.058 5.564 -9.076 1.00 37.69 360 GLU A C 1
ATOM 2923 O O . GLU A 1 360 ? -23.518 5.510 -10.220 1.00 37.69 360 GLU A O 1
ATOM 2928 N N . GLU A 1 361 ? -23.500 4.776 -8.090 1.00 41.69 361 GLU A N 1
ATOM 2929 C CA . GLU A 1 361 ? -24.715 3.969 -8.155 1.00 41.69 361 GL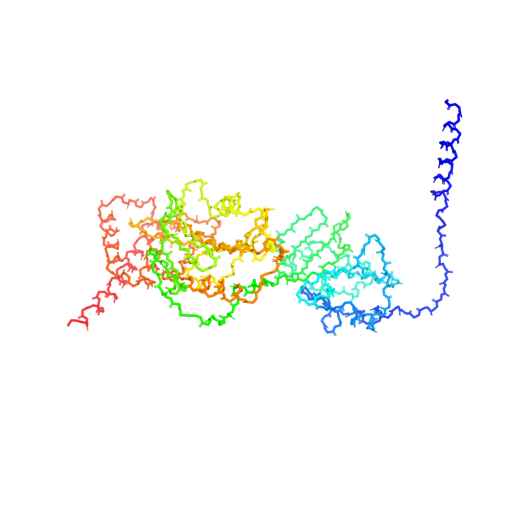U A CA 1
ATOM 2930 C C . GLU A 1 361 ? -25.890 4.865 -8.587 1.00 41.69 361 GLU A C 1
ATOM 2932 O O . GLU A 1 361 ? -26.161 5.897 -7.979 1.00 41.69 361 GLU A O 1
ATOM 2937 N N . THR A 1 362 ? -26.602 4.447 -9.640 1.00 43.44 362 THR A N 1
ATOM 2938 C CA . THR A 1 362 ? -27.717 5.148 -10.311 1.00 43.44 362 THR A CA 1
ATOM 2939 C C . THR A 1 362 ? -27.365 6.421 -11.091 1.00 43.44 362 THR A C 1
ATOM 2941 O O . THR A 1 362 ? -27.872 7.506 -10.811 1.00 43.44 362 THR A O 1
ATOM 2944 N N . LEU A 1 363 ? -26.617 6.263 -12.189 1.00 45.19 363 LEU A N 1
ATOM 2945 C CA . LEU A 1 363 ? -26.698 7.214 -13.302 1.00 45.19 363 LEU A CA 1
ATOM 2946 C C . LEU A 1 363 ? -28.121 7.170 -13.880 1.00 45.19 363 LEU A C 1
ATOM 2948 O O . LEU A 1 363 ? -28.635 6.106 -14.231 1.00 45.19 363 LEU A O 1
ATOM 2952 N N . GLN A 1 364 ? -28.796 8.320 -13.942 1.00 50.47 364 GLN A N 1
ATOM 2953 C CA . GLN A 1 364 ? -30.058 8.408 -14.674 1.00 50.47 364 GLN A CA 1
ATOM 2954 C C . GLN A 1 364 ? -29.777 8.181 -16.174 1.00 50.47 364 GLN A C 1
ATOM 2956 O O . GLN A 1 364 ? -28.685 8.528 -16.628 1.00 50.47 364 GLN A O 1
ATOM 2961 N N . PRO A 1 365 ? -30.728 7.646 -16.971 1.00 50.31 365 PRO A N 1
ATOM 2962 C CA . PRO A 1 365 ? -30.527 7.399 -18.411 1.00 50.31 365 PRO A CA 1
ATOM 2963 C C . PRO A 1 365 ? -30.014 8.631 -19.176 1.00 50.31 365 PRO A C 1
ATOM 2965 O O . PRO A 1 365 ? -29.285 8.532 -20.157 1.00 50.31 365 PRO A O 1
ATOM 2968 N N . GLU A 1 366 ? -30.380 9.808 -18.676 1.00 48.53 366 GLU A N 1
ATOM 2969 C CA . GLU A 1 366 ? -29.984 11.122 -19.168 1.00 48.53 366 GLU A CA 1
ATOM 2970 C C . GLU A 1 366 ? -28.481 11.393 -18.963 1.00 48.53 366 GLU A C 1
ATOM 2972 O O . GLU A 1 366 ? -27.844 11.979 -19.829 1.00 48.53 366 GLU A O 1
ATOM 2977 N N . THR A 1 367 ? -27.878 10.929 -17.864 1.00 46.03 367 THR A N 1
ATOM 2978 C CA . THR A 1 367 ? -26.439 11.083 -17.582 1.00 46.03 367 THR A CA 1
ATOM 2979 C C . THR A 1 367 ? -25.592 10.083 -18.377 1.00 46.03 367 THR A C 1
ATOM 2981 O O . THR A 1 367 ? -24.501 10.431 -18.828 1.00 46.03 367 THR A O 1
ATOM 2984 N N . GLU A 1 368 ? -26.110 8.874 -18.628 1.00 50.59 368 GLU A N 1
ATOM 2985 C CA . GLU A 1 368 ? -25.451 7.870 -19.482 1.00 50.59 368 GLU A CA 1
ATOM 2986 C C . GLU A 1 368 ? -25.281 8.349 -20.932 1.00 50.59 368 GLU A C 1
ATOM 2988 O O . GLU A 1 368 ? -24.280 8.031 -21.571 1.00 50.59 368 GLU A O 1
ATOM 2993 N N . ALA A 1 369 ? -26.224 9.143 -21.450 1.00 52.00 369 ALA A N 1
ATOM 2994 C CA . ALA A 1 369 ? -26.175 9.653 -22.822 1.00 52.00 369 ALA A CA 1
ATOM 2995 C C . ALA A 1 369 ? -25.094 10.733 -23.040 1.00 52.00 369 ALA A C 1
ATOM 2997 O O . ALA A 1 369 ? -24.581 10.881 -24.150 1.00 52.00 369 ALA A O 1
ATOM 2998 N N . ILE A 1 370 ? -24.743 11.488 -21.993 1.00 50.91 370 ILE A N 1
ATOM 2999 C CA . ILE A 1 370 ? -23.830 12.644 -22.074 1.00 50.91 370 ILE A CA 1
ATOM 3000 C C . ILE A 1 370 ? -22.391 12.250 -21.725 1.00 50.91 370 ILE A C 1
ATOM 3002 O O . ILE A 1 370 ? -21.445 12.854 -22.241 1.00 50.91 370 ILE A O 1
ATOM 3006 N N . LEU A 1 371 ? -22.225 11.219 -20.889 1.00 54.06 371 LEU A N 1
ATOM 3007 C CA . LEU A 1 371 ? -20.930 10.735 -20.406 1.00 54.06 371 LEU A CA 1
ATOM 3008 C C . LEU A 1 371 ? -19.885 10.570 -21.528 1.00 54.06 371 LEU A C 1
ATOM 3010 O O . LEU A 1 371 ? -18.821 11.175 -21.408 1.00 54.06 371 LEU A O 1
ATOM 3014 N N . PRO A 1 372 ? -20.186 9.888 -22.656 1.00 55.38 372 PRO A N 1
ATOM 3015 C CA . PRO A 1 372 ? -19.199 9.667 -23.717 1.00 55.38 372 PRO A CA 1
ATOM 3016 C C . PRO A 1 372 ? -18.702 10.968 -24.365 1.00 55.38 372 PRO A C 1
ATOM 3018 O O . PRO A 1 372 ? -17.546 11.079 -24.766 1.00 55.38 372 PRO A O 1
ATOM 3021 N N . THR A 1 373 ? -19.569 11.983 -24.452 1.00 56.00 373 THR A N 1
ATOM 3022 C CA . THR A 1 373 ? -19.227 13.283 -25.046 1.00 56.00 373 THR A CA 1
ATOM 3023 C C . THR A 1 373 ? -18.387 14.130 -24.092 1.00 56.00 373 THR A C 1
ATOM 3025 O O . THR A 1 373 ? -17.415 14.750 -24.522 1.00 56.00 373 THR A O 1
ATOM 3028 N N . LEU A 1 374 ? -18.712 14.134 -22.794 1.00 55.31 374 LEU A N 1
ATOM 3029 C CA . LEU A 1 374 ? -17.900 14.808 -21.775 1.00 55.31 374 LEU A CA 1
ATOM 3030 C C . LEU A 1 374 ? -16.518 14.161 -21.638 1.00 55.31 374 LEU A C 1
ATOM 3032 O O . LEU A 1 374 ? -15.520 14.876 -21.554 1.00 55.31 374 LEU A O 1
ATOM 3036 N N . GLU A 1 375 ? -16.449 12.832 -21.691 1.00 56.97 375 GLU A N 1
ATOM 3037 C CA . GLU A 1 375 ? -15.193 12.077 -21.720 1.00 56.97 375 GLU A CA 1
ATOM 3038 C C . GLU A 1 375 ? -14.333 12.480 -22.924 1.00 56.97 375 GLU A C 1
ATOM 3040 O O . GLU A 1 375 ? -13.178 12.864 -22.742 1.00 56.97 375 GLU A O 1
ATOM 3045 N N . ALA A 1 376 ? -14.902 12.504 -24.136 1.00 55.31 376 ALA A N 1
ATOM 3046 C CA . ALA A 1 376 ? -14.186 12.908 -25.348 1.00 55.31 376 ALA A CA 1
ATOM 3047 C C . ALA A 1 376 ? -13.631 14.344 -25.264 1.00 55.31 376 ALA A C 1
ATOM 3049 O O . ALA A 1 376 ? -12.493 14.601 -25.671 1.00 55.31 376 ALA A O 1
ATOM 3050 N N . ILE A 1 377 ? -14.400 15.279 -24.692 1.00 57.38 377 ILE A N 1
ATOM 3051 C CA . ILE A 1 377 ? -13.964 16.665 -24.464 1.00 57.38 377 ILE A CA 1
ATOM 3052 C C . ILE A 1 377 ? -12.801 16.717 -23.463 1.00 57.38 377 ILE A C 1
ATOM 3054 O O . ILE A 1 377 ? -11.804 17.396 -23.722 1.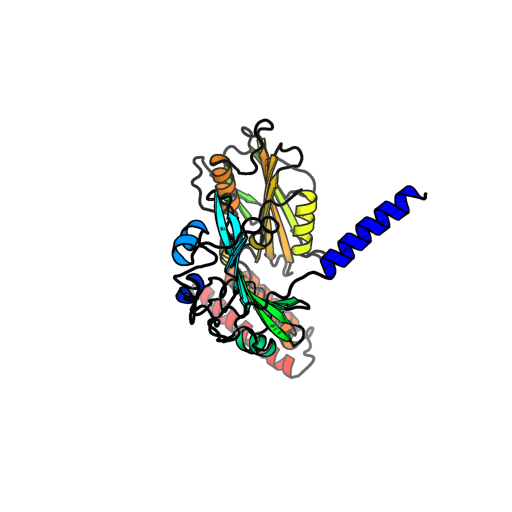00 57.38 377 ILE A O 1
ATOM 3058 N N . ILE A 1 378 ? -12.899 15.993 -22.341 1.00 54.66 378 ILE A N 1
ATOM 3059 C CA . ILE A 1 378 ? -11.843 15.933 -21.320 1.00 54.66 378 ILE A CA 1
ATOM 3060 C C . ILE A 1 378 ? -10.562 15.352 -21.922 1.00 54.66 378 ILE A C 1
ATOM 3062 O O . ILE A 1 378 ? -9.500 15.958 -21.788 1.00 54.66 378 ILE A O 1
ATOM 3066 N N . THR A 1 379 ? -10.646 14.229 -22.637 1.00 51.41 379 THR A N 1
ATOM 3067 C CA . THR A 1 379 ? -9.496 13.579 -23.276 1.00 51.41 379 THR A CA 1
ATOM 3068 C C . THR A 1 379 ? -8.821 14.500 -24.289 1.00 51.41 379 THR A C 1
ATOM 3070 O O . THR A 1 379 ? -7.606 14.685 -24.237 1.00 51.41 379 THR A O 1
ATOM 3073 N N . ALA A 1 380 ? -9.579 15.144 -25.173 1.00 53.56 380 ALA A N 1
ATOM 3074 C CA . ALA A 1 380 ? -9.004 16.057 -26.153 1.00 53.56 380 ALA A CA 1
ATOM 3075 C C . ALA A 1 380 ? -8.336 17.285 -25.521 1.00 53.56 380 ALA A C 1
ATOM 3077 O O . ALA A 1 380 ? -7.257 17.698 -25.954 1.00 53.56 380 ALA A O 1
ATOM 3078 N N . ALA A 1 381 ? -8.945 17.852 -24.475 1.00 54.78 381 ALA A N 1
ATOM 3079 C CA . ALA A 1 381 ? -8.358 18.957 -23.724 1.00 54.78 381 ALA A CA 1
ATOM 3080 C C . ALA A 1 381 ? -7.055 18.534 -23.025 1.00 54.78 381 ALA A C 1
ATOM 3082 O O . ALA A 1 381 ? -6.074 19.281 -23.017 1.00 54.78 381 ALA A O 1
ATOM 3083 N N . VAL A 1 382 ? -7.033 17.316 -22.482 1.00 48.94 382 VAL A N 1
ATOM 3084 C CA . VAL A 1 382 ? -5.897 16.721 -21.776 1.00 48.94 382 VAL A CA 1
ATOM 3085 C C . VAL A 1 382 ? -4.726 16.407 -22.717 1.00 48.94 382 VAL A C 1
ATOM 3087 O O . VAL A 1 382 ? -3.585 16.758 -22.414 1.00 48.94 382 VAL A O 1
ATOM 3090 N N . PHE A 1 383 ? -4.991 15.779 -23.863 1.00 50.19 383 PHE A N 1
ATOM 3091 C CA . PHE A 1 383 ? -3.963 15.324 -24.807 1.00 50.19 383 PHE A CA 1
ATOM 3092 C C . PHE A 1 383 ? -3.665 16.324 -25.933 1.00 50.19 383 PHE A C 1
ATOM 3094 O O . PHE A 1 383 ? -2.817 16.060 -26.781 1.00 50.19 383 PHE A O 1
ATOM 3101 N N . ARG A 1 384 ? -4.320 17.494 -25.925 1.00 50.00 384 ARG A N 1
ATOM 3102 C CA . ARG A 1 384 ? -4.215 18.536 -26.964 1.00 50.00 384 ARG A CA 1
ATOM 3103 C C . ARG A 1 384 ? -4.558 18.035 -28.374 1.00 50.00 384 ARG A C 1
ATOM 3105 O O . ARG A 1 384 ? -4.097 18.616 -29.356 1.00 50.00 384 ARG A O 1
ATOM 3112 N N . ASP A 1 385 ? -5.389 17.000 -28.479 1.00 55.75 385 ASP A N 1
ATOM 3113 C CA . ASP A 1 385 ? -5.858 16.449 -29.754 1.00 55.75 385 ASP A CA 1
ATOM 3114 C C . ASP A 1 385 ? -7.106 17.198 -30.246 1.00 55.75 385 ASP A C 1
ATOM 3116 O O . ASP A 1 385 ? -8.238 16.709 -30.232 1.00 55.75 385 ASP A O 1
ATOM 3120 N N . LEU A 1 386 ? -6.892 18.457 -30.629 1.00 53.31 386 LEU A N 1
ATOM 3121 C CA . LEU A 1 386 ? -7.958 19.340 -31.102 1.00 53.31 386 LEU A CA 1
ATOM 3122 C C . LEU A 1 386 ? -8.545 18.872 -32.438 1.00 53.31 386 LEU A C 1
ATOM 3124 O O . LEU A 1 386 ? -9.733 19.081 -32.680 1.00 53.31 386 LEU A O 1
ATOM 3128 N N . GLU A 1 387 ? -7.747 18.232 -33.294 1.00 50.38 387 GLU A N 1
ATOM 3129 C CA . GLU A 1 387 ? -8.213 17.713 -34.584 1.00 50.38 387 GLU A CA 1
ATOM 3130 C C . GLU A 1 387 ? -9.111 16.485 -34.392 1.00 50.38 387 GLU A C 1
ATOM 3132 O O . GLU A 1 387 ? -10.189 16.427 -34.992 1.00 50.38 387 GLU A O 1
ATOM 3137 N N . GLY A 1 388 ? -8.731 15.562 -33.498 1.00 52.38 388 GLY A N 1
ATOM 3138 C CA . GLY A 1 388 ? -9.556 14.421 -33.101 1.00 52.38 388 GLY A CA 1
ATOM 3139 C C . GLY A 1 388 ? -10.882 14.846 -32.468 1.00 52.38 388 GLY A C 1
ATOM 3140 O O . GLY A 1 388 ? -11.938 14.334 -32.847 1.00 52.38 388 GLY A O 1
ATOM 3141 N N . LEU A 1 389 ? -10.862 15.863 -31.596 1.00 53.84 389 LEU A N 1
ATOM 3142 C CA . LEU A 1 389 ? -12.084 16.436 -31.019 1.00 53.84 389 LEU A CA 1
ATOM 3143 C C . LEU A 1 389 ? -13.002 17.035 -32.081 1.00 53.84 389 LEU A C 1
ATOM 3145 O O . LEU A 1 389 ? -14.199 16.759 -32.089 1.00 53.84 389 LEU A O 1
ATOM 3149 N N . CYS A 1 390 ? -12.456 17.844 -32.992 1.00 52.81 390 CYS A N 1
ATOM 3150 C CA . CYS A 1 390 ? -13.243 18.446 -34.065 1.00 52.81 390 CYS A CA 1
ATOM 3151 C C . CYS A 1 390 ? -13.889 17.371 -34.949 1.00 52.81 390 CYS A C 1
ATOM 3153 O O . CYS A 1 390 ? -15.060 17.497 -35.305 1.00 52.81 390 CYS A O 1
ATOM 3155 N N . ALA A 1 391 ? -13.156 16.303 -35.279 1.00 55.47 391 ALA A N 1
ATOM 3156 C CA . ALA A 1 391 ? -13.672 15.192 -36.072 1.00 55.47 391 ALA A CA 1
ATOM 3157 C C . ALA A 1 391 ? -14.804 14.438 -35.352 1.00 55.47 391 ALA A C 1
ATOM 3159 O O . ALA A 1 391 ? -15.846 14.197 -35.961 1.00 55.47 391 ALA A O 1
ATOM 3160 N N . TYR A 1 392 ? -14.636 14.134 -34.060 1.00 59.03 392 TYR A N 1
ATOM 3161 C CA . TYR A 1 392 ? -15.670 13.501 -33.234 1.00 59.03 392 TYR A CA 1
ATOM 3162 C C . TYR A 1 392 ? -16.938 14.360 -33.151 1.00 59.03 392 TYR A C 1
ATOM 3164 O O . TYR A 1 392 ? -18.034 13.880 -33.434 1.00 59.03 392 TYR A O 1
ATOM 3172 N N . LEU A 1 393 ? -16.799 15.654 -32.842 1.00 56.62 393 LEU A N 1
ATOM 3173 C CA . LEU A 1 393 ? -17.935 16.574 -32.723 1.00 56.62 393 LEU A CA 1
ATOM 3174 C C . LEU A 1 393 ? -18.675 16.767 -34.059 1.00 56.62 393 LEU A C 1
ATOM 3176 O O . LEU A 1 393 ? -19.900 16.903 -34.078 1.00 56.62 393 LEU A O 1
ATOM 3180 N N . LEU A 1 394 ? -17.954 16.761 -35.188 1.00 57.22 394 LEU A N 1
ATOM 3181 C CA . LEU A 1 394 ? -18.551 16.812 -36.526 1.00 57.22 394 LEU A CA 1
ATOM 3182 C C . LEU A 1 394 ? -19.319 15.531 -36.868 1.00 57.22 394 LEU A C 1
ATOM 3184 O O . LEU A 1 394 ? -20.405 15.616 -37.443 1.00 57.22 394 LEU A O 1
ATOM 3188 N N . ASP A 1 395 ? -18.782 14.363 -36.517 1.00 59.69 395 ASP A N 1
ATOM 3189 C CA . ASP A 1 395 ? -19.433 13.077 -36.776 1.00 59.69 395 ASP A CA 1
ATOM 3190 C C . ASP A 1 395 ? -20.653 12.852 -35.874 1.00 59.69 395 ASP A C 1
ATOM 3192 O O . ASP A 1 395 ? -21.701 12.409 -36.347 1.00 59.69 395 ASP A O 1
ATOM 3196 N N . PHE A 1 396 ? -20.563 13.256 -34.604 1.00 58.66 396 PHE A N 1
ATOM 3197 C CA . PHE A 1 396 ? -21.681 13.253 -33.663 1.00 58.66 396 PHE A CA 1
ATOM 3198 C C . PHE A 1 396 ? -22.831 14.133 -34.166 1.00 58.66 396 PHE A C 1
ATOM 3200 O O . PHE A 1 396 ? -23.969 13.675 -34.284 1.00 58.66 396 PHE A O 1
ATOM 3207 N N . LYS A 1 397 ? -22.521 15.374 -34.568 1.00 58.88 397 LYS A N 1
ATOM 3208 C CA . LYS A 1 397 ? -23.502 16.295 -35.153 1.00 58.88 397 LYS A CA 1
ATOM 3209 C C . LYS A 1 397 ? -24.135 15.730 -36.425 1.00 58.88 397 LYS A C 1
ATOM 3211 O O . LYS A 1 397 ? -25.348 15.799 -36.581 1.00 58.88 397 LYS A O 1
ATOM 3216 N N . ARG A 1 398 ? -23.332 15.142 -37.317 1.00 59.22 398 ARG A N 1
ATOM 3217 C CA . ARG A 1 398 ? -23.825 14.512 -38.549 1.00 59.22 398 ARG A CA 1
ATOM 3218 C C . ARG A 1 398 ? -24.773 13.349 -38.252 1.00 59.22 398 ARG A C 1
ATOM 3220 O O . ARG A 1 398 ? -25.844 13.280 -38.841 1.00 59.22 398 ARG A O 1
ATOM 3227 N N . THR A 1 399 ? -24.405 12.473 -37.322 1.00 58.72 399 THR A N 1
ATOM 3228 C CA . THR A 1 399 ? -25.215 11.311 -36.918 1.00 58.72 399 THR A CA 1
ATOM 3229 C C . THR A 1 399 ? -26.554 11.735 -36.304 1.00 58.72 399 THR A C 1
ATOM 3231 O O . THR A 1 399 ? -27.574 11.070 -36.508 1.00 58.72 399 THR A O 1
ATOM 3234 N N . TYR A 1 400 ? -26.567 12.864 -35.591 1.00 56.34 400 TYR A N 1
ATOM 3235 C CA . TYR A 1 400 ? -27.788 13.464 -35.066 1.00 56.34 400 TYR A CA 1
ATOM 3236 C C . TYR A 1 400 ? -28.659 14.114 -36.151 1.00 56.34 400 TYR A C 1
ATOM 3238 O O . TYR A 1 400 ? -29.843 13.791 -36.256 1.00 56.34 400 TYR A O 1
ATOM 3246 N N . ASP A 1 401 ? -28.075 14.968 -36.999 1.00 58.00 401 ASP A N 1
ATOM 3247 C CA . ASP A 1 401 ? -28.775 15.636 -38.108 1.00 58.00 401 ASP A CA 1
ATOM 3248 C C . ASP A 1 401 ? -29.376 14.609 -39.100 1.00 58.00 401 ASP A C 1
ATOM 3250 O O . ASP A 1 401 ? -30.425 14.851 -39.702 1.00 58.00 401 ASP A O 1
ATOM 3254 N N . GLU A 1 402 ? -28.751 13.431 -39.237 1.00 58.22 402 GLU A N 1
ATOM 3255 C CA . GLU A 1 402 ? -29.223 12.291 -40.041 1.00 58.22 402 GLU A CA 1
ATOM 3256 C C . GLU A 1 402 ? -30.321 11.435 -39.352 1.00 58.22 402 GLU A C 1
ATOM 3258 O O . GLU A 1 402 ? -30.761 10.430 -39.911 1.00 58.22 402 GLU A O 1
ATOM 3263 N N . GLN A 1 403 ? -30.832 11.850 -38.184 1.00 51.06 403 GLN A N 1
ATOM 3264 C CA . GLN A 1 403 ? -31.943 11.238 -37.423 1.00 51.06 403 GLN A CA 1
ATOM 3265 C C . GLN A 1 403 ? -31.734 9.791 -36.931 1.00 51.06 403 GLN A C 1
ATOM 3267 O O . GLN A 1 403 ? -32.700 9.128 -36.544 1.00 51.06 403 GLN A O 1
ATOM 3272 N N . ILE A 1 404 ? -30.499 9.280 -36.886 1.00 51.06 404 ILE A N 1
ATOM 3273 C CA . ILE A 1 404 ? -30.235 7.913 -36.391 1.00 51.06 404 ILE A CA 1
ATOM 3274 C C . ILE A 1 404 ? -30.373 7.837 -34.856 1.00 51.06 404 ILE A C 1
ATOM 3276 O O . ILE A 1 404 ? -30.722 6.788 -34.312 1.00 51.06 404 ILE A O 1
ATOM 3280 N N . ILE A 1 405 ? -30.192 8.961 -34.159 1.00 49.75 405 ILE A N 1
ATOM 3281 C CA . ILE A 1 405 ? -30.444 9.109 -32.722 1.00 49.75 405 ILE A CA 1
ATOM 3282 C C . ILE A 1 405 ? -31.748 9.897 -32.565 1.00 49.75 405 ILE A C 1
ATOM 3284 O O . ILE A 1 405 ? -31.744 11.122 -32.515 1.00 49.75 405 ILE A O 1
ATOM 3288 N N . THR A 1 406 ? -32.891 9.211 -32.564 1.00 52.34 406 THR A N 1
ATOM 3289 C CA . THR A 1 406 ? -34.180 9.859 -32.280 1.00 52.34 406 THR A CA 1
ATOM 3290 C C . THR A 1 406 ? -34.356 9.965 -30.759 1.00 52.34 406 THR A C 1
ATOM 3292 O O . THR A 1 406 ? -34.353 8.913 -30.107 1.00 52.34 406 THR A O 1
ATOM 3295 N N . PRO A 1 407 ? -34.523 11.170 -30.177 1.00 50.25 407 PRO A N 1
ATOM 3296 C CA . PRO A 1 407 ? -34.796 11.317 -28.749 1.00 50.25 407 PRO A CA 1
ATOM 3297 C C . PRO A 1 407 ? -36.065 10.543 -28.375 1.00 50.25 407 PRO A C 1
ATOM 3299 O O . PRO A 1 407 ? -37.096 10.637 -29.045 1.00 50.25 407 PRO A O 1
ATOM 3302 N N . ARG A 1 408 ? -36.002 9.743 -27.314 1.00 50.53 408 ARG A N 1
ATOM 3303 C CA . ARG A 1 408 ? -37.119 8.941 -26.796 1.00 50.53 408 ARG A CA 1
ATOM 3304 C C . ARG A 1 408 ? -38.052 9.756 -25.903 1.00 50.53 408 ARG A C 1
ATOM 3306 O O . ARG A 1 408 ? -39.142 9.280 -25.579 1.00 50.53 408 ARG A O 1
ATOM 3313 N N . SER A 1 409 ? -37.658 10.970 -25.513 1.00 50.03 409 SER A N 1
ATOM 3314 C CA . SER A 1 409 ? -38.475 11.893 -24.722 1.00 50.03 409 SER A CA 1
ATOM 3315 C C . SER A 1 409 ? -38.182 13.364 -25.047 1.00 50.03 409 SER A C 1
ATOM 3317 O O . SER A 1 409 ? -37.121 13.702 -25.562 1.00 50.03 409 SER A O 1
ATOM 3319 N N . SER A 1 410 ? -39.111 14.256 -24.693 1.00 52.75 410 SER A N 1
ATOM 3320 C CA . SER A 1 410 ? -38.939 15.711 -24.832 1.00 52.75 410 SER A CA 1
ATOM 3321 C C . SER A 1 410 ? -37.847 16.293 -23.923 1.00 52.75 410 SER A C 1
ATOM 3323 O O . SER A 1 410 ? -37.357 17.384 -24.186 1.00 52.75 410 SER A O 1
ATOM 3325 N N . ASN A 1 411 ? -37.478 15.585 -22.848 1.00 48.69 411 ASN A N 1
ATOM 3326 C CA . ASN A 1 411 ? -36.336 15.953 -22.005 1.00 48.69 411 ASN A CA 1
ATOM 3327 C C . ASN A 1 411 ? -35.011 15.628 -22.702 1.00 48.69 411 ASN A C 1
ATOM 3329 O O . ASN A 1 411 ? -34.099 16.447 -22.677 1.00 48.69 411 ASN A O 1
ATOM 3333 N N . GLU A 1 412 ? -34.921 14.466 -23.359 1.00 48.00 412 GLU A N 1
ATOM 3334 C CA . GLU A 1 412 ? -33.736 14.088 -24.139 1.00 48.00 412 GLU A CA 1
ATOM 3335 C C . GLU A 1 412 ? -33.490 15.068 -25.291 1.00 48.00 412 GLU A C 1
ATOM 3337 O O . GLU A 1 412 ? -32.346 15.403 -25.557 1.00 48.00 412 GLU A O 1
ATOM 3342 N N . GLU A 1 413 ? -34.545 15.578 -25.932 1.00 55.78 413 GLU A N 1
ATOM 3343 C CA . GLU A 1 413 ? -34.437 16.576 -27.005 1.00 55.78 413 GLU A CA 1
ATOM 3344 C C . GLU A 1 413 ? -33.822 17.900 -26.506 1.00 55.78 413 GLU A C 1
ATOM 3346 O O . GLU A 1 413 ? -32.896 18.414 -27.128 1.00 55.78 413 GLU A O 1
ATOM 3351 N N . GLY A 1 414 ? -34.254 18.400 -25.339 1.00 52.16 414 GLY A N 1
ATOM 3352 C CA . GLY A 1 414 ? -33.701 19.624 -24.740 1.00 52.16 414 GLY A CA 1
ATOM 3353 C C . GLY A 1 414 ? -32.255 19.475 -24.253 1.00 52.16 414 GLY A C 1
ATOM 3354 O O . GLY A 1 414 ? -31.441 20.374 -24.445 1.00 52.16 414 GLY A O 1
ATOM 3355 N N . ILE A 1 415 ? -31.911 18.320 -23.681 1.00 50.94 415 ILE A N 1
ATOM 3356 C CA . ILE A 1 415 ? -30.536 17.996 -23.273 1.00 50.94 415 ILE A CA 1
ATOM 3357 C C . ILE A 1 415 ? -29.620 17.908 -24.496 1.00 50.94 415 ILE A C 1
ATOM 3359 O O . ILE A 1 415 ? -28.479 18.366 -24.466 1.00 50.94 415 ILE A O 1
ATOM 3363 N N . LEU A 1 416 ? -30.105 17.324 -25.590 1.00 54.38 416 LEU A N 1
ATOM 3364 C CA . LEU A 1 416 ? -29.294 17.164 -26.784 1.00 54.38 416 LEU A CA 1
ATOM 3365 C C . LEU A 1 416 ? -29.079 18.487 -27.529 1.00 54.38 416 LEU A C 1
ATOM 3367 O O . LEU A 1 416 ? -27.995 18.706 -28.069 1.00 54.38 416 LEU A O 1
ATOM 3371 N N . GLU A 1 417 ? -30.065 19.390 -27.511 1.00 57.94 417 GLU A N 1
ATOM 3372 C CA . GLU A 1 417 ? -29.874 20.783 -27.934 1.00 57.94 417 GLU A CA 1
ATOM 3373 C C . GLU A 1 417 ? -28.782 21.473 -27.103 1.00 57.94 417 GLU A C 1
ATOM 3375 O O . GLU A 1 417 ? -27.899 22.112 -27.672 1.00 57.94 417 GLU A O 1
ATOM 3380 N N . GLU A 1 418 ? -28.766 21.270 -25.783 1.00 53.72 418 GLU A N 1
ATOM 3381 C CA . GLU A 1 418 ? -27.752 21.840 -24.888 1.00 53.72 418 GLU A CA 1
ATOM 3382 C C . GLU A 1 418 ? -26.344 21.276 -25.175 1.00 53.72 418 GLU A C 1
ATOM 3384 O O . GLU A 1 418 ? -25.371 22.028 -25.241 1.00 53.72 418 GLU A O 1
ATOM 3389 N N . ILE A 1 419 ? -26.222 19.974 -25.463 1.00 53.59 419 ILE A N 1
ATOM 3390 C CA . ILE A 1 419 ? -24.960 19.349 -25.909 1.00 53.59 419 ILE A CA 1
ATOM 3391 C C . ILE A 1 419 ? -24.498 19.924 -27.249 1.00 53.59 419 ILE A C 1
ATOM 3393 O O . ILE A 1 419 ? -23.300 20.146 -27.439 1.00 53.59 419 ILE A O 1
ATOM 3397 N N . LEU A 1 420 ? -25.412 20.152 -28.194 1.00 57.41 420 LEU A N 1
ATOM 3398 C CA . LEU A 1 420 ? -25.085 20.728 -29.499 1.00 57.41 420 LEU A CA 1
ATOM 3399 C C . LEU A 1 420 ? -24.657 22.189 -29.383 1.00 57.41 420 LEU A C 1
ATOM 3401 O O . LEU A 1 420 ? -23.735 22.599 -30.091 1.00 57.41 420 LEU A O 1
ATOM 3405 N N . ASP A 1 421 ? -25.271 22.948 -28.479 1.00 58.28 421 ASP A N 1
ATOM 3406 C CA . ASP A 1 421 ? -24.877 24.319 -28.174 1.00 58.28 421 ASP A CA 1
ATOM 3407 C C . ASP A 1 421 ? -23.500 24.366 -27.500 1.00 58.28 421 ASP A C 1
ATOM 3409 O O . ASP A 1 421 ? -22.633 25.102 -27.971 1.00 58.28 421 ASP A O 1
ATOM 3413 N N . ILE A 1 422 ? -23.229 23.503 -26.511 1.00 53.78 422 ILE A N 1
ATOM 3414 C CA . ILE A 1 422 ? -21.895 23.355 -25.897 1.00 53.78 422 ILE A CA 1
ATOM 3415 C C . ILE A 1 422 ? -20.861 22.940 -26.954 1.00 53.78 422 ILE A C 1
ATOM 3417 O O . ILE A 1 422 ? -19.782 23.520 -27.053 1.00 53.78 422 ILE A O 1
ATOM 3421 N N . THR A 1 423 ? -21.201 21.970 -27.802 1.00 52.56 423 THR A N 1
ATOM 3422 C CA . THR A 1 423 ? -20.357 21.496 -28.909 1.00 52.56 423 THR A CA 1
ATOM 3423 C C . THR A 1 423 ? -20.042 22.617 -29.897 1.00 52.56 423 THR A C 1
ATOM 3425 O O . THR A 1 423 ? -18.916 22.728 -30.390 1.00 52.56 423 THR A O 1
ATOM 3428 N N . LYS A 1 424 ? -21.032 23.457 -30.206 1.00 57.53 424 LYS A N 1
ATOM 3429 C CA . LYS A 1 424 ? -20.884 24.613 -31.086 1.00 57.53 424 LYS A CA 1
ATOM 3430 C C . LYS A 1 424 ? -20.027 25.696 -30.436 1.00 57.53 424 LYS A C 1
ATOM 3432 O O . LYS A 1 424 ? -19.147 26.218 -31.110 1.00 57.53 424 LYS A O 1
ATOM 3437 N N . GLU A 1 425 ? -20.225 25.988 -29.155 1.00 56.16 425 GLU A N 1
ATOM 3438 C CA . GLU A 1 425 ? -19.441 26.970 -28.402 1.00 56.16 425 GLU A CA 1
ATOM 3439 C C . GLU A 1 425 ? -17.971 26.539 -28.270 1.00 56.16 425 GLU A C 1
ATOM 3441 O O . GLU A 1 425 ? -17.064 27.342 -28.500 1.00 56.16 425 GLU A O 1
ATOM 3446 N N . ILE A 1 426 ? -17.718 25.249 -28.023 1.00 52.88 426 ILE A N 1
ATOM 3447 C CA . ILE A 1 426 ? -16.385 24.634 -28.076 1.00 52.88 426 ILE A CA 1
ATOM 3448 C C . ILE A 1 426 ? -15.791 24.805 -29.483 1.00 52.88 426 ILE A C 1
ATOM 3450 O O . ILE A 1 426 ? -14.697 25.354 -29.625 1.00 52.88 426 ILE A O 1
ATOM 3454 N N . ASN A 1 427 ? -16.519 24.430 -30.541 1.00 51.38 427 ASN A N 1
ATOM 3455 C CA . ASN A 1 427 ? -16.057 24.597 -31.924 1.00 51.38 427 ASN A CA 1
ATOM 3456 C C . ASN A 1 427 ? -15.729 26.058 -32.270 1.00 51.38 427 ASN A C 1
ATOM 3458 O O . ASN A 1 427 ? -14.696 26.328 -32.877 1.00 51.38 427 ASN A O 1
ATOM 3462 N N . GLU A 1 428 ? -16.577 27.012 -31.889 1.00 57.12 428 GLU A N 1
ATOM 3463 C CA . GLU A 1 428 ? -16.373 28.441 -32.146 1.00 57.12 428 GLU A CA 1
ATOM 3464 C C . GLU A 1 428 ? -15.170 28.990 -31.365 1.00 57.12 428 GLU A C 1
ATOM 3466 O O . GLU A 1 428 ? -14.370 29.752 -31.919 1.00 57.12 428 GLU A O 1
ATOM 3471 N N . THR A 1 429 ? -14.980 28.540 -30.124 1.00 54.28 429 THR A N 1
ATOM 3472 C CA . THR A 1 429 ? -13.853 28.926 -29.265 1.00 54.28 429 THR A CA 1
ATOM 3473 C C . THR A 1 429 ? -12.517 28.403 -29.804 1.00 54.28 429 THR A C 1
ATOM 3475 O O . THR A 1 429 ? -11.541 29.158 -29.875 1.00 54.28 429 THR A O 1
ATOM 3478 N N . PHE A 1 430 ? -12.465 27.144 -30.251 1.00 51.16 430 PHE A N 1
ATOM 3479 C CA . PHE A 1 430 ? -11.235 26.510 -30.742 1.00 51.16 430 PHE A CA 1
ATOM 3480 C C . PHE A 1 430 ? -10.928 26.832 -32.220 1.00 51.16 430 PHE A C 1
ATOM 3482 O O . PHE A 1 430 ? -9.789 27.151 -32.558 1.00 51.16 430 PHE A O 1
ATOM 3489 N N . MET A 1 431 ? -11.920 26.879 -33.117 1.00 46.09 431 MET A N 1
ATOM 3490 C CA . MET A 1 431 ? -11.706 27.282 -34.523 1.00 46.09 431 MET A CA 1
ATOM 3491 C C . MET A 1 431 ? -11.478 28.795 -34.676 1.00 46.09 431 MET A C 1
ATOM 3493 O O . MET A 1 431 ? -10.799 29.236 -35.610 1.00 46.09 431 MET A O 1
ATOM 3497 N N . GLY A 1 432 ? -12.011 29.609 -33.758 1.00 46.94 432 GLY A N 1
ATOM 3498 C CA . GLY A 1 432 ? -11.743 31.048 -33.694 1.00 46.94 432 GLY A CA 1
ATOM 3499 C C . GLY A 1 432 ? -10.298 31.378 -33.303 1.00 46.94 432 GLY A C 1
ATOM 3500 O O . GLY A 1 432 ? -9.750 32.382 -33.758 1.00 46.94 432 GLY A O 1
ATOM 3501 N N . SER A 1 433 ? -9.648 30.515 -32.519 1.00 40.34 433 SER A N 1
ATOM 3502 C CA . SER A 1 433 ? -8.247 30.673 -32.115 1.00 40.34 433 SER A CA 1
ATOM 3503 C C . SER A 1 433 ? -7.255 30.161 -33.173 1.00 40.34 433 SER A C 1
ATOM 3505 O O . SER A 1 433 ? -6.194 30.761 -33.330 1.00 40.34 433 SER A O 1
ATOM 3507 N N . VAL A 1 434 ? -7.627 29.175 -34.001 1.00 35.84 434 VAL A N 1
ATOM 3508 C CA . VAL A 1 434 ? -6.821 28.732 -35.163 1.00 35.84 434 VAL A CA 1
ATOM 3509 C C . VAL A 1 434 ? -6.766 29.793 -36.275 1.00 35.84 434 VAL A C 1
ATOM 3511 O O . VAL A 1 434 ? -5.722 29.986 -36.896 1.00 35.84 434 VAL A O 1
ATOM 3514 N N . LYS A 1 435 ? -7.840 30.567 -36.494 1.00 33.78 435 LYS A N 1
ATOM 3515 C CA . LYS A 1 435 ? -7.843 31.666 -37.486 1.00 33.78 435 LYS A CA 1
ATOM 3516 C C . LYS A 1 435 ? -6.960 32.866 -37.123 1.00 33.78 435 LYS A C 1
ATOM 3518 O O . LYS A 1 435 ? -6.682 33.670 -38.004 1.00 33.78 435 LYS A O 1
ATOM 3523 N N . ASN A 1 436 ? -6.520 32.989 -35.871 1.00 34.44 436 ASN A N 1
ATOM 3524 C CA . ASN A 1 436 ? -5.624 34.062 -35.422 1.00 34.44 436 ASN A CA 1
ATOM 3525 C C . ASN A 1 436 ? -4.142 33.636 -35.371 1.00 34.44 436 ASN A C 1
ATOM 3527 O O . ASN A 1 436 ? -3.308 34.408 -34.899 1.00 34.44 436 ASN A O 1
ATOM 3531 N N . ILE A 1 437 ? -3.812 32.425 -35.839 1.00 36.25 437 ILE A N 1
ATOM 3532 C CA . ILE A 1 437 ? -2.442 31.876 -35.891 1.00 36.25 437 ILE A CA 1
ATOM 3533 C C . ILE A 1 437 ? -1.986 31.627 -37.352 1.00 36.25 437 ILE A C 1
ATOM 3535 O O . ILE A 1 437 ? -0.914 31.072 -37.583 1.00 36.25 437 ILE A O 1
ATOM 3539 N N . VAL A 1 438 ? -2.745 32.094 -38.355 1.00 31.75 438 VAL A N 1
ATOM 3540 C CA . VAL A 1 438 ? -2.320 32.109 -39.772 1.00 31.75 438 VAL A CA 1
ATOM 3541 C C . VAL A 1 438 ? -2.027 33.523 -40.245 1.00 31.75 438 VAL A C 1
ATOM 3543 O O . VAL A 1 438 ? -2.905 34.395 -40.054 1.00 31.75 438 VAL A O 1
#

Foldseek 3Di:
DVVVVVVVVVVVVVVVVVVVPPPPPPPPVPDPDDFQQQCVQCFLAAQFAQFGRPPQDTQFDAVVVNCVRRNAFDDDPVQPQKGWDPPGQWIKIFRWDQDPVVRGIGRFKIKIAHHPPQRYAYPQGDGFFAALVVVCVSVPDFPDDDPFWGDDLQRQWIFGADPVRTGRMIMGGHNPPLPDDLLQPDFDAPADWDWDDQPQKIWTAGPQWDWDDDDDFFSTKIARPPFRKIKTKGKDKDDPVDDPVNVVVVCCVVPNPDFPRPPVNQWDDPVLCQLQQFPTKGWGWHAPPLLQKIKTKMKTWAWDQPPNDTMIMIMIIMIIGTDDSVDRDPDDDPNRSNNSSRGVSRIHGPWHGQDDPPDDDDDDPLNVVCVSLVSLVSVCVGNVVVVSNVVVLVVVVVCVVVPVDPDPDPVSVVSVVVVNVVSVVSCCVVVVVVVVVD

pLDDT: mean 75.34, std 18.93, range [31.09, 96.94]

Radius of gyration: 31.15 Å; chains: 1; bounding box: 66×86×93 Å

Secondary structure (DSSP, 8-state):
-HHHHHHHHHHHHHHHHHHH------------PPPPHHHHHHTTPEEETTTEETTTEETTS-HHHHHHHH-PPEE-SSSTTEEEE-SSSSEEEEEEEEETTTTEEEEEEEEEE--TT---EETTS--TT-BHHHHHHHH-S-SEEETTEEEEGGGTEEEEE-TTSBEEEEEEE--------GGGS-----SPEEEEEETTEEEEEETT-EE----TTEEEEEE-TTT--EEEEEEEE--TT--HHHHHHHHHHHH-SS--S-GGGSBPPHHHHHHHT-SEEEEEEEE-TTSSEEEEEEEEEEEE-GGG--EEEEEEEEEEEE--TTS--SSPPHHHHHHHHHHHHH-EESSPPPP----SS---HHHHHHHHHHHHHHHHHHHT-HHHHHHHHHHHHHHHHTTSS--SSHHHHHHHHHHHHHHHHHHHHHHHHHTT--

Sequence (438 aa):
MKKNIIIFCIYLSFMLAYCATSPQKDHSAQSDLESPQYEQVLRGKILKAGVGFTGLVTVYDTPAVKHDLLGTPREDLEFPFTYFYDDGSFSITFACEFNRKDMNFRINQIILERDPDQLIKTSKGIALGDDIALVKEKYGKAYDEYSDGVVYPELGIGFIKDANDTIAEIIIYRIPKPELPKWLEYHLYPEELQRIEVLDMQIELPASWEEKIYQENSIAGYDDPETGASLLISKAYEDEHFSFVTFVYLQEAIFIEENLIPENDRLLTEDMLKYFGANRGYIAQSVSGDGTKRNYMMIFEKTRYPNNIYQDYYYTISLDIPLDTLNISIEPDEKEVELVSAIMRSISFNGPPLPELKNEETLQPETEAILPTLEAIITAAVFRDLEGLCAYLLDFKRTYDEQIITPRSSNEEGILEEILDITKEINETFMGSVKNIV